Protein AF-0000000075118365 (afdb_homodimer)

Secondary structure (DSSP, 8-state):
---------------------------------------------------------BB-TTPPP--EEEEEESTTSSHHHHHHHHHHHSSEEEE---HHHHH-BTTB-HHHHHHH-HHHHHHHHHHHHHHHHHHHHTPPP-SSSEEEEES-HHHIIIIIIHHHHHTT-S-HHHHHHHHHHHHHHHHHB-----EEEEEE--HHHHHHHHHHH--GGGGG--HHHHHHHHHHHIIIIIS--SS--SS-EEEEE--S-HHHHHHHHHHTHHHHHGGGG-/---------------------------------------------------------BB-TTPPP--EEEEEESTTSSHHHHHHHHHHHSS-EEE---HHHHH-BTTB-HHHHHHH-HHHHHHHHHHHHHHHHHHHHTPPP-S-S-EEEES-HHHIIIIIIHHHHHTT-S-HHHHHHHHHHHHHHHHHB-----EEEEEE--HHHHHHHHHHH--GGGGG--HHHHHHHHHHHIIIIIS--SS--SS-EEEEE--S-HHHHHHHHHHTHHHHHGGGG-

Foldseek 3Di:
DDPDDDDDDDDDDDDDDDDDPDDDDDDDDDDDDDPDPPPPPPPPPPPPPPPPPLPAADDDPPADDAAEEEEDEFAQLCLVVLQVLCVVVHQEAEAEQPQVCCCQPPRHRLLLVCLVQVLVSVLVSLVVSLVRLLCVLRPGDDPGRYYYYYHHSCCSLLFRLVLCVVVPSYDPVSNVVSVVVVVCCVSRHDRDHLEYEYAQEQLVLSVVSLVVVCDPSCVSPDSVSRNSSNVSCCCVQPVVNRDHDRYHYHYDHRSDDPVVVSVSCVVCVCVRNCSRVD/DDDDDDDYDDDDDDDDDDDDDDDDDDDDDDDDDDDDPPPPDPPDPDPPPPPPPLPAADDDPPADDAAEEEEDEFAQLCLVVLQVLCVVVHQEAEAEQPQVCCCQPPRHRLLLVCLVQVLPSVLVSLVVSLVRLLCVLRPGDDPGRYYYYYHHSCCSLLFRLVLCVVVPSYDPVSNVVSVVVVVCCVSRHDRDHLEYEYAQEQLVLSVVSLVVVCDPSCVSPDSVSRNSSNVSCCVVQPVVNRDHDRYHYHYDHRSDDDVVVSVSCVVCVCVRNCSRVD

pLDDT: mean 78.99, std 30.36, range [14.38, 98.88]

Solvent-accessible surface area (backbone atoms only — not comparable to full-atom values): 33231 Å² total; per-residue (Å²): 138,86,83,78,90,83,86,89,90,87,77,91,80,88,79,87,87,76,86,76,78,81,78,80,92,78,86,72,87,71,81,80,85,74,80,77,76,76,76,72,80,75,75,78,74,78,74,76,74,74,76,72,77,72,73,70,45,33,40,58,81,86,62,78,88,59,30,27,34,28,37,38,60,53,76,59,28,49,59,68,58,52,52,52,53,45,54,73,75,42,76,46,39,76,43,71,65,66,56,68,52,43,52,40,44,93,85,29,39,43,51,49,45,19,71,74,37,38,58,73,28,38,58,52,36,51,55,42,49,48,51,53,35,48,51,58,73,66,50,76,83,62,93,44,65,31,37,41,28,48,41,52,54,59,48,51,46,65,35,55,50,41,47,34,41,76,71,67,33,36,55,67,56,49,53,40,42,55,47,51,51,50,52,49,46,67,64,38,33,78,76,81,45,47,28,31,39,34,29,50,41,52,40,68,57,17,46,54,44,43,66,69,69,60,51,77,73,55,69,77,64,52,60,66,56,40,43,53,52,39,51,39,46,42,34,34,71,70,68,54,74,71,45,88,74,81,42,56,71,48,79,40,86,36,75,62,57,70,69,58,47,54,50,50,49,61,75,41,40,63,67,65,68,41,39,58,74,105,139,80,93,77,89,84,89,91,85,89,89,91,88,84,94,85,89,87,94,83,92,85,88,88,83,86,78,86,72,82,74,85,79,79,85,80,81,76,80,77,80,79,76,80,76,78,77,77,76,74,76,72,78,72,73,70,44,33,39,59,82,86,62,77,88,59,30,28,35,28,38,37,60,50,75,60,28,50,58,68,58,52,53,52,51,45,54,74,75,43,77,45,38,76,43,71,64,66,58,67,52,42,52,41,41,92,86,28,40,43,52,49,46,20,72,74,38,37,59,74,28,38,59,52,35,51,55,41,48,48,50,54,35,47,49,59,73,65,49,76,83,63,92,45,67,32,38,39,28,49,42,50,54,59,50,51,47,64,36,56,51,41,47,34,41,76,70,67,33,35,55,67,57,50,54,41,42,55,46,52,51,51,51,50,46,69,65,41,34,75,74,82,46,46,30,31,39,33,29,50,43,52,40,68,57,16,46,55,44,44,66,70,70,62,50,78,71,57,70,77,65,52,59,66,55,40,44,53,51,40,50,38,46,43,33,33,71,70,68,54,73,72,47,88,72,79,42,57,71,48,79,41,86,35,73,61,58,70,69,59,46,54,50,52,51,62,75,43,39,62,68,64,69,43,38,58,75,106

Organism: Scophthalmus maximus (NCBI:txid52904)

InterPro domains:
  IPR027417 P-loop containing nucleoside triphosphate hydrolase [G3DSA:3.40.50.300] (67-275)
  IPR027417 P-loop containing nucleoside triphosphate hydrolase [SSF52540] (66-262)
  IPR031314 Deoxynucleoside kinase domain [PF01712] (69-272)
  IPR031314 Deoxynucleoside kinase domain [cd01673] (68-257)
  IPR050566 Deoxyribonucleoside Kinase [PTHR10513] (40-273)

Radius of gyration: 34.44 Å; Cα contacts (8 Å, |Δi|>4): 719; chains: 2; bounding box: 71×118×109 Å

Structure (mmCIF, N/CA/C/O backbone):
data_AF-0000000075118365-model_v1
#
loop_
_entity.id
_entity.type
_entity.pdbx_description
1 polymer 'Thymidine kinase 2, mitochondrial'
#
loop_
_atom_site.group_PDB
_atom_site.id
_atom_site.type_symbol
_atom_site.label_atom_id
_atom_site.label_alt_id
_atom_site.label_comp_id
_atom_site.label_asym_id
_atom_site.label_entity_id
_atom_site.label_seq_id
_atom_site.pdbx_PDB_ins_code
_atom_site.Cartn_x
_atom_site.Cartn_y
_atom_site.Cartn_z
_atom_site.occupancy
_atom_site.B_iso_or_equiv
_atom_site.auth_seq_id
_atom_site.auth_comp_id
_atom_site.auth_asym_id
_atom_site.auth_atom_id
_atom_site.pdbx_PDB_model_num
ATOM 1 N N . MET A 1 1 ? 43.25 52.969 17.422 1 22.25 1 MET A N 1
ATOM 2 C CA . MET A 1 1 ? 43.094 52.625 16.016 1 22.25 1 MET A CA 1
ATOM 3 C C . MET A 1 1 ? 41.719 53.094 15.484 1 22.25 1 MET A C 1
ATOM 5 O O . MET A 1 1 ? 40.719 52.938 16.172 1 22.25 1 MET A O 1
ATOM 9 N N . SER A 1 2 ? 41.781 53.844 14.258 1 18.06 2 SER A N 1
ATOM 10 C CA . SER A 1 2 ? 41.094 54.906 13.523 1 18.06 2 SER A CA 1
ATOM 11 C C . SER A 1 2 ? 39.844 54.375 12.805 1 18.06 2 SER A C 1
ATOM 13 O O . SER A 1 2 ? 39.969 53.719 11.781 1 18.06 2 SER A O 1
ATOM 15 N N . VAL A 1 3 ? 38.812 53.969 13.492 1 23.36 3 VAL A N 1
ATOM 16 C CA . VAL A 1 3 ? 37.5 53.5 13.055 1 23.36 3 VAL A CA 1
ATOM 17 C C . VAL A 1 3 ? 36.781 54.625 12.312 1 23.36 3 VAL A C 1
ATOM 19 O O . VAL A 1 3 ? 36.25 55.562 12.93 1 23.36 3 VAL A O 1
ATOM 22 N N . THR A 1 4 ? 37.5 55 11.047 1 17.48 4 THR A N 1
ATOM 23 C CA . THR A 1 4 ? 37.031 56.156 10.281 1 17.48 4 THR A CA 1
ATOM 24 C C . THR A 1 4 ? 35.531 56 9.969 1 17.48 4 THR A C 1
ATOM 26 O O . THR A 1 4 ? 34.969 54.906 10.039 1 17.48 4 THR A O 1
ATOM 29 N N . ALA A 1 5 ? 35.062 56.844 8.883 1 18.98 5 ALA A N 1
ATOM 30 C CA . ALA A 1 5 ? 34.094 57.938 8.602 1 18.98 5 ALA A CA 1
ATOM 31 C C . ALA A 1 5 ? 32.844 57.406 7.91 1 18.98 5 ALA A C 1
ATOM 33 O O . ALA A 1 5 ? 32.875 56.312 7.312 1 18.98 5 ALA A O 1
ATOM 34 N N . GLY A 1 6 ? 31.922 58.219 7.703 1 19.05 6 GLY A N 1
ATOM 35 C CA . GLY A 1 6 ? 30.5 58.531 7.711 1 19.05 6 GLY A CA 1
ATOM 36 C C . GLY A 1 6 ? 29.797 58.188 6.422 1 19.05 6 GLY A C 1
ATOM 37 O O . GLY A 1 6 ? 28.859 57.375 6.43 1 19.05 6 GLY A O 1
ATOM 38 N N . GLY A 1 7 ? 29.719 59.094 5.32 1 16.66 7 GLY A N 1
ATOM 39 C CA . GLY A 1 7 ? 28.516 59.812 4.961 1 16.66 7 GLY A CA 1
ATOM 40 C C . GLY A 1 7 ? 27.797 59.219 3.766 1 16.66 7 GLY A C 1
ATOM 41 O O . GLY A 1 7 ? 26.594 58.938 3.834 1 16.66 7 GLY A O 1
ATOM 42 N N . ALA A 1 8 ? 28.156 59.531 2.33 1 16.92 8 ALA A N 1
ATOM 43 C CA . ALA A 1 8 ? 27.375 60.469 1.529 1 16.92 8 ALA A CA 1
ATOM 44 C C . ALA A 1 8 ? 26.375 59.719 0.652 1 16.92 8 ALA A C 1
ATOM 46 O O . ALA A 1 8 ? 25.172 60.031 0.69 1 16.92 8 ALA A O 1
ATOM 47 N N . THR A 1 9 ? 26.547 59.75 -0.801 1 16.84 9 THR A N 1
ATOM 48 C CA . THR A 1 9 ? 25.844 60.531 -1.808 1 16.84 9 THR A CA 1
ATOM 49 C C . THR A 1 9 ? 24.734 59.688 -2.447 1 16.84 9 THR A C 1
ATOM 51 O O . THR A 1 9 ? 24.859 58.469 -2.578 1 16.84 9 THR A O 1
ATOM 54 N N . LEU A 1 10 ? 23.688 60.375 -3.199 1 16.83 10 LEU A N 1
ATOM 55 C CA . LEU A 1 10 ? 22.328 60.656 -3.611 1 16.83 10 LEU A CA 1
ATOM 56 C C . LEU A 1 10 ? 21.938 59.812 -4.82 1 16.83 10 LEU A C 1
ATOM 58 O O . LEU A 1 10 ? 22.797 59.219 -5.488 1 16.83 10 LEU A O 1
ATOM 62 N N . LEU A 1 11 ? 20.969 60.344 -5.758 1 16.64 11 LEU A N 1
ATOM 63 C CA . LEU A 1 11 ? 19.609 60.25 -6.277 1 16.64 11 LEU A CA 1
ATOM 64 C C . LEU A 1 11 ? 19.609 59.844 -7.742 1 16.64 11 LEU A C 1
ATOM 66 O O . LEU A 1 11 ? 18.594 59.375 -8.266 1 16.64 11 LEU A O 1
ATOM 70 N N . SER A 1 12 ? 20.656 59.969 -8.57 1 14.92 12 SER A N 1
ATOM 71 C CA . SER A 1 12 ? 20.234 60.562 -9.844 1 14.92 12 SER A CA 1
ATOM 72 C C . SER A 1 12 ? 19.344 59.594 -10.625 1 14.92 12 SER A C 1
ATOM 74 O O . SER A 1 12 ? 19.594 58.406 -10.648 1 14.92 12 SER A O 1
ATOM 76 N N . ARG A 1 13 ? 18.141 60.156 -11.219 1 15.95 13 ARG A N 1
ATOM 77 C CA . ARG A 1 13 ? 16.828 60.125 -11.836 1 15.95 13 ARG A CA 1
ATOM 78 C C . ARG A 1 13 ? 16.891 59.438 -13.195 1 15.95 13 ARG A C 1
ATOM 80 O O . ARG A 1 13 ? 16.062 58.562 -13.508 1 15.95 13 ARG A O 1
ATOM 87 N N . CYS A 1 14 ? 17.609 60.062 -14.289 1 15.47 14 CYS A N 1
ATOM 88 C CA . CYS A 1 14 ? 16.859 60.625 -15.406 1 15.47 14 CYS A CA 1
ATOM 89 C C . CYS A 1 14 ? 16.438 59.562 -16.391 1 15.47 14 CYS A C 1
ATOM 91 O O . CYS A 1 14 ? 17 58.469 -16.406 1 15.47 14 CYS A O 1
ATOM 93 N N . LEU A 1 15 ? 15.789 60 -17.672 1 15.94 15 LEU A N 1
ATOM 94 C CA . LEU A 1 15 ? 14.664 60.125 -18.594 1 15.94 15 LEU A CA 1
ATOM 95 C C . LEU A 1 15 ? 14.922 59.344 -19.875 1 15.94 15 LEU A C 1
ATOM 97 O O . LEU A 1 15 ? 13.984 59 -20.594 1 15.94 15 LEU A O 1
ATOM 101 N N . THR A 1 16 ? 16.203 59.062 -20.281 1 15.49 16 THR A N 1
ATOM 102 C CA . THR A 1 16 ? 16.25 59.438 -21.688 1 15.49 16 THR A CA 1
ATOM 103 C C . THR A 1 16 ? 15.305 58.531 -22.5 1 15.49 16 THR A C 1
ATOM 105 O O . THR A 1 16 ? 14.984 57.438 -22.094 1 15.49 16 THR A O 1
ATOM 108 N N . LEU A 1 17 ? 15.266 58.875 -23.859 1 15.48 17 LEU A N 1
ATOM 109 C CA . LEU A 1 17 ? 14.523 59.281 -25.047 1 15.48 17 LEU A CA 1
ATOM 110 C C . LEU A 1 17 ? 14.094 58.062 -25.859 1 15.48 17 LEU A C 1
ATOM 112 O O . LEU A 1 17 ? 14.633 56.969 -25.672 1 15.48 17 LEU A O 1
ATOM 116 N N . LEU A 1 18 ? 14.172 58.188 -27.188 1 15.68 18 LEU A N 1
ATOM 117 C CA . LEU A 1 18 ? 13.227 58.469 -28.266 1 15.68 18 LEU A CA 1
ATOM 118 C C . LEU A 1 18 ? 13.016 57.219 -29.125 1 15.68 18 LEU A C 1
ATOM 120 O O . LEU A 1 18 ? 11.883 56.906 -29.5 1 15.68 18 LEU A O 1
ATOM 124 N N . SER A 1 19 ? 14.117 56.625 -29.719 1 15.99 19 SER A N 1
ATOM 125 C CA . SER A 1 19 ? 13.961 56.688 -31.156 1 15.99 19 SER A CA 1
ATOM 126 C C . SER A 1 19 ? 12.977 55.625 -31.656 1 15.99 19 SER A C 1
ATOM 128 O O . SER A 1 19 ? 12.875 54.531 -31.078 1 15.99 19 SER A O 1
ATOM 130 N N . ALA A 1 20 ? 12.156 56.062 -32.688 1 15.36 20 ALA A N 1
ATOM 131 C CA . ALA A 1 20 ? 10.938 55.906 -33.469 1 15.36 20 ALA A CA 1
ATOM 132 C C . ALA A 1 20 ? 11.07 54.719 -34.438 1 15.36 20 ALA A C 1
ATOM 134 O O . ALA A 1 20 ? 11.789 54.812 -35.438 1 15.36 20 ALA A O 1
ATOM 135 N N . ARG A 1 21 ? 11.453 53.594 -33.906 1 16.86 21 ARG A N 1
ATOM 136 C CA . ARG A 1 21 ? 11.586 52.594 -34.969 1 16.86 21 ARG A CA 1
ATOM 137 C C . ARG A 1 21 ? 10.344 52.531 -35.844 1 16.86 21 ARG A C 1
ATOM 139 O O . ARG A 1 21 ? 9.219 52.625 -35.344 1 16.86 21 ARG A O 1
ATOM 146 N N . GLY A 1 22 ? 10.602 52.844 -37.094 1 15.31 22 GLY A N 1
ATOM 147 C CA . GLY A 1 22 ? 9.82 52.969 -38.312 1 15.31 22 GLY A CA 1
ATOM 148 C C . GLY A 1 22 ? 8.766 51.875 -38.469 1 15.31 22 GLY A C 1
ATOM 149 O O . GLY A 1 22 ? 8.922 50.781 -37.938 1 15.31 22 GLY A O 1
ATOM 150 N N . ALA A 1 23 ? 7.645 52.312 -39.062 1 15.83 23 ALA A N 1
ATOM 151 C CA . ALA A 1 23 ? 6.219 52.094 -39.281 1 15.83 23 ALA A CA 1
ATOM 152 C C . ALA A 1 23 ? 5.984 50.969 -40.281 1 15.83 23 ALA A C 1
ATOM 154 O O . ALA A 1 23 ? 5.008 50.219 -40.156 1 15.83 23 ALA A O 1
ATOM 155 N N . VAL A 1 24 ? 6.879 50.844 -41.25 1 14.38 24 VAL A N 1
ATOM 156 C CA . VAL A 1 24 ? 6.117 50.906 -42.469 1 14.38 24 VAL A CA 1
ATOM 157 C C . VAL A 1 24 ? 5.121 49.75 -42.562 1 14.38 24 VAL A C 1
ATOM 159 O O . VAL A 1 24 ? 5.289 48.75 -41.875 1 14.38 24 VAL A O 1
ATOM 162 N N . ALA A 1 25 ? 4.418 49.812 -43.875 1 15.68 25 ALA A N 1
ATOM 163 C CA . ALA A 1 25 ? 3.127 49.75 -44.562 1 15.68 25 ALA A CA 1
ATOM 164 C C . ALA A 1 25 ? 2.623 48.312 -44.656 1 15.68 25 ALA A C 1
ATOM 166 O O . ALA A 1 25 ? 3.408 47.375 -44.562 1 15.68 25 ALA A O 1
ATOM 167 N N . ALA A 1 26 ? 1.512 48.094 -45.469 1 15.72 26 ALA A N 1
ATOM 168 C CA . ALA A 1 26 ? 0.094 47.75 -45.625 1 15.72 26 ALA A CA 1
ATOM 169 C C . ALA A 1 26 ? -0.099 46.438 -46.344 1 15.72 26 ALA A C 1
ATOM 171 O O . ALA A 1 26 ? -1.013 45.656 -46 1 15.72 26 ALA A O 1
ATOM 172 N N . GLY A 1 27 ? 0.642 46.062 -47.469 1 15.67 27 GLY A N 1
ATOM 173 C CA . GLY A 1 27 ? -0.26 45.781 -48.562 1 15.67 27 GLY A CA 1
ATOM 174 C C . GLY A 1 27 ? -1.011 44.469 -48.406 1 15.67 27 GLY A C 1
ATOM 175 O O . GLY A 1 27 ? -0.548 43.562 -47.719 1 15.67 27 GLY A O 1
ATOM 176 N N . CYS A 1 28 ? -2.355 44.375 -48.938 1 16.25 28 CYS A N 1
ATOM 177 C CA . CYS A 1 28 ? -3.654 43.719 -48.969 1 16.25 28 CYS A CA 1
ATOM 178 C C . CYS A 1 28 ? -3.576 42.406 -49.719 1 16.25 28 CYS A C 1
ATOM 180 O O . CYS A 1 28 ? -4.566 41.656 -49.781 1 16.25 28 CYS A O 1
ATOM 182 N N . ASN A 1 29 ? -2.529 42.094 -50.5 1 15.93 29 ASN A N 1
ATOM 183 C CA . ASN A 1 29 ? -3.102 41.469 -51.719 1 15.93 29 ASN A CA 1
ATOM 184 C C . ASN A 1 29 ? -3.855 40.188 -51.375 1 15.93 29 ASN A C 1
ATOM 186 O O . ASN A 1 29 ? -3.465 39.469 -50.469 1 15.93 29 ASN A O 1
ATOM 190 N N . ARG A 1 30 ? -5.062 40 -52 1 16.64 30 ARG A N 1
ATOM 191 C CA . ARG A 1 30 ? -6.352 39.312 -52.062 1 16.64 30 ARG A CA 1
ATOM 192 C C . ARG A 1 30 ? -6.172 37.812 -52.312 1 16.64 30 ARG A C 1
ATOM 194 O O . ARG A 1 30 ? -6.965 37 -51.844 1 16.64 30 ARG A O 1
ATOM 201 N N . GLY A 1 31 ? -5.289 37.469 -53.25 1 16.22 31 GLY A N 1
ATOM 202 C CA . GLY A 1 31 ? -6.008 36.719 -54.281 1 16.22 31 GLY A CA 1
ATOM 203 C C . GLY A 1 31 ? -6.512 35.375 -53.75 1 16.22 31 GLY A C 1
ATOM 204 O O . GLY A 1 31 ? -6.84 35.25 -52.562 1 16.22 31 GLY A O 1
ATOM 205 N N . LEU A 1 32 ? -6.168 34.281 -54.531 1 16.98 32 LEU A N 1
ATOM 206 C CA . LEU A 1 32 ? -7 33.406 -55.344 1 16.98 32 LEU A CA 1
ATOM 207 C C . LEU A 1 32 ? -7.324 32.125 -54.594 1 16.98 32 LEU A C 1
ATOM 209 O O . LEU A 1 32 ? -8.484 31.688 -54.531 1 16.98 32 LEU A O 1
ATOM 213 N N . THR A 1 33 ? -6.34 31.266 -54.219 1 18.08 33 THR A N 1
ATOM 214 C CA . THR A 1 33 ? -6.5 29.984 -54.875 1 18.08 33 THR A CA 1
ATOM 215 C C . THR A 1 33 ? -7.504 29.094 -54.156 1 18.08 33 THR A C 1
ATOM 217 O O . THR A 1 33 ? -7.711 29.266 -52.938 1 18.08 33 THR A O 1
ATOM 220 N N . VAL A 1 34 ? -8.133 28.109 -54.844 1 19.78 34 VAL A N 1
ATOM 221 C CA . VAL A 1 34 ? -9.305 27.281 -55.062 1 19.78 34 VAL A CA 1
ATOM 222 C C . VAL A 1 34 ? -9.328 26.125 -54.062 1 19.78 34 VAL A C 1
ATOM 224 O O . VAL A 1 34 ? -10.297 25.359 -54 1 19.78 34 VAL A O 1
ATOM 227 N N . GLY A 1 35 ? -8.352 26.047 -53.125 1 17.89 35 GLY A N 1
ATOM 228 C CA . GLY A 1 35 ? -8.227 24.609 -52.969 1 17.89 35 GLY A CA 1
ATOM 229 C C . GLY A 1 35 ? -9.5 23.953 -52.469 1 17.89 35 GLY A C 1
ATOM 230 O O . GLY A 1 35 ? -10.266 24.547 -51.719 1 17.89 35 GLY A O 1
ATOM 231 N N . ALA A 1 36 ? -9.891 22.875 -53.219 1 18.84 36 ALA A N 1
ATOM 232 C CA . ALA A 1 36 ? -11.047 21.984 -53.219 1 18.84 36 ALA A CA 1
ATOM 233 C C . ALA A 1 36 ? -11.227 21.328 -51.844 1 18.84 36 ALA A C 1
ATOM 235 O O . ALA A 1 36 ? -10.266 20.797 -51.281 1 18.84 36 ALA A O 1
ATOM 236 N N . ARG A 1 37 ? -12.273 21.641 -51.188 1 18.86 37 ARG A N 1
ATOM 237 C CA . ARG A 1 37 ? -12.844 21.219 -49.906 1 18.86 37 ARG A CA 1
ATOM 238 C C . ARG A 1 37 ? -13.117 19.719 -49.906 1 18.86 37 ARG A C 1
ATOM 240 O O . ARG A 1 37 ? -14.023 19.25 -50.594 1 18.86 37 ARG A O 1
ATOM 247 N N . SER A 1 38 ? -12.109 18.844 -50.281 1 18.94 38 SER A N 1
ATOM 248 C CA . SER A 1 38 ? -12.633 17.484 -50.25 1 18.94 38 SER A CA 1
ATOM 249 C C . SER A 1 38 ? -13.375 17.203 -48.938 1 18.94 38 SER A C 1
ATOM 251 O O . SER A 1 38 ? -12.93 17.609 -47.875 1 18.94 38 SER A O 1
ATOM 253 N N . VAL A 1 39 ? -14.664 17.078 -49.062 1 20.06 39 VAL A N 1
ATOM 254 C CA . VAL A 1 39 ? -15.727 16.75 -48.125 1 20.06 39 VAL A CA 1
ATOM 255 C C . VAL A 1 39 ? -15.375 15.469 -47.375 1 20.06 39 VAL A C 1
ATOM 257 O O . VAL A 1 39 ? -15.305 14.391 -47.969 1 20.06 39 VAL A O 1
ATOM 260 N N . SER A 1 40 ? -14.18 15.367 -46.781 1 20.31 40 SER A N 1
ATOM 261 C CA . SER A 1 40 ? -14.039 14.062 -46.125 1 20.31 40 SER A CA 1
ATOM 262 C C . SER A 1 40 ? -15.203 13.773 -45.188 1 20.31 40 SER A C 1
ATOM 264 O O . SER A 1 40 ? -15.609 14.641 -44.406 1 20.31 40 SER A O 1
ATOM 266 N N . MET A 1 41 ? -16.125 12.859 -45.625 1 21.42 41 MET A N 1
ATOM 267 C CA . MET A 1 41 ? -17.266 12.258 -44.938 1 21.42 41 MET A CA 1
ATOM 268 C C . MET A 1 41 ? -16.828 11.711 -43.562 1 21.42 41 MET A C 1
ATOM 270 O O . MET A 1 41 ? -15.945 10.852 -43.5 1 21.42 41 MET A O 1
ATOM 274 N N . SER A 1 42 ? -16.766 12.547 -42.594 1 22.16 42 SER A N 1
ATOM 275 C CA . SER A 1 42 ? -16.453 12.109 -41.25 1 22.16 42 SER A CA 1
ATOM 276 C C . SER A 1 42 ? -17.453 11.078 -40.75 1 22.16 42 SER A C 1
ATOM 278 O O . SER A 1 42 ? -18.656 11.328 -40.75 1 22.16 42 SER A O 1
ATOM 280 N N . GLN A 1 43 ? -17.297 9.773 -41.062 1 20.64 43 GLN A N 1
ATOM 281 C CA . GLN A 1 43 ? -18.094 8.703 -40.469 1 20.64 43 GLN A CA 1
ATOM 282 C C . GLN A 1 43 ? -18.172 8.859 -38.969 1 20.64 43 GLN A C 1
ATOM 284 O O . GLN A 1 43 ? -17.172 9.117 -38.312 1 20.64 43 GLN A O 1
ATOM 289 N N . SER A 1 44 ? -19.312 9.219 -38.469 1 21.56 44 SER A N 1
ATOM 290 C CA . SER A 1 44 ? -19.719 9.289 -37.094 1 21.56 44 SER A CA 1
ATOM 291 C C . SER A 1 44 ? -19.469 7.965 -36.375 1 21.56 44 SER A C 1
ATOM 293 O O . SER A 1 44 ? -20.016 6.93 -36.75 1 21.56 44 SER A O 1
ATOM 295 N N . ARG A 1 45 ? -18.281 7.508 -35.969 1 25.59 45 ARG A N 1
ATOM 296 C CA . ARG A 1 45 ? -18.125 6.352 -35.094 1 25.59 45 ARG A CA 1
ATOM 297 C C . ARG A 1 45 ? -19.016 6.461 -33.875 1 25.59 45 ARG A C 1
ATOM 299 O O . ARG A 1 45 ? -19.078 7.508 -33.219 1 25.59 45 ARG A O 1
ATOM 306 N N . SER A 1 46 ? -20.094 5.801 -33.906 1 24.89 46 SER A N 1
ATOM 307 C CA . SER A 1 46 ? -20.969 5.574 -32.75 1 24.89 46 SER A CA 1
ATOM 308 C C . SER A 1 46 ? -20.141 5.285 -31.5 1 24.89 46 SER A C 1
ATOM 310 O O . SER A 1 46 ? -19.266 4.414 -31.516 1 24.89 46 SER A O 1
ATOM 312 N N . ARG A 1 47 ? -19.891 6.281 -30.688 1 27.61 47 ARG A N 1
ATOM 313 C CA . ARG A 1 47 ? -19.297 6.188 -29.359 1 27.61 47 ARG A CA 1
ATOM 314 C C . ARG A 1 47 ? -19.984 5.113 -28.516 1 27.61 47 ARG A C 1
ATOM 316 O O . ARG A 1 47 ? -21.156 5.262 -28.156 1 27.61 47 ARG A O 1
ATOM 323 N N . SER A 1 48 ? -19.844 3.855 -28.875 1 25.08 48 SER A N 1
ATOM 324 C CA . SER A 1 48 ? -20.281 2.834 -27.922 1 25.08 48 SER A CA 1
ATOM 325 C C . SER A 1 48 ? -19.891 3.199 -26.5 1 25.08 48 SER A C 1
ATOM 327 O O . SER A 1 48 ? -18.703 3.432 -26.219 1 25.08 48 SER A O 1
ATOM 329 N N . SER A 1 49 ? -20.656 3.998 -25.797 1 27.27 49 SER A N 1
ATOM 330 C CA . SER A 1 49 ? -20.547 4.316 -24.375 1 27.27 49 SER A CA 1
ATOM 331 C C . SER A 1 49 ? -20.422 3.053 -23.531 1 27.27 49 SER A C 1
ATOM 333 O O . SER A 1 49 ? -21.375 2.309 -23.344 1 27.27 49 SER A O 1
ATOM 335 N N . THR A 1 50 ? -19.469 2.24 -23.656 1 29.14 50 THR A N 1
ATOM 336 C CA . THR A 1 50 ? -19.266 1.223 -22.641 1 29.14 50 THR A CA 1
ATOM 337 C C . THR A 1 50 ? -19.391 1.823 -21.234 1 29.14 50 THR A C 1
ATOM 339 O O . THR A 1 50 ? -18.609 2.703 -20.859 1 29.14 50 THR A O 1
ATOM 342 N N . GLN A 1 51 ? -20.531 1.939 -20.688 1 28.72 51 GLN A N 1
ATOM 343 C CA . GLN A 1 51 ? -20.797 2.258 -19.281 1 28.72 51 GLN A CA 1
ATOM 344 C C . GLN A 1 51 ? -19.797 1.567 -18.359 1 28.72 51 GLN A C 1
ATOM 346 O O . GLN A 1 51 ? -19.719 0.337 -18.328 1 28.72 51 GLN A O 1
ATOM 351 N N . HIS A 1 52 ? -18.625 1.974 -18.188 1 34.25 52 HIS A N 1
ATOM 352 C CA . HIS A 1 52 ? -17.766 1.552 -17.078 1 34.25 52 HIS A CA 1
ATOM 353 C C . HIS A 1 52 ? -18.547 1.466 -15.781 1 34.25 52 HIS A C 1
ATOM 355 O O . HIS A 1 52 ? -18.984 2.486 -15.25 1 34.25 52 HIS A O 1
ATOM 361 N N . VAL A 1 53 ? -19.375 0.58 -15.539 1 37.88 53 VAL A N 1
ATOM 362 C CA . VAL A 1 53 ? -19.938 0.344 -14.211 1 37.88 53 VAL A CA 1
ATOM 363 C C . VAL A 1 53 ? -18.875 0.619 -13.148 1 37.88 53 VAL A C 1
ATOM 365 O O . VAL A 1 53 ? -17.828 -0.036 -13.125 1 37.88 53 VAL A O 1
ATOM 368 N N . THR A 1 54 ? -18.656 1.831 -12.727 1 43.66 54 THR A N 1
ATOM 369 C CA . THR A 1 54 ? -17.781 2.213 -11.625 1 43.66 54 THR A CA 1
ATOM 370 C C . THR A 1 54 ? -18.094 1.398 -10.375 1 43.66 54 THR A C 1
ATOM 372 O O . THR A 1 54 ? -19.219 1.466 -9.852 1 43.66 54 THR A O 1
ATOM 375 N N . ALA A 1 55 ? -17.594 0.232 -10.242 1 54.66 55 ALA A N 1
ATOM 376 C CA . ALA A 1 55 ? -17.75 -0.531 -9.008 1 54.66 55 ALA A CA 1
ATOM 377 C C . ALA A 1 55 ? -17.703 0.385 -7.789 1 54.66 55 ALA A C 1
ATOM 379 O O . ALA A 1 55 ? -16.891 1.31 -7.727 1 54.66 55 ALA A O 1
ATOM 380 N N . GLY A 1 56 ? -18.812 0.477 -7.078 1 65.62 56 GLY A N 1
ATOM 381 C CA . GLY A 1 56 ? -18.938 1.274 -5.867 1 65.62 56 GLY A CA 1
ATOM 382 C C . GLY A 1 56 ? -17.719 1.182 -4.965 1 65.62 56 GLY A C 1
ATOM 383 O O . GLY A 1 56 ? -16.938 0.231 -5.062 1 65.62 56 GLY A O 1
ATOM 384 N N . LYS A 1 57 ? -17.422 2.15 -4.254 1 79.19 57 LYS A N 1
ATOM 385 C CA . LYS A 1 57 ? -16.281 2.213 -3.332 1 79.19 57 LYS A CA 1
ATOM 386 C C . LYS A 1 57 ? -16.469 1.233 -2.176 1 79.19 57 LYS A C 1
ATOM 388 O O . LYS A 1 57 ? -17.594 0.914 -1.794 1 79.19 57 LYS A O 1
ATOM 393 N N . LEU A 1 58 ? -15.422 0.768 -1.803 1 79.56 58 LEU A N 1
ATOM 394 C CA . LEU A 1 58 ? -15.367 -0.043 -0.59 1 79.56 58 LEU A CA 1
ATOM 395 C C . LEU A 1 58 ? -15.734 0.79 0.635 1 79.56 58 LEU A C 1
ATOM 397 O O . LEU A 1 58 ? -15.188 1.881 0.831 1 79.56 58 LEU A O 1
ATOM 401 N N . ALA A 1 59 ? -16.812 0.442 1.192 1 72.75 59 ALA A N 1
ATOM 402 C CA . ALA A 1 59 ? -17.25 1.141 2.396 1 72.75 59 ALA A CA 1
ATOM 403 C C . ALA A 1 59 ? -17.594 0.154 3.51 1 72.75 59 ALA A C 1
ATOM 405 O O . ALA A 1 59 ? -17.859 -1.021 3.246 1 72.75 59 ALA A O 1
ATOM 406 N N . ARG A 1 60 ? -17.375 0.697 4.691 1 69.69 60 ARG A N 1
ATOM 407 C CA . ARG A 1 60 ? -17.859 -0.121 5.801 1 69.69 60 ARG A CA 1
ATOM 408 C C . ARG A 1 60 ? -19.375 -0.017 5.938 1 69.69 60 ARG A C 1
ATOM 410 O O . ARG A 1 60 ? -19.922 1.085 5.969 1 69.69 60 ARG A O 1
ATOM 417 N N . ASN A 1 61 ? -20 -1.021 5.844 1 62.03 61 ASN A N 1
ATOM 418 C CA . ASN A 1 61 ? -21.453 -1.045 5.918 1 62.03 61 ASN A CA 1
ATOM 419 C C . ASN A 1 61 ? -21.953 -0.481 7.246 1 62.03 61 ASN A C 1
ATOM 421 O O . ASN A 1 61 ? -21.438 -0.834 8.312 1 62.03 61 ASN A O 1
ATOM 425 N N . GLY A 1 62 ? -22.906 0.372 7.191 1 60.94 62 GLY A N 1
ATOM 426 C CA . GLY A 1 62 ? -23.703 0.77 8.352 1 60.94 62 GLY A CA 1
ATOM 427 C C . GLY A 1 62 ? -23.125 1.972 9.078 1 60.94 62 GLY A C 1
ATOM 428 O O . GLY A 1 62 ? -23.609 2.344 10.148 1 60.94 62 GLY A O 1
ATOM 429 N N . GLU A 1 63 ? -22.047 2.449 8.625 1 62.5 63 GLU A N 1
ATOM 430 C CA . GLU A 1 63 ? -21.5 3.504 9.477 1 62.5 63 GLU A CA 1
ATOM 431 C C . GLU A 1 63 ? -22.078 4.867 9.109 1 62.5 63 GLU A C 1
ATOM 433 O O . GLU A 1 63 ? -22.266 5.172 7.926 1 62.5 63 GLU A O 1
ATOM 438 N N . GLU A 1 64 ? -22.656 5.457 10.148 1 65.38 64 GLU A N 1
ATOM 439 C CA . GLU A 1 64 ? -23.109 6.836 10 1 65.38 64 GLU A CA 1
ATOM 440 C C . GLU A 1 64 ? -21.953 7.758 9.625 1 65.38 64 GLU A C 1
ATOM 442 O O . GLU A 1 64 ? -20.844 7.598 10.133 1 65.38 64 GLU A O 1
ATOM 447 N N . LYS A 1 65 ? -22.203 8.492 8.688 1 77.12 65 LYS A N 1
ATOM 448 C CA . LYS A 1 65 ? -21.172 9.43 8.234 1 77.12 65 LYS A CA 1
ATOM 449 C C . LYS A 1 65 ? -21.047 10.617 9.188 1 77.12 65 LYS A C 1
ATOM 451 O O . LYS A 1 65 ? -22.031 11.297 9.469 1 77.12 65 LYS A O 1
ATOM 456 N N . LYS A 1 66 ? -19.953 10.781 9.805 1 85.19 66 LYS A N 1
ATOM 457 C CA . LYS A 1 66 ? -19.656 11.945 10.625 1 85.19 66 LYS A CA 1
ATOM 458 C C . LYS A 1 66 ? -18.672 12.875 9.93 1 85.19 66 LYS A C 1
ATOM 460 O O . LYS A 1 66 ? -17.828 12.422 9.156 1 85.19 66 LYS A O 1
ATOM 465 N N . PRO A 1 67 ? -18.812 14.211 10.25 1 91.81 67 PRO A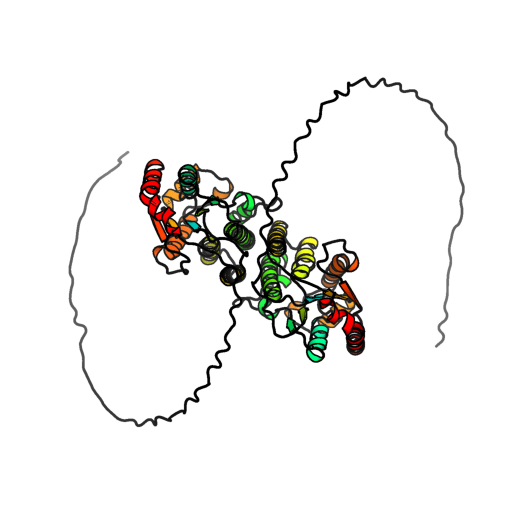 N 1
ATOM 466 C CA . PRO A 1 67 ? -17.875 15.148 9.633 1 91.81 67 PRO A CA 1
ATOM 467 C C . PRO A 1 67 ? -16.422 14.883 10.047 1 91.81 67 PRO A C 1
ATOM 469 O O . PRO A 1 67 ? -16.156 14.562 11.211 1 91.81 67 PRO A O 1
ATOM 472 N N . VAL A 1 68 ? -15.602 15 9.047 1 94.81 68 VAL A N 1
ATOM 473 C CA . VAL A 1 68 ? -14.18 14.789 9.281 1 94.81 68 VAL A CA 1
ATOM 474 C C . VAL A 1 68 ? -13.414 16.078 8.977 1 94.81 68 VAL A C 1
ATOM 476 O O . VAL A 1 68 ? -13.469 16.578 7.852 1 94.81 68 VAL A O 1
ATOM 479 N N . ILE A 1 69 ? -12.695 16.609 9.961 1 96.69 69 ILE A N 1
ATOM 480 C CA . ILE A 1 69 ? -11.875 17.797 9.828 1 96.69 69 ILE A CA 1
ATOM 481 C C . ILE A 1 69 ? -10.398 17.438 9.875 1 96.69 69 ILE A C 1
ATOM 483 O O . ILE A 1 69 ? -9.945 16.766 10.812 1 96.69 69 ILE A O 1
ATOM 487 N N . CYS A 1 70 ? -9.656 17.844 8.898 1 97.88 70 CYS A N 1
ATOM 488 C CA . CYS A 1 70 ? -8.219 17.594 8.883 1 97.88 70 CYS A CA 1
ATOM 489 C C . CYS A 1 70 ? -7.438 18.891 9.125 1 97.88 70 CYS A C 1
ATOM 491 O O . CYS A 1 70 ? -7.652 19.891 8.43 1 97.88 70 CYS A O 1
ATOM 493 N N . VAL A 1 71 ? -6.531 18.797 10.109 1 98.56 71 VAL A N 1
ATOM 494 C CA . VAL A 1 71 ? -5.68 19.953 10.398 1 98.56 71 VAL A CA 1
ATOM 495 C C . VAL A 1 71 ? -4.344 19.797 9.672 1 98.56 71 VAL A C 1
ATOM 497 O O . VAL A 1 71 ? -3.602 18.844 9.914 1 98.56 71 VAL A O 1
ATOM 500 N N . GLU A 1 72 ? -4.082 20.734 8.797 1 98.69 72 GLU A N 1
ATOM 501 C CA . GLU A 1 72 ? -2.887 20.703 7.961 1 98.69 72 GLU A CA 1
ATOM 502 C C . GLU A 1 72 ? -1.943 21.859 8.305 1 98.69 72 GLU A C 1
ATOM 504 O O . GLU A 1 72 ? -2.373 22.875 8.836 1 98.69 72 GLU A O 1
ATOM 509 N N . GLY A 1 73 ? -0.683 21.641 7.941 1 98.69 73 GLY A N 1
ATOM 510 C CA . GLY A 1 73 ? 0.352 22.641 8.18 1 98.69 73 GLY A CA 1
ATOM 511 C C . GLY A 1 73 ? 1.754 22.062 8.156 1 98.69 73 GLY A C 1
ATOM 512 O O . GLY A 1 73 ? 1.926 20.844 8.164 1 98.69 73 GLY A O 1
ATOM 513 N N . ASN A 1 74 ? 2.725 22.953 8.148 1 98.38 74 ASN A N 1
ATOM 514 C CA . ASN A 1 74 ? 4.133 22.562 8.172 1 98.38 74 ASN A CA 1
ATOM 515 C C . ASN A 1 74 ? 4.496 21.828 9.461 1 98.38 74 ASN A C 1
ATOM 517 O O . ASN A 1 74 ? 3.662 21.688 10.352 1 98.38 74 ASN A O 1
ATOM 521 N N . ILE A 1 75 ? 5.656 21.203 9.445 1 96 75 ILE A N 1
ATOM 522 C CA . ILE A 1 75 ? 6.219 20.641 10.664 1 96 75 ILE A CA 1
ATOM 523 C C . ILE A 1 75 ? 6.402 21.734 11.711 1 96 75 ILE A C 1
ATOM 525 O O . ILE A 1 75 ? 6.902 22.812 11.398 1 96 75 ILE A O 1
ATOM 529 N N . ALA A 1 76 ? 5.926 21.5 12.945 1 96 76 ALA A N 1
ATOM 530 C CA . ALA A 1 76 ? 6.023 22.422 14.07 1 96 76 ALA A CA 1
ATOM 531 C C . ALA A 1 76 ? 5.145 23.656 13.836 1 96 76 ALA A C 1
ATOM 533 O O . ALA A 1 76 ? 5.477 24.75 14.281 1 96 76 ALA A O 1
ATOM 534 N N . SER A 1 77 ? 4.059 23.453 13.117 1 97.38 77 SER A N 1
ATOM 535 C CA . SER A 1 77 ? 3.174 24.578 12.836 1 97.38 77 SER A CA 1
ATOM 536 C C . SER A 1 77 ? 2.137 24.75 13.938 1 97.38 77 SER A C 1
ATOM 538 O O . SER A 1 77 ? 1.381 25.734 13.938 1 97.38 77 SER A O 1
ATOM 540 N N . GLY A 1 78 ? 2.031 23.781 14.883 1 95.19 78 GLY A N 1
ATOM 541 C CA . GLY A 1 78 ? 1.107 23.906 15.992 1 95.19 78 GLY A CA 1
ATOM 542 C C . GLY A 1 78 ? -0.129 23.031 15.852 1 95.19 78 GLY A C 1
ATOM 543 O O . GLY A 1 78 ? -1.125 23.25 16.547 1 95.19 78 GLY A O 1
ATOM 544 N N . LYS A 1 79 ? -0.136 22.078 14.977 1 97.25 79 LYS A N 1
ATOM 545 C CA . LYS A 1 79 ? -1.28 21.203 14.727 1 97.25 79 LYS A CA 1
ATOM 546 C C . LYS A 1 79 ? -1.695 20.469 16 1 97.25 79 LYS A C 1
ATOM 548 O O . LYS A 1 79 ? -2.879 20.422 16.344 1 97.25 79 LYS A O 1
ATOM 553 N N . THR A 1 80 ? -0.705 19.906 16.719 1 94.06 80 THR A N 1
ATOM 554 C CA . THR A 1 80 ? -0.979 19.141 17.922 1 94.06 80 THR A CA 1
ATOM 555 C C . THR A 1 80 ? -1.629 20.031 18.984 1 94.06 80 THR A C 1
ATOM 557 O O . THR A 1 80 ? -2.545 19.594 19.688 1 94.06 80 THR A O 1
ATOM 560 N N . THR A 1 81 ? -1.162 21.234 19.109 1 94.62 81 THR A N 1
ATOM 561 C CA . THR A 1 81 ? -1.745 22.188 20.047 1 94.62 81 THR A CA 1
ATOM 562 C C . THR A 1 81 ? -3.193 22.484 19.672 1 94.62 81 THR A C 1
ATOM 564 O O . THR A 1 81 ? -4.059 22.578 20.547 1 94.62 81 THR A O 1
ATOM 567 N N . CYS A 1 82 ? -3.416 22.703 18.406 1 96.94 82 CYS A N 1
ATOM 568 C CA . CYS A 1 82 ? -4.773 22.938 17.922 1 96.94 82 CYS A CA 1
ATOM 569 C C . CYS A 1 82 ? -5.688 21.781 18.297 1 96.94 82 CYS A C 1
ATOM 571 O O . CYS A 1 82 ? -6.773 21.984 18.844 1 96.94 82 CYS A O 1
ATOM 573 N N . LEU A 1 83 ? -5.301 20.562 18.031 1 97.25 83 LEU A N 1
ATOM 574 C CA . LEU A 1 83 ? -6.082 19.375 18.344 1 97.25 83 LEU A CA 1
ATOM 575 C C . LEU A 1 83 ? -6.344 19.281 19.844 1 97.25 83 LEU A C 1
ATOM 577 O O . LEU A 1 83 ? -7.457 18.969 20.266 1 97.25 83 LEU A O 1
ATOM 581 N N . GLU A 1 84 ? -5.332 19.562 20.625 1 95.88 84 GLU A N 1
ATOM 582 C CA . GLU A 1 84 ? -5.465 19.516 22.078 1 95.88 84 GLU A CA 1
ATOM 583 C C . GLU A 1 84 ? -6.5 20.531 22.562 1 95.88 84 GLU A C 1
ATOM 585 O O . GLU A 1 84 ? -7.293 20.219 23.469 1 95.88 84 GLU A O 1
ATOM 590 N N . TYR A 1 85 ? -6.488 21.672 22 1 96.5 85 TYR A N 1
ATOM 591 C CA . TYR A 1 85 ? -7.453 22.703 22.375 1 96.5 85 TYR A CA 1
ATOM 592 C C . TYR A 1 85 ? -8.883 22.203 22.156 1 96.5 85 TYR A C 1
ATOM 594 O O . TYR A 1 85 ? -9.703 22.281 23.078 1 96.5 85 TYR A O 1
ATOM 602 N N . PHE A 1 86 ? -9.188 21.656 21.047 1 95.75 86 PHE A N 1
ATOM 603 C CA . PHE A 1 86 ? -10.555 21.25 20.719 1 95.75 86 PHE A CA 1
ATOM 604 C C . PHE A 1 86 ? -10.922 19.969 21.469 1 95.75 86 PHE A C 1
ATOM 606 O O . PHE A 1 86 ? -12.094 19.75 21.781 1 95.75 86 PHE A O 1
ATOM 613 N N . SER A 1 87 ? -9.906 19.141 21.703 1 95.12 87 SER A N 1
ATOM 614 C CA . SER A 1 87 ? -10.164 17.953 22.516 1 95.12 87 SER A CA 1
ATOM 615 C C . SER A 1 87 ? -10.664 18.328 23.906 1 95.12 87 SER A C 1
ATOM 617 O O . SER A 1 87 ? -11.516 17.625 24.469 1 95.12 87 SER A O 1
ATOM 619 N N . LYS A 1 88 ? -10.25 19.422 24.438 1 94.25 88 LYS A N 1
ATOM 620 C CA . LYS A 1 88 ? -10.578 19.859 25.797 1 94.25 88 LYS A CA 1
ATOM 621 C C . LYS A 1 88 ? -11.859 20.688 25.812 1 94.25 88 LYS A C 1
ATOM 623 O O . LYS A 1 88 ? -12.539 20.766 26.844 1 94.25 88 LYS A O 1
ATOM 628 N N . THR A 1 89 ? -12.18 21.219 24.719 1 91.12 89 THR A N 1
ATOM 629 C CA . THR A 1 89 ? -13.227 22.234 24.766 1 91.12 89 THR A CA 1
ATOM 630 C C . THR A 1 89 ? -14.461 21.781 24 1 91.12 89 THR A C 1
ATOM 632 O O . THR A 1 89 ? -15.5 22.453 24.031 1 91.12 89 THR A O 1
ATOM 635 N N . SER A 1 90 ? -14.328 20.672 23.281 1 89.75 90 SER A N 1
ATOM 636 C CA . SER A 1 90 ? -15.438 20.203 22.438 1 89.75 90 SER A CA 1
ATOM 637 C C . SER A 1 90 ? -15.602 18.703 22.516 1 89.75 90 SER A C 1
ATOM 639 O O . SER A 1 90 ? -14.672 17.984 22.906 1 89.75 90 SER A O 1
ATOM 641 N N . ASN A 1 91 ? -16.781 18.25 22.219 1 90.75 91 ASN A N 1
ATOM 642 C CA . ASN A 1 91 ? -17.062 16.812 22.141 1 90.75 91 ASN A CA 1
ATOM 643 C C . ASN A 1 91 ? -16.719 16.25 20.781 1 90.75 91 ASN A C 1
ATOM 645 O O . ASN A 1 91 ? -17.609 15.914 20 1 90.75 91 ASN A O 1
ATOM 649 N N . ILE A 1 92 ? -15.438 16.078 20.578 1 92.31 92 ILE A N 1
ATOM 650 C CA . ILE A 1 92 ? -14.984 15.594 19.266 1 92.31 92 ILE A CA 1
ATOM 651 C C . ILE A 1 92 ? -13.969 14.477 19.453 1 92.31 92 ILE A C 1
ATOM 653 O O . ILE A 1 92 ? -13.352 14.352 20.516 1 92.31 92 ILE A O 1
ATOM 657 N N . GLU A 1 93 ? -13.836 13.672 18.484 1 93.88 93 GLU A N 1
ATOM 658 C CA . GLU A 1 93 ? -12.797 12.648 18.422 1 93.88 93 GLU A CA 1
ATOM 659 C C . GLU A 1 93 ? -11.523 13.195 17.781 1 93.88 93 GLU A C 1
ATOM 661 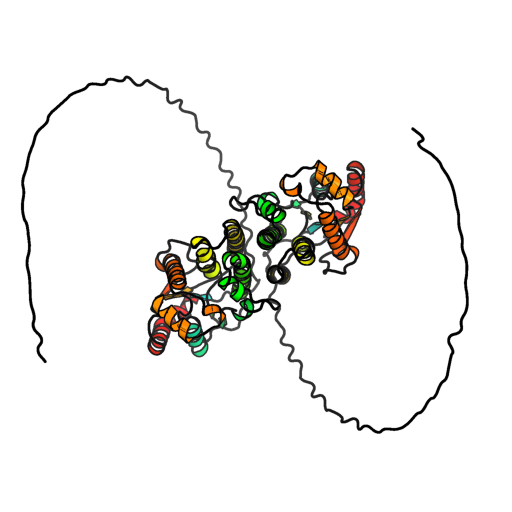O O . GLU A 1 93 ? -11.57 13.797 16.703 1 93.88 93 GLU A O 1
ATOM 666 N N . ILE A 1 94 ? -10.445 12.945 18.5 1 95.31 94 ILE A N 1
ATOM 667 C CA . ILE A 1 94 ? -9.172 13.43 17.984 1 95.31 94 ILE A CA 1
ATOM 668 C C . ILE A 1 94 ? -8.32 12.242 17.531 1 95.31 94 ILE A C 1
ATOM 670 O O . ILE A 1 94 ? -8.203 11.242 18.234 1 95.31 94 ILE A O 1
ATOM 674 N N . LEU A 1 95 ? -7.742 12.391 16.344 1 95.56 95 LEU A N 1
ATOM 675 C CA . LEU A 1 95 ? -6.773 11.422 15.852 1 95.56 95 LEU A CA 1
ATOM 676 C C . LEU A 1 95 ? -5.457 12.102 15.492 1 95.56 95 LEU A C 1
ATOM 678 O O . LEU A 1 95 ? -5.363 12.789 14.477 1 95.56 95 LEU A O 1
ATOM 682 N N . THR A 1 96 ? -4.492 11.883 16.312 1 95.62 96 THR A N 1
ATOM 683 C CA . THR A 1 96 ? -3.178 12.453 16.047 1 95.62 96 THR A CA 1
ATOM 684 C C . THR A 1 96 ? -2.41 11.594 15.039 1 95.62 96 THR A C 1
ATOM 686 O O . THR A 1 96 ? -2.73 10.422 14.844 1 95.62 96 THR A O 1
ATOM 689 N N . GLU A 1 97 ? -1.436 12.203 14.438 1 94 97 GLU A N 1
ATOM 690 C CA . GLU A 1 97 ? -0.529 11.422 13.609 1 94 97 GLU A CA 1
ATOM 691 C C . GLU A 1 97 ? 0.127 10.297 14.406 1 94 97 GLU A C 1
ATOM 693 O O . GLU A 1 97 ? 0.589 10.516 15.531 1 94 97 GLU A O 1
ATOM 698 N N . PRO A 1 98 ? 0.214 9.188 13.844 1 94.69 98 PRO A N 1
ATOM 699 C CA . PRO A 1 98 ? 0.803 8.07 14.578 1 94.69 98 PRO A CA 1
ATOM 700 C C . PRO A 1 98 ? 2.322 8 14.438 1 94.69 98 PRO A C 1
ATOM 702 O O . PRO A 1 98 ? 2.855 6.992 13.969 1 94.69 98 PRO A O 1
ATOM 705 N N . ILE A 1 99 ? 3.035 8.961 14.898 1 92.88 99 ILE A N 1
ATOM 706 C CA . ILE A 1 99 ? 4.48 9.102 14.75 1 92.88 99 ILE A CA 1
ATOM 707 C C . ILE A 1 99 ? 5.184 7.926 15.43 1 92.88 99 ILE A C 1
ATOM 709 O O . ILE A 1 99 ? 6.207 7.441 14.945 1 92.88 99 ILE A O 1
ATOM 713 N N . SER A 1 100 ? 4.621 7.523 16.516 1 94.88 100 SER A N 1
ATOM 714 C CA . SER A 1 100 ? 5.219 6.402 17.234 1 94.88 100 SER A CA 1
ATOM 715 C C . SER A 1 100 ? 5.305 5.16 16.359 1 94.88 100 SER A C 1
ATOM 717 O O . SER A 1 100 ? 6.262 4.391 16.453 1 94.88 100 SER A O 1
ATOM 719 N N . LYS A 1 101 ? 4.332 4.957 15.523 1 97.19 101 LYS A N 1
ATOM 720 C CA . LYS A 1 101 ? 4.367 3.826 14.594 1 97.19 101 LYS A CA 1
ATOM 721 C C . LYS A 1 101 ? 5.512 3.971 13.594 1 97.19 101 LYS A C 1
ATOM 723 O O . LYS A 1 101 ? 6.156 2.982 13.234 1 97.19 101 LYS A O 1
ATOM 728 N N . TRP A 1 102 ? 5.758 5.191 13.18 1 97.56 102 TRP A N 1
ATOM 729 C CA . TRP A 1 102 ? 6.793 5.449 12.188 1 97.56 102 TRP A CA 1
ATOM 730 C C . TRP A 1 102 ? 8.188 5.305 12.797 1 97.56 102 TRP A C 1
ATOM 732 O O . TRP A 1 102 ? 9.156 5.055 12.086 1 97.56 102 TRP A O 1
ATOM 742 N N . ARG A 1 103 ? 8.242 5.445 14.094 1 96.62 103 ARG A N 1
ATOM 743 C CA . ARG A 1 103 ? 9.508 5.332 14.812 1 96.62 103 ARG A CA 1
ATOM 744 C C . ARG A 1 103 ? 9.82 3.879 15.156 1 96.62 103 ARG A C 1
ATOM 746 O O . ARG A 1 103 ? 10.945 3.547 15.523 1 96.62 103 ARG A O 1
ATOM 753 N N . ASN A 1 104 ? 8.773 3.127 15.07 1 97.81 104 ASN A N 1
ATOM 754 C CA . ASN A 1 104 ? 8.969 1.721 15.406 1 97.81 104 ASN A CA 1
ATOM 755 C C . ASN A 1 104 ? 8.008 0.822 14.633 1 97.81 104 ASN A C 1
ATOM 757 O O . ASN A 1 104 ? 6.906 0.54 15.109 1 97.81 104 ASN A O 1
ATOM 761 N N . VAL A 1 105 ? 8.453 0.296 13.578 1 98 105 VAL A N 1
ATOM 762 C CA . VAL A 1 105 ? 7.73 -0.723 12.828 1 98 105 VAL A CA 1
ATOM 763 C C . VAL A 1 105 ? 8.414 -2.078 13.008 1 98 105 VAL A C 1
ATOM 765 O O . VAL A 1 105 ? 9.398 -2.377 12.32 1 98 105 VAL A O 1
ATOM 768 N N . ARG A 1 106 ? 7.863 -2.838 13.875 1 97.25 106 ARG A N 1
ATOM 769 C CA . ARG A 1 106 ? 8.414 -4.148 14.203 1 97.25 106 ARG A CA 1
ATOM 770 C C . ARG A 1 106 ? 9.891 -4.047 14.578 1 97.25 106 ARG A C 1
ATOM 772 O O . ARG A 1 106 ? 10.719 -4.812 14.086 1 97.25 106 ARG A O 1
ATOM 779 N N . GLY A 1 107 ? 10.211 -3.01 15.305 1 97.25 107 GLY A N 1
ATOM 780 C CA . GLY A 1 107 ? 11.547 -2.869 15.852 1 97.25 107 GLY A CA 1
ATOM 781 C C . GLY A 1 107 ? 12.438 -1.959 15.023 1 97.25 107 GLY A C 1
ATOM 782 O O . GLY A 1 107 ? 13.594 -1.72 15.375 1 97.25 107 GLY A O 1
ATOM 783 N N . HIS A 1 108 ? 11.914 -1.406 13.938 1 97.94 108 HIS A N 1
ATOM 784 C CA . HIS A 1 108 ? 12.703 -0.555 13.055 1 97.94 108 HIS A CA 1
ATOM 785 C C . HIS A 1 108 ? 12.156 0.865 13.016 1 97.94 108 HIS A C 1
ATOM 787 O O . HIS A 1 108 ? 10.945 1.071 13.18 1 97.94 108 HIS A O 1
ATOM 793 N N . ASN A 1 109 ? 13.016 1.829 12.797 1 97.62 109 ASN A N 1
ATOM 794 C CA . ASN A 1 109 ? 12.641 3.24 12.781 1 97.62 109 ASN A CA 1
ATOM 795 C C . ASN A 1 109 ? 12.789 3.844 11.391 1 97.62 109 ASN A C 1
ATOM 797 O O . ASN A 1 109 ? 13.75 4.566 11.117 1 97.62 109 ASN A O 1
ATOM 801 N N . PRO A 1 110 ? 11.812 3.613 10.555 1 98.12 110 PRO A N 1
ATOM 802 C CA . PRO A 1 110 ? 11.93 4.117 9.188 1 98.12 110 PRO A CA 1
ATOM 803 C C . PRO A 1 110 ? 11.945 5.641 9.117 1 98.12 110 PRO A C 1
ATOM 805 O O . PRO A 1 110 ? 12.43 6.215 8.141 1 98.12 110 PRO A O 1
ATOM 808 N N . LEU A 1 111 ? 11.375 6.309 10.102 1 97.06 111 LEU A N 1
ATOM 809 C CA . LEU A 1 111 ? 11.414 7.766 10.133 1 97.06 111 LEU A CA 1
ATOM 810 C C . LEU A 1 111 ? 12.852 8.266 10.219 1 97.06 111 LEU A C 1
ATOM 812 O O . LEU A 1 111 ? 13.258 9.125 9.43 1 97.06 111 LEU A O 1
ATOM 816 N N . ALA A 1 112 ? 13.578 7.707 11.102 1 95.5 112 ALA A N 1
ATOM 817 C CA . ALA A 1 112 ? 14.977 8.078 11.242 1 95.5 112 ALA A CA 1
ATOM 818 C C . ALA A 1 112 ? 15.766 7.742 9.977 1 95.5 112 ALA A C 1
ATOM 820 O O . ALA A 1 112 ? 16.594 8.547 9.523 1 95.5 112 ALA A O 1
ATOM 821 N N . LEU A 1 113 ? 15.516 6.57 9.43 1 96.88 113 LEU A N 1
ATOM 822 C CA . LEU A 1 113 ? 16.203 6.145 8.211 1 96.88 113 LEU A CA 1
ATOM 823 C C . LEU A 1 113 ? 15.953 7.129 7.074 1 96.88 113 LEU A C 1
ATOM 825 O O . LEU A 1 113 ? 16.875 7.48 6.336 1 96.88 113 LEU A O 1
ATOM 829 N N . MET A 1 114 ? 14.797 7.59 6.988 1 96.75 114 MET A N 1
ATOM 830 C CA . MET A 1 114 ? 14.43 8.516 5.918 1 96.75 114 MET A CA 1
ATOM 831 C C . MET A 1 114 ? 15.188 9.828 6.051 1 96.75 114 MET A C 1
ATOM 833 O O . MET A 1 114 ? 15.727 10.344 5.07 1 96.75 114 MET A O 1
ATOM 837 N N . TYR A 1 115 ? 15.18 10.352 7.223 1 91.44 115 TYR A N 1
ATOM 838 C CA . TYR A 1 115 ? 15.867 11.633 7.395 1 91.44 115 TYR A CA 1
ATOM 839 C C . TYR A 1 115 ? 17.375 11.477 7.168 1 91.44 115 TYR A C 1
ATOM 841 O O . TYR A 1 115 ? 18.031 12.406 6.715 1 91.44 115 TYR A O 1
ATOM 849 N N . GLN A 1 116 ? 17.875 10.305 7.395 1 93.12 116 GLN A N 1
ATOM 850 C CA . GLN A 1 116 ? 19.297 10.039 7.195 1 93.12 116 GLN A CA 1
ATOM 851 C C . GLN A 1 116 ? 19.609 9.82 5.719 1 93.12 116 GLN A C 1
ATOM 853 O O . GLN A 1 116 ? 20.641 10.273 5.227 1 93.12 116 GLN A O 1
ATOM 858 N N . ASP A 1 117 ? 18.781 9.102 5.047 1 95.81 117 ASP A N 1
ATOM 859 C CA . ASP A 1 117 ? 18.953 8.789 3.635 1 95.81 117 ASP A CA 1
ATOM 860 C C . ASP A 1 117 ? 17.625 8.742 2.902 1 95.81 117 ASP A C 1
ATOM 862 O O . ASP A 1 117 ? 17.109 7.66 2.59 1 95.81 117 ASP A O 1
ATOM 866 N N . PRO A 1 118 ? 17.141 9.945 2.541 1 96.56 118 PRO A N 1
ATOM 867 C CA . PRO A 1 118 ? 15.812 10 1.923 1 96.56 118 PRO A CA 1
ATOM 868 C C . PRO A 1 118 ? 15.766 9.305 0.562 1 96.56 118 PRO A C 1
ATOM 870 O O . PRO A 1 118 ? 14.719 8.781 0.167 1 96.56 118 PRO A O 1
ATOM 873 N N . GLU A 1 119 ? 16.812 9.258 -0.127 1 97.12 119 GLU A N 1
ATOM 874 C CA . GLU A 1 119 ? 16.828 8.648 -1.456 1 97.12 119 GLU A CA 1
ATOM 875 C C . GLU A 1 119 ? 16.562 7.152 -1.38 1 97.12 119 GLU A C 1
ATOM 877 O O . GLU A 1 119 ? 15.859 6.598 -2.23 1 97.12 119 GLU A O 1
ATOM 882 N N . ARG A 1 120 ? 17.078 6.609 -0.361 1 97.56 120 ARG A N 1
ATOM 883 C CA . ARG A 1 120 ? 16.906 5.168 -0.227 1 97.56 120 ARG A CA 1
ATOM 884 C C . ARG A 1 120 ? 15.609 4.848 0.521 1 97.56 120 ARG A C 1
ATOM 886 O O . ARG A 1 120 ? 14.875 3.932 0.142 1 97.56 120 ARG A O 1
ATOM 893 N N . TRP A 1 121 ? 15.32 5.574 1.579 1 98.25 121 TRP A N 1
ATOM 894 C CA . TRP A 1 121 ? 14.32 5.105 2.537 1 98.25 121 TRP A CA 1
ATOM 895 C C . TRP A 1 121 ? 13.008 5.859 2.371 1 98.25 121 TRP A C 1
ATOM 897 O O . TRP A 1 121 ? 12.023 5.562 3.049 1 98.25 121 TRP A O 1
ATOM 907 N N . GLY A 1 122 ? 12.977 6.793 1.422 1 98.44 122 GLY A N 1
ATOM 908 C CA . GLY A 1 122 ? 11.75 7.527 1.177 1 98.44 122 GLY A CA 1
ATOM 909 C C . GLY A 1 122 ? 10.57 6.629 0.832 1 98.44 122 GLY A C 1
ATOM 910 O O . GLY A 1 122 ? 9.492 6.762 1.405 1 98.44 122 GLY A O 1
ATOM 911 N N . ILE A 1 123 ? 10.82 5.688 -0.056 1 98.75 123 ILE A N 1
ATOM 912 C CA . ILE A 1 123 ? 9.75 4.801 -0.498 1 98.75 123 ILE A CA 1
ATOM 913 C C . ILE A 1 123 ? 9.281 3.934 0.67 1 98.75 123 ILE A C 1
ATOM 915 O O . ILE A 1 123 ? 8.086 3.674 0.817 1 98.75 123 ILE A O 1
ATOM 919 N N . THR A 1 124 ? 10.172 3.518 1.517 1 98.81 124 THR A N 1
ATOM 920 C CA . THR A 1 124 ? 9.828 2.658 2.646 1 98.81 124 THR A CA 1
ATOM 921 C C . THR A 1 124 ? 8.93 3.395 3.637 1 98.81 124 THR A C 1
ATOM 923 O O . THR A 1 124 ? 7.844 2.918 3.967 1 98.81 124 THR A O 1
ATOM 926 N N . LEU A 1 125 ? 9.367 4.559 4.023 1 98.81 125 LEU A N 1
ATOM 927 C CA . LEU A 1 125 ? 8.586 5.309 5.004 1 98.81 125 LEU A CA 1
ATOM 928 C C . LEU A 1 125 ? 7.254 5.754 4.41 1 98.81 125 LEU A C 1
ATOM 930 O O . LEU A 1 125 ? 6.207 5.609 5.051 1 98.81 125 LEU A O 1
ATOM 934 N N . GLN A 1 126 ? 7.312 6.312 3.201 1 98.81 126 GLN A N 1
ATOM 935 C CA . GLN A 1 126 ? 6.098 6.871 2.619 1 98.81 126 GLN A CA 1
ATOM 936 C C . GLN A 1 126 ? 5.066 5.781 2.34 1 98.81 126 GLN A C 1
ATOM 938 O O . GLN A 1 126 ? 3.861 6.016 2.443 1 98.81 126 GLN A O 1
ATOM 943 N N . THR A 1 127 ? 5.531 4.566 2.012 1 98.88 127 THR A N 1
ATOM 944 C CA . THR A 1 127 ? 4.633 3.424 1.903 1 98.88 127 THR A CA 1
ATOM 945 C C . THR A 1 127 ? 3.926 3.164 3.23 1 98.88 127 THR A C 1
ATOM 947 O O . THR A 1 127 ? 2.713 2.939 3.26 1 98.88 127 THR A O 1
ATOM 950 N N . TYR A 1 128 ? 4.621 3.268 4.277 1 98.81 128 TYR A N 1
ATOM 951 C CA . TYR A 1 128 ? 4.055 3 5.594 1 98.81 128 TYR A CA 1
ATOM 952 C C . TYR A 1 128 ? 3.166 4.152 6.051 1 98.81 128 TYR A C 1
ATOM 954 O O . TYR A 1 128 ? 2.127 3.932 6.68 1 98.81 128 TYR A O 1
ATOM 962 N N . ILE A 1 129 ? 3.561 5.355 5.773 1 98.69 129 ILE A N 1
ATOM 963 C CA . ILE A 1 129 ? 2.752 6.52 6.117 1 98.69 129 ILE A CA 1
ATOM 964 C C . ILE A 1 129 ? 1.405 6.441 5.402 1 98.69 129 ILE A C 1
ATOM 966 O O . ILE A 1 129 ? 0.361 6.715 5.996 1 98.69 129 ILE A O 1
ATOM 970 N N . GLN A 1 130 ? 1.465 6.043 4.156 1 98.44 130 GLN A N 1
ATOM 971 C CA . GLN A 1 130 ? 0.219 5.906 3.408 1 98.44 130 GLN A CA 1
ATOM 972 C C . GLN A 1 130 ? -0.714 4.898 4.07 1 98.44 130 GLN A C 1
ATOM 974 O O . GLN A 1 130 ? -1.914 5.148 4.199 1 98.44 130 GLN A O 1
ATOM 979 N N . LEU A 1 131 ? -0.179 3.842 4.531 1 98.5 131 LEU A N 1
ATOM 980 C CA . LEU A 1 131 ? -0.962 2.82 5.219 1 98.5 131 LEU A CA 1
ATOM 981 C C . LEU A 1 131 ? -1.548 3.369 6.516 1 98.5 131 LEU A C 1
ATOM 983 O O . LEU A 1 131 ? -2.746 3.223 6.77 1 98.5 131 LEU A O 1
ATOM 987 N N . THR A 1 132 ? -0.733 3.975 7.316 1 98.31 132 THR A N 1
ATOM 988 C CA . THR A 1 132 ? -1.153 4.379 8.656 1 98.31 132 THR A CA 1
ATOM 989 C C . THR A 1 132 ? -2.16 5.52 8.586 1 98.31 132 THR A C 1
ATOM 991 O O . THR A 1 132 ? -3.078 5.598 9.406 1 98.31 132 THR A O 1
ATOM 994 N N . MET A 1 133 ? -1.992 6.395 7.598 1 97.88 133 MET A N 1
ATOM 995 C CA . MET A 1 133 ? -2.973 7.461 7.43 1 97.88 133 MET A CA 1
ATOM 996 C C . MET A 1 133 ? -4.297 6.91 6.918 1 97.88 133 MET A C 1
ATOM 998 O O . MET A 1 133 ? -5.367 7.379 7.312 1 97.88 133 MET A O 1
ATOM 1002 N N . LEU A 1 134 ? -4.199 5.941 5.996 1 97.12 134 LEU A N 1
ATOM 1003 C CA . LEU A 1 134 ? -5.418 5.266 5.559 1 97.12 134 LEU A CA 1
ATOM 1004 C C . LEU A 1 134 ? -6.148 4.641 6.738 1 97.12 134 LEU A C 1
ATOM 1006 O O . LEU A 1 134 ? -7.363 4.805 6.879 1 97.12 134 LEU A O 1
ATOM 1010 N N . ASP A 1 135 ? -5.438 4.016 7.555 1 95.69 135 ASP A N 1
ATOM 1011 C CA . ASP A 1 135 ? -5.996 3.371 8.734 1 95.69 135 ASP A CA 1
ATOM 1012 C C . ASP A 1 135 ? -6.672 4.395 9.648 1 95.69 135 ASP A C 1
ATOM 1014 O O . ASP A 1 135 ? -7.723 4.117 10.234 1 95.69 135 ASP A O 1
ATOM 1018 N N . ARG A 1 136 ? -6.117 5.535 9.797 1 94.81 136 ARG A N 1
ATOM 1019 C CA . ARG A 1 136 ? -6.695 6.602 10.609 1 94.81 136 ARG A CA 1
ATOM 1020 C C . ARG A 1 136 ? -8.008 7.094 10.008 1 94.81 136 ARG A C 1
ATOM 1022 O O . ARG A 1 136 ? -8.984 7.301 10.727 1 94.81 136 ARG A O 1
ATOM 1029 N N . HIS A 1 137 ? -7.992 7.242 8.75 1 94.62 137 HIS A N 1
ATOM 1030 C CA . HIS A 1 137 ? -9.195 7.699 8.07 1 94.62 137 HIS A CA 1
ATOM 1031 C C . HIS A 1 137 ? -10.344 6.715 8.266 1 94.62 137 HIS A C 1
ATOM 1033 O O . HIS A 1 137 ? -11.508 7.121 8.328 1 94.62 137 HIS A O 1
ATOM 1039 N N . LEU A 1 138 ? -10.008 5.434 8.344 1 91.75 138 LEU A N 1
ATOM 1040 C CA . LEU A 1 138 ? -11.031 4.395 8.367 1 91.75 138 LEU A CA 1
ATOM 1041 C C . LEU A 1 138 ? -11.352 3.977 9.797 1 91.75 138 LEU A C 1
ATOM 1043 O O . LEU A 1 138 ? -12.125 3.047 10.016 1 91.75 138 LEU A O 1
ATOM 1047 N N . SER A 1 139 ? -10.742 4.645 10.75 1 88.38 139 SER A N 1
ATOM 1048 C CA . SER A 1 139 ? -11.008 4.289 12.141 1 88.38 139 SER A CA 1
ATOM 1049 C C . SER A 1 139 ? -12.5 4.348 12.445 1 88.38 139 SER A C 1
ATOM 1051 O O . SER A 1 139 ? -13.203 5.238 11.969 1 88.38 139 SER A O 1
ATOM 1053 N N . PRO A 1 140 ? -12.938 3.387 13.188 1 78.94 140 PRO A N 1
ATOM 1054 C CA . PRO A 1 140 ? -14.375 3.303 13.461 1 78.94 140 PRO A CA 1
ATOM 1055 C C . PRO A 1 140 ? -14.922 4.566 14.109 1 78.94 140 PRO A C 1
ATOM 1057 O O . PRO A 1 140 ? -14.195 5.273 14.812 1 78.94 140 PRO A O 1
ATOM 1060 N N . VAL A 1 141 ? -16.156 4.688 13.844 1 68.06 141 VAL A N 1
ATOM 1061 C CA . VAL A 1 141 ? -16.875 5.852 14.352 1 68.06 141 VAL A CA 1
ATOM 1062 C C . VAL A 1 141 ? -17.141 5.684 15.844 1 68.06 141 VAL A C 1
ATOM 1064 O O . VAL A 1 141 ? -17.547 4.609 16.297 1 68.06 141 VAL A O 1
ATOM 1067 N N . THR A 1 142 ? -16.734 6.648 16.422 1 79.56 142 THR A N 1
ATOM 1068 C CA . THR A 1 142 ? -17 6.719 17.859 1 79.56 142 THR A CA 1
ATOM 1069 C C . THR A 1 142 ? -18.297 7.461 18.141 1 79.56 142 THR A C 1
ATOM 1071 O O . THR A 1 142 ? -19.031 7.816 17.203 1 79.56 142 THR A O 1
ATOM 1074 N N . SER A 1 143 ? -18.562 7.566 19.406 1 81 143 SER A N 1
ATOM 1075 C CA . SER A 1 143 ? -19.781 8.25 19.828 1 81 143 SER A CA 1
ATOM 1076 C C . SER A 1 143 ? -19.688 9.75 19.594 1 81 143 SER A C 1
ATOM 1078 O O . SER A 1 143 ? -20.703 10.453 19.625 1 81 143 SER A O 1
ATOM 1080 N N . HIS A 1 144 ? -18.547 10.219 19.297 1 88.38 144 HIS A N 1
ATOM 1081 C CA . HIS A 1 144 ? -18.375 11.648 19.078 1 88.38 144 HIS A CA 1
ATOM 1082 C C . HIS A 1 144 ? -18.969 12.086 17.75 1 88.38 144 HIS A C 1
ATOM 1084 O O . HIS A 1 144 ? -18.875 11.359 16.75 1 88.38 144 HIS A O 1
ATOM 1090 N N . PRO A 1 145 ? -19.516 13.25 17.719 1 86.81 145 PRO A N 1
ATOM 1091 C CA . PRO A 1 145 ? -20.234 13.703 16.531 1 86.81 145 PRO A CA 1
ATOM 1092 C C . PRO A 1 145 ? -19.281 14.172 15.422 1 86.81 145 PRO A C 1
ATOM 1094 O O . PRO A 1 145 ? -19.688 14.289 14.266 1 86.81 145 PRO A O 1
ATOM 1097 N N . VAL A 1 146 ? -18.047 14.57 15.781 1 91.12 146 VAL A N 1
ATOM 1098 C CA . VAL A 1 146 ? -17.078 15.102 14.828 1 91.12 146 VAL A CA 1
ATOM 1099 C C . VAL A 1 146 ? -15.727 14.43 15.055 1 91.12 146 VAL A C 1
ATOM 1101 O O . VAL A 1 146 ? -15.359 14.117 16.188 1 91.12 146 VAL A O 1
ATOM 1104 N N . LYS A 1 147 ? -15.109 14.227 13.93 1 93.81 147 LYS A N 1
ATOM 1105 C CA . LYS A 1 147 ? -13.742 13.711 13.969 1 93.81 147 LYS A CA 1
ATOM 1106 C C . LYS A 1 147 ? -12.75 14.75 13.461 1 93.81 147 LYS A C 1
ATOM 1108 O O . LYS A 1 147 ? -12.961 15.352 12.406 1 93.81 147 LYS A O 1
ATOM 1113 N N . MET A 1 148 ? -11.719 15.039 14.266 1 95.94 148 MET A N 1
ATOM 1114 C CA . MET A 1 148 ? -10.625 15.922 13.875 1 95.94 148 MET A CA 1
ATOM 1115 C C . MET A 1 148 ? -9.305 15.172 13.828 1 95.94 148 MET A C 1
ATOM 1117 O O . MET A 1 148 ? -8.914 14.531 14.805 1 95.94 148 MET A O 1
ATOM 1121 N N . MET A 1 149 ? -8.625 15.297 12.688 1 97.06 149 MET A N 1
ATOM 1122 C CA . MET A 1 149 ? -7.41 14.516 12.477 1 97.06 149 MET A CA 1
ATOM 1123 C C . MET A 1 149 ? -6.223 15.422 12.18 1 97.06 149 MET A C 1
ATOM 1125 O O . MET A 1 149 ? -6.371 16.453 11.508 1 97.06 149 MET A O 1
ATOM 1129 N N . GLU A 1 150 ? -5.098 14.945 12.711 1 97.94 150 GLU A N 1
ATOM 1130 C CA . GLU A 1 150 ? -3.842 15.578 12.312 1 97.94 150 GLU A CA 1
ATOM 1131 C C . GLU A 1 150 ? -3.391 15.102 10.938 1 97.94 150 GLU A C 1
ATOM 1133 O O . GLU A 1 150 ? -3.061 13.922 10.758 1 97.94 150 GLU A O 1
ATOM 1138 N N . ARG A 1 151 ? -3.342 15.945 9.984 1 98.06 151 ARG A N 1
ATOM 1139 C CA . ARG A 1 151 ? -3.008 15.672 8.594 1 98.06 151 ARG A CA 1
ATOM 1140 C C . ARG A 1 151 ? -3.957 14.641 8 1 98.06 151 ARG A C 1
ATOM 1142 O O . ARG A 1 151 ? -5.062 14.438 8.508 1 98.06 151 ARG A O 1
ATOM 1149 N N . SER A 1 152 ? -3.67 14.242 6.781 1 98 152 SER A N 1
ATOM 1150 C CA . SER A 1 152 ? -4.477 13.297 6.02 1 98 152 SER A CA 1
ATOM 1151 C C . SER A 1 152 ? -3.623 12.508 5.031 1 98 152 SER A C 1
ATOM 1153 O O . SER A 1 152 ? -2.432 12.781 4.879 1 98 152 SER A O 1
ATOM 1155 N N . ILE A 1 153 ? -4.223 11.523 4.426 1 98.25 153 ILE A N 1
ATOM 1156 C CA . ILE A 1 153 ? -3.539 10.758 3.393 1 98.25 153 ILE A CA 1
ATOM 1157 C C . ILE A 1 153 ? -3.193 11.664 2.215 1 98.25 153 ILE A C 1
ATOM 1159 O O . ILE A 1 153 ? -2.262 11.383 1.457 1 98.25 153 ILE A O 1
ATOM 1163 N N . PHE A 1 154 ? -3.854 12.797 2.047 1 98.44 154 PHE A N 1
ATOM 1164 C CA . PHE A 1 154 ? -3.625 13.727 0.948 1 98.44 154 PHE A CA 1
ATOM 1165 C C . PHE A 1 154 ? -2.318 14.484 1.145 1 98.44 154 PHE A C 1
ATOM 1167 O O . PHE A 1 154 ? -1.515 14.602 0.217 1 98.44 154 PHE A O 1
ATOM 1174 N N . SER A 1 155 ? -2.111 14.953 2.318 1 98.31 155 SER A N 1
ATOM 1175 C CA . SER A 1 155 ? -0.849 15.648 2.545 1 98.31 155 SER A CA 1
ATOM 1176 C C . SER A 1 155 ? 0.331 14.688 2.492 1 98.31 155 SER A C 1
ATOM 1178 O O . SER A 1 155 ? 1.426 15.055 2.064 1 98.31 155 SER A O 1
ATOM 1180 N N . ALA A 1 156 ? 0.083 13.422 2.908 1 98.25 156 ALA A N 1
ATOM 1181 C CA . ALA A 1 156 ? 1.14 12.43 2.758 1 98.25 156 ALA A CA 1
ATOM 1182 C C . ALA A 1 156 ? 1.621 12.352 1.312 1 98.25 156 ALA A C 1
ATOM 1184 O O . ALA A 1 156 ? 2.826 12.289 1.055 1 98.25 156 ALA A O 1
ATOM 1185 N N . LYS A 1 157 ? 0.708 12.438 0.431 1 98.62 157 LYS A N 1
ATOM 1186 C CA . LYS A 1 157 ? 1.044 12.359 -0.987 1 98.62 157 LYS A CA 1
ATOM 1187 C C . LYS A 1 157 ? 1.432 13.727 -1.542 1 98.62 157 LYS A C 1
ATOM 1189 O O . LYS A 1 157 ? 2.52 13.891 -2.096 1 98.62 157 LYS A O 1
ATOM 1194 N N . TYR A 1 158 ? 0.607 14.742 -1.361 1 98.62 158 TYR A N 1
ATOM 1195 C CA . TYR A 1 158 ? 0.726 16.016 -2.062 1 98.62 158 TYR A CA 1
ATOM 1196 C C . TYR A 1 158 ? 1.843 16.859 -1.468 1 98.62 158 TYR A C 1
ATOM 1198 O O . TYR A 1 158 ? 2.324 17.797 -2.105 1 98.62 158 TYR A O 1
ATOM 1206 N N . ILE A 1 159 ? 2.219 16.516 -0.281 1 98.62 159 ILE A N 1
ATOM 1207 C CA . ILE A 1 159 ? 3.262 17.297 0.364 1 98.62 159 ILE A CA 1
ATOM 1208 C C . ILE A 1 159 ? 4.543 16.469 0.475 1 98.62 159 ILE A C 1
ATOM 1210 O O . ILE A 1 159 ? 5.531 16.75 -0.204 1 98.62 159 ILE A O 1
ATOM 1214 N N . PHE A 1 160 ? 4.504 15.383 1.157 1 98.5 160 PHE A N 1
ATOM 1215 C CA . PHE A 1 160 ? 5.73 14.727 1.589 1 98.5 160 PHE A CA 1
ATOM 1216 C C . PHE A 1 160 ? 6.301 13.859 0.474 1 98.5 160 PHE A C 1
ATOM 1218 O O . PHE A 1 160 ? 7.504 13.883 0.213 1 98.5 160 PHE A O 1
ATOM 1225 N N . VAL A 1 161 ? 5.465 13.094 -0.186 1 98.75 161 VAL A N 1
ATOM 1226 C CA . VAL A 1 161 ? 5.941 12.336 -1.338 1 98.75 161 VAL A CA 1
ATOM 1227 C C . VAL A 1 161 ? 6.406 13.289 -2.434 1 98.75 161 VAL A C 1
ATOM 1229 O O . VAL A 1 161 ? 7.484 13.117 -3 1 98.75 161 VAL A O 1
ATOM 1232 N N . GLU A 1 162 ? 5.605 14.328 -2.645 1 98.56 162 GLU A N 1
ATOM 1233 C CA . GLU A 1 162 ? 5.938 15.289 -3.691 1 98.56 162 GLU A CA 1
ATOM 1234 C C . GLU A 1 162 ? 7.227 16.031 -3.365 1 98.56 162 GLU A C 1
ATOM 1236 O O . GLU A 1 162 ? 8.023 16.328 -4.258 1 98.56 162 GLU A O 1
ATOM 1241 N N . ASN A 1 163 ? 7.414 16.312 -2.145 1 98.44 163 ASN A N 1
ATOM 1242 C CA . ASN A 1 163 ? 8.648 17 -1.764 1 98.44 163 ASN A CA 1
ATOM 1243 C C . ASN A 1 163 ? 9.875 16.141 -2.068 1 98.44 163 ASN A C 1
ATOM 1245 O O . ASN A 1 163 ? 10.875 16.641 -2.576 1 98.44 163 ASN A O 1
ATOM 1249 N N . LEU A 1 164 ? 9.797 14.883 -1.727 1 98.5 164 LEU A N 1
ATOM 1250 C CA . LEU A 1 164 ? 10.891 13.969 -2.031 1 98.5 164 LEU A CA 1
ATOM 1251 C C . LEU A 1 164 ? 11.156 13.922 -3.533 1 98.5 164 LEU A C 1
ATOM 1253 O O . LEU A 1 164 ? 12.312 13.945 -3.967 1 98.5 164 LEU A O 1
ATOM 1257 N N . PHE A 1 165 ? 10.117 13.93 -4.27 1 98.56 165 PHE A N 1
ATOM 1258 C CA . PHE A 1 165 ? 10.234 13.805 -5.719 1 98.56 165 PHE A CA 1
ATOM 1259 C C . PHE A 1 165 ? 10.812 15.078 -6.328 1 98.56 165 PHE A C 1
ATOM 1261 O O . PHE A 1 165 ? 11.797 15.031 -7.066 1 98.56 165 PHE A O 1
ATOM 1268 N N . ARG A 1 166 ? 10.297 16.172 -5.973 1 97.44 166 ARG A N 1
ATOM 1269 C CA . ARG A 1 166 ? 10.695 17.453 -6.547 1 97.44 166 ARG A CA 1
ATOM 1270 C C . ARG A 1 166 ? 12.117 17.828 -6.129 1 97.44 166 ARG A C 1
ATOM 1272 O O . ARG A 1 166 ? 12.82 18.516 -6.859 1 97.44 166 ARG A O 1
ATOM 1279 N N . SER A 1 167 ? 12.523 17.359 -5.02 1 96.81 167 SER A N 1
ATOM 1280 C CA . SER A 1 167 ? 13.867 17.656 -4.527 1 96.81 167 SER A CA 1
ATOM 1281 C C . SER A 1 167 ? 14.891 16.703 -5.117 1 96.81 167 SER A C 1
ATOM 1283 O O . SER A 1 167 ? 16.078 16.766 -4.785 1 96.81 167 SER A O 1
ATOM 1285 N N . GLY A 1 168 ? 14.453 15.719 -5.871 1 97.25 168 GLY A N 1
ATOM 1286 C CA . GLY A 1 168 ? 15.359 14.781 -6.512 1 97.25 168 GLY A CA 1
ATOM 1287 C C . GLY A 1 168 ? 15.766 13.633 -5.605 1 97.25 168 GLY A C 1
ATOM 1288 O O . GLY A 1 168 ? 16.688 12.883 -5.922 1 97.25 168 GLY A O 1
ATOM 1289 N N . LYS A 1 169 ? 15.086 13.516 -4.547 1 97.69 169 LYS A N 1
ATOM 1290 C CA . LYS A 1 169 ? 15.477 12.516 -3.553 1 97.69 169 LYS A CA 1
ATOM 1291 C C . LYS A 1 169 ? 14.617 11.258 -3.666 1 97.69 169 LYS A C 1
ATOM 1293 O O . LYS A 1 169 ? 14.734 10.344 -2.85 1 97.69 169 LYS A O 1
ATOM 1298 N N . MET A 1 170 ? 13.789 11.203 -4.609 1 98.5 170 MET A N 1
ATOM 1299 C CA . MET A 1 170 ? 12.984 10.008 -4.863 1 98.5 170 MET A CA 1
ATOM 1300 C C . MET A 1 170 ? 13.023 9.633 -6.34 1 98.5 170 MET A C 1
ATOM 1302 O O . MET A 1 170 ? 12.609 10.406 -7.199 1 98.5 170 MET A O 1
ATOM 1306 N N . PRO A 1 171 ? 13.469 8.469 -6.566 1 98.19 171 PRO A N 1
ATOM 1307 C CA . PRO A 1 171 ? 13.438 7.984 -7.949 1 98.19 171 PRO A CA 1
ATOM 1308 C C . PRO A 1 171 ? 12.039 8.016 -8.555 1 98.19 171 PRO A C 1
ATOM 1310 O O . PRO A 1 171 ? 11.055 7.773 -7.852 1 98.19 171 PRO A O 1
ATOM 1313 N N . GLU A 1 172 ? 11.969 8.219 -9.82 1 98.25 172 GLU A N 1
ATOM 1314 C CA . GLU A 1 172 ? 10.703 8.359 -10.531 1 98.25 172 GLU A CA 1
ATOM 1315 C C . GLU A 1 172 ? 9.836 7.113 -10.359 1 98.25 172 GLU A C 1
ATOM 1317 O O . GLU A 1 172 ? 8.617 7.219 -10.203 1 98.25 172 GLU A O 1
ATOM 1322 N N . VAL A 1 173 ? 10.453 5.977 -10.391 1 98.62 173 VAL A N 1
ATOM 1323 C CA . VAL A 1 173 ? 9.695 4.73 -10.312 1 98.62 173 VAL A CA 1
ATOM 1324 C C . VAL A 1 173 ? 9.055 4.598 -8.93 1 98.62 173 VAL A C 1
ATOM 1326 O O . VAL A 1 173 ? 7.934 4.105 -8.805 1 98.62 173 VAL A O 1
ATOM 1329 N N . ASP A 1 174 ? 9.742 5.043 -7.875 1 98.81 174 ASP A N 1
ATOM 1330 C CA . ASP A 1 174 ? 9.18 5.047 -6.531 1 98.81 174 ASP A CA 1
ATOM 1331 C C . ASP A 1 174 ? 7.969 5.973 -6.445 1 98.81 174 ASP A C 1
ATOM 1333 O O . ASP A 1 174 ? 6.934 5.598 -5.887 1 98.81 174 ASP A O 1
ATOM 1337 N N . HIS A 1 175 ? 8.156 7.109 -7.012 1 98.81 175 HIS A N 1
ATOM 1338 C CA . HIS A 1 175 ? 7.066 8.078 -7.051 1 98.81 175 HIS A CA 1
ATOM 1339 C C . HIS A 1 175 ? 5.863 7.516 -7.801 1 98.81 175 HIS A C 1
ATOM 1341 O O . HIS A 1 175 ? 4.723 7.691 -7.371 1 98.81 175 HIS A O 1
ATOM 1347 N N . ALA A 1 176 ? 6.113 6.848 -8.875 1 98.75 176 ALA A N 1
ATOM 1348 C CA . ALA A 1 176 ? 5.059 6.254 -9.688 1 98.75 176 ALA A CA 1
ATOM 1349 C C . ALA A 1 176 ? 4.273 5.215 -8.891 1 98.75 176 ALA A C 1
ATOM 1351 O O . ALA A 1 176 ? 3.039 5.23 -8.883 1 98.75 176 ALA A O 1
ATOM 1352 N N . VAL A 1 177 ? 4.949 4.395 -8.219 1 98.81 177 VAL A N 1
ATOM 1353 C CA . VAL A 1 177 ? 4.324 3.301 -7.48 1 98.81 177 VAL A CA 1
ATOM 1354 C C . VAL A 1 177 ? 3.488 3.865 -6.332 1 98.81 177 VAL A C 1
ATOM 1356 O O . VAL A 1 177 ? 2.344 3.453 -6.129 1 98.81 177 VAL A O 1
ATOM 1359 N N . LEU A 1 178 ? 4.066 4.82 -5.629 1 98.81 178 LEU A N 1
ATOM 1360 C CA . LEU A 1 178 ? 3.324 5.457 -4.543 1 98.81 178 LEU A CA 1
ATOM 1361 C C . LEU A 1 178 ? 2.086 6.168 -5.074 1 98.81 178 LEU A C 1
ATOM 1363 O O . LEU A 1 178 ? 1.034 6.156 -4.43 1 98.81 178 LEU A O 1
ATOM 1367 N N . SER A 1 179 ? 2.207 6.711 -6.203 1 98.69 179 SER A N 1
ATOM 1368 C CA . SER A 1 179 ? 1.084 7.414 -6.82 1 98.69 179 SER A CA 1
ATOM 1369 C C . SER A 1 179 ? -0.001 6.438 -7.262 1 98.69 179 SER A C 1
ATOM 1371 O O . SER A 1 179 ? -1.193 6.727 -7.133 1 98.69 179 SER A O 1
ATOM 1373 N N . GLU A 1 180 ? 0.417 5.289 -7.77 1 98.62 180 GLU A N 1
ATOM 1374 C CA . GLU A 1 180 ? -0.554 4.262 -8.133 1 98.62 180 GLU A CA 1
ATOM 1375 C C . GLU A 1 180 ? -1.368 3.818 -6.918 1 98.62 180 GLU A C 1
ATOM 1377 O O . GLU A 1 180 ? -2.588 3.666 -7.008 1 98.62 180 GLU A O 1
ATOM 1382 N N . TRP A 1 181 ? -0.71 3.639 -5.855 1 98.56 181 TRP A N 1
ATOM 1383 C CA . TRP A 1 181 ? -1.398 3.266 -4.621 1 98.56 181 TRP A CA 1
ATOM 1384 C C . TRP A 1 181 ? -2.354 4.367 -4.176 1 98.56 181 TRP A C 1
ATOM 1386 O O . TRP A 1 181 ? -3.508 4.098 -3.838 1 98.56 181 TRP A O 1
ATOM 1396 N N . PHE A 1 182 ? -1.881 5.535 -4.176 1 98.69 182 PHE A N 1
ATOM 1397 C CA . PHE A 1 182 ? -2.709 6.66 -3.758 1 98.69 182 PHE A CA 1
ATOM 1398 C C . PHE A 1 182 ? -3.959 6.762 -4.621 1 98.69 182 PHE A C 1
ATOM 1400 O O . PHE A 1 182 ? -5.066 6.914 -4.102 1 98.69 182 PHE A O 1
ATOM 1407 N N . ASP A 1 183 ? -3.746 6.656 -5.922 1 97.94 183 ASP A N 1
ATOM 1408 C CA . ASP A 1 183 ? -4.863 6.719 -6.859 1 97.94 183 ASP A CA 1
ATOM 1409 C C . ASP A 1 183 ? -5.863 5.594 -6.598 1 97.94 183 ASP A C 1
ATOM 1411 O O . ASP A 1 183 ? -7.074 5.824 -6.598 1 97.94 183 ASP A O 1
ATOM 1415 N N . TRP A 1 184 ? -5.383 4.477 -6.41 1 97.25 184 TRP A N 1
ATOM 1416 C CA . TRP A 1 184 ? -6.262 3.34 -6.145 1 97.25 184 TRP A CA 1
ATOM 1417 C C . TRP A 1 184 ? -7.062 3.561 -4.867 1 97.25 184 TRP A C 1
ATOM 1419 O O . TRP A 1 184 ? -8.273 3.33 -4.844 1 97.25 184 TRP A O 1
ATOM 1429 N N . ILE A 1 185 ? -6.402 4.023 -3.814 1 97.25 185 ILE A N 1
ATOM 1430 C CA . ILE A 1 185 ? -7.047 4.227 -2.521 1 97.25 185 ILE A CA 1
ATOM 1431 C C . ILE A 1 185 ? -8.164 5.254 -2.658 1 97.25 185 ILE A C 1
ATOM 1433 O O . ILE A 1 185 ? -9.305 5.004 -2.246 1 97.25 185 ILE A O 1
ATOM 1437 N N . THR A 1 186 ? -7.898 6.324 -3.25 1 95.81 186 THR A N 1
ATOM 1438 C CA . THR A 1 186 ? -8.859 7.422 -3.297 1 95.81 186 THR A CA 1
ATOM 1439 C C . THR A 1 186 ? -9.984 7.113 -4.277 1 95.81 186 THR A C 1
ATOM 1441 O O . THR A 1 186 ? -11.062 7.703 -4.195 1 95.81 186 THR A O 1
ATOM 1444 N N . THR A 1 187 ? -9.766 6.133 -5.145 1 94.5 187 THR A N 1
ATOM 1445 C CA . THR A 1 187 ? -10.789 5.73 -6.102 1 94.5 187 THR A CA 1
ATOM 1446 C C . THR A 1 187 ? -11.672 4.637 -5.512 1 94.5 187 THR A C 1
ATOM 1448 O O . THR A 1 187 ? -12.891 4.621 -5.738 1 94.5 187 THR A O 1
ATOM 1451 N N . ASN A 1 188 ? -11.094 3.791 -4.738 1 92.75 188 ASN A N 1
ATOM 1452 C CA . ASN A 1 188 ? -11.805 2.578 -4.363 1 92.75 188 ASN A CA 1
ATOM 1453 C C . ASN A 1 188 ? -12.32 2.65 -2.926 1 92.75 188 ASN A C 1
ATOM 1455 O O . ASN A 1 188 ? -13.188 1.87 -2.531 1 92.75 188 ASN A O 1
ATOM 1459 N N . ILE A 1 189 ? -11.797 3.508 -2.18 1 91.81 189 ILE A N 1
ATOM 1460 C CA . ILE A 1 189 ? -12.18 3.627 -0.776 1 91.81 189 ILE A CA 1
ATOM 1461 C C . ILE A 1 189 ? -12.711 5.031 -0.503 1 91.81 189 ILE A C 1
ATOM 1463 O O . ILE A 1 189 ? -12.133 6.02 -0.959 1 91.81 189 ILE A O 1
ATOM 1467 N N . SER A 1 190 ? -13.828 5.09 0.212 1 90.38 190 SER A N 1
ATOM 1468 C CA . SER A 1 190 ? -14.367 6.387 0.612 1 90.38 190 SER A CA 1
ATOM 1469 C C . SER A 1 190 ? -13.539 7.008 1.729 1 90.38 190 SER A C 1
ATOM 1471 O O . SER A 1 190 ? -13.414 6.43 2.812 1 90.38 190 SER A O 1
ATOM 1473 N N . ILE A 1 191 ? -12.969 8.141 1.428 1 92.81 191 ILE A N 1
ATOM 1474 C CA . ILE A 1 191 ? -12.156 8.883 2.387 1 92.81 191 ILE A CA 1
ATOM 1475 C C . ILE A 1 191 ? -12.758 10.273 2.6 1 92.81 191 ILE A C 1
ATOM 1477 O O . ILE A 1 191 ? -12.273 11.258 2.041 1 92.81 191 ILE A O 1
ATOM 1481 N N . PRO A 1 192 ? -13.703 10.344 3.406 1 90.56 192 PRO A N 1
ATOM 1482 C CA . PRO A 1 192 ? -14.367 11.633 3.576 1 90.56 192 PRO A CA 1
ATOM 1483 C C . PRO A 1 192 ? -13.492 12.664 4.285 1 90.56 192 PRO A C 1
ATOM 1485 O O . PRO A 1 192 ? -12.781 12.32 5.238 1 90.56 192 PRO A O 1
ATOM 1488 N N . VAL A 1 193 ? -13.484 13.82 3.84 1 95.19 193 VAL A N 1
ATOM 1489 C CA . VAL A 1 193 ? -12.938 15.039 4.43 1 95.19 193 VAL A CA 1
ATOM 1490 C C . VAL A 1 193 ? -13.898 16.203 4.203 1 95.19 193 VAL A C 1
ATOM 1492 O O . VAL A 1 193 ? -14.203 16.547 3.059 1 95.19 193 VAL A O 1
ATOM 1495 N N . ASP A 1 194 ? -14.312 16.766 5.301 1 95.75 194 ASP A N 1
ATOM 1496 C CA . ASP A 1 194 ? -15.352 17.781 5.16 1 95.75 194 ASP A CA 1
ATOM 1497 C C . ASP A 1 194 ? -14.758 19.188 5.254 1 95.75 194 ASP A C 1
ATOM 1499 O O . ASP A 1 194 ? -15.336 20.141 4.727 1 95.75 194 ASP A O 1
ATOM 1503 N N . LEU A 1 195 ? -13.664 19.266 5.926 1 97.38 195 LEU A N 1
ATOM 1504 C CA . LEU A 1 195 ? -13 20.562 6.086 1 97.38 195 LEU A CA 1
ATOM 1505 C C . LEU A 1 195 ? -11.508 20.375 6.312 1 97.38 195 LEU A C 1
ATOM 1507 O O . LEU A 1 195 ? -11.094 19.469 7.039 1 97.38 195 LEU A O 1
ATOM 1511 N N . ILE A 1 196 ? -10.734 21.234 5.711 1 98.12 196 ILE A N 1
ATOM 1512 C CA . ILE A 1 196 ? -9.312 21.328 6.008 1 98.12 196 ILE A CA 1
ATOM 1513 C C . ILE A 1 196 ? -9.023 22.641 6.742 1 98.12 196 ILE A C 1
ATOM 1515 O O . ILE A 1 196 ? -9.367 23.719 6.258 1 98.12 196 ILE A O 1
ATOM 1519 N N . VAL A 1 197 ? -8.531 22.5 7.902 1 98.25 197 VAL A N 1
ATOM 1520 C CA . VAL A 1 197 ? -8.008 23.656 8.609 1 98.25 197 VAL A CA 1
ATOM 1521 C C . VAL A 1 197 ? -6.504 23.781 8.367 1 98.25 197 VAL A C 1
ATOM 1523 O O . VAL A 1 197 ? -5.73 22.906 8.789 1 98.25 197 VAL A O 1
ATOM 1526 N N . TYR A 1 198 ? -6.102 24.828 7.734 1 98.81 198 TYR A N 1
ATOM 1527 C CA . TYR A 1 198 ? -4.699 25.047 7.406 1 98.81 198 TYR A CA 1
ATOM 1528 C C . TYR A 1 198 ? -4.062 26.047 8.359 1 98.81 198 TYR A C 1
ATOM 1530 O O . TYR A 1 198 ? -4.402 27.234 8.336 1 98.81 198 TYR A O 1
ATOM 1538 N N . LEU A 1 199 ? -3.182 25.547 9.195 1 98.75 199 LEU A N 1
ATOM 1539 C CA . LEU A 1 199 ? -2.387 26.438 10.031 1 98.75 199 LEU A CA 1
ATOM 1540 C C . LEU A 1 199 ? -1.204 27 9.25 1 98.75 199 LEU A C 1
ATOM 1542 O O . LEU A 1 199 ? -0.138 26.391 9.195 1 98.75 199 LEU A O 1
ATOM 1546 N N . GLN A 1 200 ? -1.4 28.141 8.727 1 98.69 200 GLN A N 1
ATOM 1547 C CA . GLN A 1 200 ? -0.407 28.766 7.855 1 98.69 200 GLN A CA 1
ATOM 1548 C C . GLN A 1 200 ? 0.699 29.422 8.672 1 98.69 200 GLN A C 1
ATOM 1550 O O . GLN A 1 200 ? 0.476 30.453 9.297 1 98.69 200 GLN A O 1
ATOM 1555 N N . THR A 1 201 ? 1.852 28.828 8.641 1 98.69 201 THR A N 1
ATOM 1556 C CA . THR A 1 201 ? 2.975 29.266 9.469 1 98.69 201 THR A CA 1
ATOM 1557 C C . THR A 1 201 ? 4.227 29.438 8.617 1 98.69 201 THR A C 1
ATOM 1559 O O . THR A 1 201 ? 4.523 28.625 7.75 1 98.69 201 THR A O 1
ATOM 1562 N N . SER A 1 202 ? 4.934 30.469 8.891 1 98.62 202 SER A N 1
ATOM 1563 C CA . SER A 1 202 ? 6.164 30.703 8.141 1 98.62 202 SER A CA 1
ATOM 1564 C C . SER A 1 202 ? 7.223 29.656 8.469 1 98.62 202 SER A C 1
ATOM 1566 O O . SER A 1 202 ? 7.316 29.188 9.602 1 98.62 202 SER A O 1
ATOM 1568 N N . PRO A 1 203 ? 8.055 29.328 7.473 1 98.56 203 PRO A N 1
ATOM 1569 C CA . PRO A 1 203 ? 9.117 28.359 7.719 1 98.56 203 PRO A CA 1
ATOM 1570 C C . PRO A 1 203 ? 10.062 28.781 8.836 1 98.56 203 PRO A C 1
ATOM 1572 O O . PRO A 1 203 ? 10.562 27.938 9.586 1 98.56 203 PRO A O 1
ATOM 1575 N N . GLN A 1 204 ? 10.312 30.094 8.961 1 98.06 204 GLN A N 1
ATOM 1576 C CA . GLN A 1 204 ? 11.18 30.609 10.016 1 98.06 204 GLN A CA 1
ATOM 1577 C C . GLN A 1 204 ? 10.602 30.312 11.391 1 98.06 204 GLN A C 1
ATOM 1579 O O . GLN A 1 204 ? 11.32 29.844 12.281 1 98.06 204 GLN A O 1
ATOM 1584 N N . THR A 1 205 ? 9.375 30.562 11.555 1 98 205 THR A N 1
ATOM 1585 C CA . THR A 1 205 ? 8.703 30.281 12.812 1 98 205 THR A CA 1
ATOM 1586 C C . THR A 1 205 ? 8.719 28.781 13.102 1 98 205 THR A C 1
ATOM 1588 O O . THR A 1 205 ? 9.023 28.359 14.227 1 98 205 THR A O 1
ATOM 1591 N N . CYS A 1 206 ? 8.453 27.984 12.094 1 97.81 206 CYS A N 1
ATOM 1592 C CA . CYS A 1 206 ? 8.484 26.531 12.242 1 97.81 206 CYS A CA 1
ATOM 1593 C C . CYS A 1 206 ? 9.867 26.062 12.672 1 97.81 206 CYS A C 1
ATOM 1595 O O . CYS A 1 206 ? 9.992 25.188 13.539 1 97.81 206 CYS A O 1
ATOM 1597 N N . HIS A 1 207 ? 10.852 26.672 12.055 1 97.12 207 HIS A N 1
ATOM 1598 C CA . HIS A 1 207 ? 12.227 26.281 12.344 1 97.12 207 HIS A CA 1
ATOM 1599 C C . HIS A 1 207 ? 12.602 26.594 13.789 1 97.12 207 HIS A C 1
ATOM 1601 O O . HIS A 1 207 ? 13.242 25.781 14.461 1 97.12 207 HIS A O 1
ATOM 1607 N N . GLU A 1 208 ? 12.164 27.719 14.258 1 95.69 208 GLU A N 1
ATOM 1608 C CA . GLU A 1 208 ? 12.406 28.094 15.648 1 95.69 208 GLU A CA 1
ATOM 1609 C C . GLU A 1 208 ? 11.695 27.156 16.609 1 95.69 208 GLU A C 1
ATOM 1611 O O . GLU A 1 208 ? 12.289 26.703 17.594 1 95.69 208 GLU A O 1
ATOM 1616 N N . ARG A 1 209 ? 10.508 26.828 16.312 1 95.25 209 ARG A N 1
ATOM 1617 C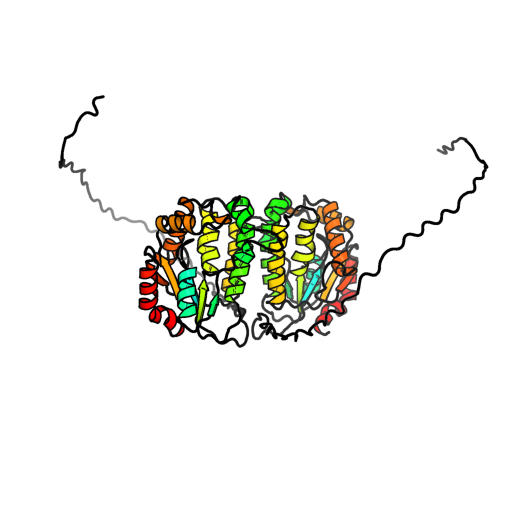 CA . ARG A 1 209 ? 9.719 25.938 17.156 1 95.25 209 ARG A CA 1
ATOM 1618 C C . ARG A 1 209 ? 10.297 24.516 17.141 1 95.25 209 ARG A C 1
ATOM 1620 O O . ARG A 1 209 ? 10.281 23.828 18.156 1 95.25 209 ARG A O 1
ATOM 1627 N N . LEU A 1 210 ? 10.727 24.141 15.977 1 93.56 210 LEU A N 1
ATOM 1628 C CA . LEU A 1 210 ? 11.344 22.828 15.82 1 93.56 210 LEU A CA 1
ATOM 1629 C C . LEU A 1 210 ? 12.562 22.688 16.734 1 93.56 210 LEU A C 1
ATOM 1631 O O . LEU A 1 210 ? 12.758 21.641 17.359 1 93.56 210 LEU A O 1
ATOM 1635 N N . LYS A 1 211 ? 13.383 23.672 16.875 1 91.62 211 LYS A N 1
ATOM 1636 C CA . LYS A 1 211 ? 14.57 23.688 17.719 1 91.62 211 LYS A CA 1
ATOM 1637 C C . LYS A 1 211 ? 14.195 23.609 19.203 1 91.62 211 LYS A C 1
ATOM 1639 O O . LYS A 1 211 ? 14.891 22.984 20 1 91.62 211 LYS A O 1
ATOM 1644 N N . GLN A 1 212 ? 13.062 24.125 19.531 1 90.88 212 GLN A N 1
ATOM 1645 C CA . GLN A 1 212 ? 12.609 24.156 20.906 1 90.88 212 GLN A CA 1
ATOM 1646 C C . GLN A 1 212 ? 12.023 22.812 21.328 1 90.88 212 GLN A C 1
ATOM 1648 O O . GLN A 1 212 ? 12.219 22.375 22.469 1 90.88 212 GLN A O 1
ATOM 1653 N N . ARG A 1 213 ? 11.281 22.141 20.469 1 86.56 213 ARG A N 1
ATOM 1654 C CA . ARG A 1 213 ? 10.586 20.906 20.797 1 86.56 213 ARG A CA 1
ATOM 1655 C C . ARG A 1 213 ? 11.562 19.734 20.859 1 86.56 213 ARG A C 1
ATOM 1657 O O . ARG A 1 213 ? 11.297 18.734 21.547 1 86.56 213 ARG A O 1
ATOM 1664 N N . CYS A 1 214 ? 12.664 19.688 20.188 1 80.38 214 CYS A N 1
ATOM 1665 C CA . CYS A 1 214 ? 13.859 18.859 20.281 1 80.38 214 CYS A CA 1
ATOM 1666 C C . CYS A 1 214 ? 13.516 17.391 20.109 1 80.38 214 CYS A C 1
ATOM 1668 O O . CYS A 1 214 ? 13.953 16.547 20.891 1 80.38 214 CYS A O 1
ATOM 1670 N N . ARG A 1 215 ? 12.766 17.031 19.125 1 81.81 215 ARG A N 1
ATOM 1671 C CA . ARG A 1 215 ? 12.641 15.617 18.75 1 81.81 215 ARG A CA 1
ATOM 1672 C C . ARG A 1 215 ? 13.914 15.117 18.078 1 81.81 215 ARG A C 1
ATOM 1674 O O . ARG A 1 215 ? 14.445 15.766 17.172 1 81.81 215 ARG A O 1
ATOM 1681 N N . GLU A 1 216 ? 14.328 14.008 18.438 1 85.75 216 GLU A N 1
ATOM 1682 C CA . GLU A 1 216 ? 15.633 13.492 18.016 1 85.75 216 GLU A CA 1
ATOM 1683 C C . GLU A 1 216 ? 15.711 13.352 16.5 1 85.75 216 GLU A C 1
ATOM 1685 O O . GLU A 1 216 ? 16.672 13.812 15.891 1 85.75 216 GLU A O 1
ATOM 1690 N N . GLU A 1 217 ? 14.711 12.82 15.836 1 86.5 217 GLU A N 1
ATOM 1691 C CA . GLU A 1 217 ? 14.734 12.562 14.406 1 86.5 217 GLU A CA 1
ATOM 1692 C C . GLU A 1 217 ? 14.734 13.867 13.609 1 86.5 217 GLU A C 1
ATOM 1694 O O . GLU A 1 217 ? 15.211 13.914 12.477 1 86.5 217 GLU A O 1
ATOM 1699 N N . GLU A 1 218 ? 14.242 14.969 14.273 1 87.19 218 GLU A N 1
ATOM 1700 C CA . GLU A 1 218 ? 13.984 16.203 13.539 1 87.19 218 GLU A CA 1
ATOM 1701 C C . GLU A 1 218 ? 15.172 17.156 13.633 1 87.19 218 GLU A C 1
ATOM 1703 O O . GLU A 1 218 ? 15.203 18.188 12.953 1 87.19 218 GLU A O 1
ATOM 1708 N N . LYS A 1 219 ? 16.125 16.781 14.383 1 87.25 219 LYS A N 1
ATOM 1709 C CA . LYS A 1 219 ? 17.266 17.656 14.641 1 87.25 219 LYS A CA 1
ATOM 1710 C C . LYS A 1 219 ? 18.031 17.953 13.359 1 87.25 219 LYS A C 1
ATOM 1712 O O . LYS A 1 219 ? 18.672 19 13.242 1 87.25 219 LYS A O 1
ATOM 1717 N N . VAL A 1 220 ? 17.875 17.172 12.438 1 86.81 220 VAL A N 1
ATOM 1718 C CA . VAL A 1 220 ? 18.672 17.281 11.219 1 86.81 220 VAL A CA 1
ATOM 1719 C C . VAL A 1 220 ? 17.906 18.078 10.164 1 86.81 220 VAL A C 1
ATOM 1721 O O . VAL A 1 220 ? 18.422 18.344 9.078 1 86.81 220 VAL A O 1
ATOM 1724 N N . ILE A 1 221 ? 16.703 18.562 10.445 1 91 221 ILE A N 1
ATOM 1725 C CA . ILE A 1 221 ? 15.867 19.203 9.438 1 91 221 ILE A CA 1
ATOM 1726 C C . ILE A 1 221 ? 16.328 20.641 9.234 1 91 221 ILE A C 1
ATOM 1728 O O . ILE A 1 221 ? 16.234 21.469 10.148 1 91 221 ILE A O 1
ATOM 1732 N N . PRO A 1 222 ? 16.781 20.984 8.109 1 93.81 222 PRO A N 1
ATOM 1733 C CA . PRO A 1 222 ? 17.188 22.359 7.84 1 93.81 222 PRO A CA 1
ATOM 1734 C C . PRO A 1 222 ? 16.016 23.281 7.484 1 93.81 222 PRO A C 1
ATOM 1736 O O . PRO A 1 222 ? 14.945 22.797 7.133 1 93.81 222 PRO A O 1
ATOM 1739 N N . LEU A 1 223 ? 16.234 24.531 7.5 1 97 223 LEU A N 1
ATOM 1740 C CA . LEU A 1 223 ? 15.219 25.516 7.168 1 97 223 LEU A CA 1
ATOM 1741 C C . LEU A 1 223 ? 14.75 25.359 5.73 1 97 223 LEU A C 1
ATOM 1743 O O . LEU A 1 223 ? 13.555 25.516 5.441 1 97 223 LEU A O 1
ATOM 1747 N N . GLU A 1 224 ? 15.672 25 4.859 1 97.06 224 GLU A N 1
ATOM 1748 C CA . GLU A 1 224 ? 15.359 24.844 3.445 1 97.06 224 GLU A CA 1
ATOM 1749 C C . GLU A 1 224 ? 14.289 23.766 3.236 1 97.06 224 GLU A C 1
ATOM 1751 O O . GLU A 1 224 ? 13.453 23.875 2.344 1 97.06 224 GLU A O 1
ATOM 1756 N N . TYR A 1 225 ? 14.375 22.812 3.994 1 95.88 225 TYR A N 1
ATOM 1757 C CA . TYR A 1 225 ? 13.367 21.75 3.918 1 95.88 225 TYR A CA 1
ATOM 1758 C C . TYR A 1 225 ? 11.992 22.281 4.289 1 95.88 225 TYR A C 1
ATOM 1760 O O . TYR A 1 225 ? 11.008 22.031 3.582 1 95.88 225 TYR A O 1
ATOM 1768 N N . LEU A 1 226 ? 11.953 23.062 5.34 1 97.94 226 LEU A N 1
ATOM 1769 C CA . LEU A 1 226 ? 10.695 23.625 5.801 1 97.94 226 LEU A CA 1
ATOM 1770 C C . LEU A 1 226 ? 10.141 24.609 4.773 1 97.94 226 LEU A C 1
ATOM 1772 O O . LEU A 1 226 ? 8.922 24.734 4.609 1 97.94 226 LEU A O 1
ATOM 1776 N N . GLU A 1 227 ? 10.992 25.297 4.152 1 98.69 227 GLU A N 1
ATOM 1777 C CA . GLU A 1 227 ? 10.578 26.203 3.096 1 98.69 227 GLU A CA 1
ATOM 1778 C C . GLU A 1 227 ? 9.938 25.453 1.933 1 98.69 227 GLU A C 1
ATOM 1780 O O . GLU A 1 227 ? 8.914 25.891 1.398 1 98.69 227 GLU A O 1
ATOM 1785 N N . SER A 1 228 ? 10.562 24.359 1.587 1 98.25 228 SER A N 1
ATOM 1786 C CA . SER A 1 228 ? 10.008 23.547 0.511 1 98.25 228 SER A CA 1
ATOM 1787 C C . SER A 1 228 ? 8.633 23 0.888 1 98.25 228 SER A C 1
ATOM 1789 O O . SER A 1 228 ? 7.703 23.031 0.081 1 98.25 228 SER A O 1
ATOM 1791 N N . ILE A 1 229 ? 8.508 22.516 2.09 1 98.31 229 ILE A N 1
ATOM 1792 C CA . ILE A 1 229 ? 7.25 21.969 2.598 1 98.31 229 ILE A CA 1
ATOM 1793 C C . ILE A 1 229 ? 6.188 23.062 2.604 1 98.31 229 ILE A C 1
ATOM 1795 O O . ILE A 1 229 ? 5.039 22.828 2.217 1 98.31 229 ILE A O 1
ATOM 1799 N N . HIS A 1 230 ? 6.586 24.203 3.016 1 98.69 230 HIS A N 1
ATOM 1800 C CA . HIS A 1 230 ? 5.68 25.359 3.047 1 98.69 230 HIS A CA 1
ATOM 1801 C C . HIS A 1 230 ? 5.16 25.688 1.652 1 98.69 230 HIS A C 1
ATOM 1803 O O . HIS A 1 230 ? 3.959 25.891 1.464 1 98.69 230 HIS A O 1
ATOM 1809 N N . GLN A 1 231 ? 6.035 25.75 0.737 1 98.56 231 GLN A N 1
ATOM 1810 C CA . GLN A 1 231 ? 5.652 26.094 -0.631 1 98.56 231 GLN A CA 1
ATOM 1811 C C . GLN A 1 231 ? 4.652 25.078 -1.186 1 98.56 231 GLN A C 1
ATOM 1813 O O . GLN A 1 231 ? 3.697 25.453 -1.871 1 98.56 231 GLN A O 1
ATOM 1818 N N . LEU A 1 232 ? 4.863 23.844 -0.937 1 98.62 232 LEU A N 1
ATOM 1819 C CA . LEU A 1 232 ? 3.945 22.812 -1.398 1 98.62 232 LEU A CA 1
ATOM 1820 C C . LEU A 1 232 ? 2.57 22.984 -0.76 1 98.62 232 LEU A C 1
ATOM 1822 O O . LEU A 1 232 ? 1.548 22.812 -1.429 1 98.62 232 LEU A O 1
ATOM 1826 N N . HIS A 1 233 ? 2.576 23.344 0.504 1 98.75 233 HIS A N 1
ATOM 1827 C CA . HIS A 1 233 ? 1.296 23.609 1.149 1 98.75 233 HIS A CA 1
ATOM 1828 C C . HIS A 1 233 ? 0.589 24.797 0.501 1 98.75 233 HIS A C 1
ATOM 1830 O O . HIS A 1 233 ? -0.62 24.75 0.26 1 98.75 233 HIS A O 1
ATOM 1836 N N . GLU A 1 234 ? 1.305 25.797 0.258 1 98.69 234 GLU A N 1
ATOM 1837 C CA . GLU A 1 234 ? 0.735 27 -0.364 1 98.69 234 GLU A CA 1
ATOM 1838 C C . GLU A 1 234 ? 0.198 26.688 -1.759 1 98.69 234 GLU A C 1
ATOM 1840 O O . GLU A 1 234 ? -0.908 27.109 -2.109 1 98.69 234 GLU A O 1
ATOM 1845 N N . ASP A 1 235 ? 0.958 25.969 -2.539 1 98.31 235 ASP A N 1
ATOM 1846 C CA . ASP A 1 235 ? 0.55 25.594 -3.893 1 98.31 235 ASP A CA 1
ATOM 1847 C C . ASP A 1 235 ? -0.708 24.734 -3.871 1 98.31 235 ASP A C 1
ATOM 1849 O O . ASP A 1 235 ? -1.572 24.859 -4.738 1 98.31 235 ASP A O 1
ATOM 1853 N N . TRP A 1 236 ? -0.845 23.906 -2.871 1 98.5 236 TRP A N 1
ATOM 1854 C CA . TRP A 1 236 ? -1.964 22.984 -2.764 1 98.5 236 TRP A CA 1
ATOM 1855 C C . TRP A 1 236 ? -3.178 23.656 -2.133 1 98.5 236 TRP A C 1
ATOM 1857 O O . TRP A 1 236 ? -4.238 23.75 -2.758 1 98.5 236 TRP A O 1
ATOM 1867 N N . LEU A 1 237 ? -3.004 24.328 -1.032 1 98.44 237 LEU A N 1
ATOM 1868 C CA . LEU A 1 237 ? -4.137 24.719 -0.2 1 98.44 237 LEU A CA 1
ATOM 1869 C C . LEU A 1 237 ? -4.574 26.141 -0.502 1 98.44 237 LEU A C 1
ATOM 1871 O O . LEU A 1 237 ? -5.727 26.516 -0.257 1 98.44 237 LEU A O 1
ATOM 1875 N N . ILE A 1 238 ? -3.746 26.906 -0.937 1 97.88 238 ILE A N 1
ATOM 1876 C CA . ILE A 1 238 ? -4.062 28.312 -1.151 1 97.88 238 ILE A CA 1
ATOM 1877 C C . ILE A 1 238 ? -4.23 28.578 -2.645 1 97.88 238 ILE A C 1
ATOM 1879 O O . ILE A 1 238 ? -5.309 28.984 -3.092 1 97.88 238 ILE A O 1
ATOM 1883 N N . LYS A 1 239 ? -3.246 28.203 -3.477 1 96.88 239 LYS A N 1
ATOM 1884 C CA . LYS A 1 239 ? -3.262 28.547 -4.898 1 96.88 239 LYS A CA 1
ATOM 1885 C C . LYS A 1 239 ? -4.078 27.531 -5.691 1 96.88 239 LYS A C 1
ATOM 1887 O O . LYS A 1 239 ? -4.57 27.828 -6.781 1 96.88 239 LYS A O 1
ATOM 1892 N N . GLY A 1 240 ? -4.148 26.297 -5.242 1 93.94 240 GLY A N 1
ATOM 1893 C CA . GLY A 1 240 ? -4.867 25.25 -5.941 1 93.94 240 GLY A CA 1
ATOM 1894 C C . GLY A 1 240 ? -4.219 24.844 -7.254 1 93.94 240 GLY A C 1
ATOM 1895 O O . GLY A 1 240 ? -4.91 24.469 -8.203 1 93.94 240 GLY A O 1
ATOM 1896 N N . THR A 1 241 ? -2.959 24.922 -7.32 1 88.25 241 THR A N 1
ATOM 1897 C CA . THR A 1 241 ? -2.273 24.734 -8.594 1 88.25 241 THR A CA 1
ATOM 1898 C C . THR A 1 241 ? -1.628 23.359 -8.664 1 88.25 241 THR A C 1
ATOM 1900 O O . THR A 1 241 ? -1.237 22.906 -9.742 1 88.25 241 THR A O 1
ATOM 1903 N N . SER A 1 242 ? -1.529 22.703 -7.625 1 90.06 242 SER A N 1
ATOM 1904 C CA . SER A 1 242 ? -0.705 21.5 -7.617 1 90.06 242 SER A CA 1
ATOM 1905 C C . SER A 1 242 ? -1.563 20.234 -7.598 1 90.06 242 SER A C 1
ATOM 1907 O O . SER A 1 242 ? -1.287 19.281 -8.32 1 90.06 242 SER A O 1
ATOM 1909 N N . SER A 1 243 ? -2.592 20.203 -6.785 1 90.88 243 SER A N 1
ATOM 1910 C CA . SER A 1 243 ? -3.414 19.016 -6.609 1 90.88 243 SER A CA 1
ATOM 1911 C C . SER A 1 243 ? -4.848 19.375 -6.242 1 90.88 243 SER A C 1
ATOM 1913 O O . SER A 1 243 ? -5.102 20.453 -5.703 1 90.88 243 SER A O 1
ATOM 1915 N N . PRO A 1 244 ? -5.77 18.531 -6.598 1 94.62 244 PRO A N 1
ATOM 1916 C CA . PRO A 1 244 ? -7.164 18.828 -6.258 1 94.62 244 PRO A CA 1
ATOM 1917 C C . PRO A 1 244 ? -7.391 18.922 -4.75 1 94.62 244 PRO A C 1
ATOM 1919 O O . PRO A 1 244 ? -6.738 18.219 -3.979 1 94.62 244 PRO A O 1
ATOM 1922 N N . LEU A 1 245 ? -8.32 19.766 -4.379 1 96.44 245 LEU A N 1
ATOM 1923 C CA . LEU A 1 245 ? -8.727 19.891 -2.984 1 96.44 245 LEU A CA 1
ATOM 1924 C C . LEU A 1 245 ? -9.859 18.906 -2.664 1 96.44 245 LEU A C 1
ATOM 1926 O O . LEU A 1 245 ? -10.914 18.938 -3.312 1 96.44 245 LEU A O 1
ATOM 1930 N N . PRO A 1 246 ? -9.695 18.156 -1.616 1 95.06 246 PRO A N 1
ATOM 1931 C CA . PRO A 1 246 ? -10.766 17.219 -1.262 1 95.06 246 PRO A CA 1
ATOM 1932 C C . PRO A 1 246 ? -11.875 17.859 -0.442 1 95.06 246 PRO A C 1
ATOM 1934 O O . PRO A 1 246 ? -12.922 17.25 -0.215 1 95.06 246 PRO A O 1
ATOM 1937 N N . ALA A 1 247 ? -11.656 19.078 0.042 1 96.31 247 ALA A N 1
ATOM 1938 C CA . ALA A 1 247 ? -12.586 19.797 0.913 1 96.31 247 ALA A CA 1
ATOM 1939 C C . ALA A 1 247 ? -12.281 21.281 0.942 1 96.31 247 ALA A C 1
ATOM 1941 O O . ALA A 1 247 ? -11.195 21.703 0.533 1 96.31 247 ALA A O 1
ATOM 1942 N N . PRO A 1 248 ? -13.281 22.062 1.422 1 96.38 248 PRO A N 1
ATOM 1943 C CA . PRO A 1 248 ? -12.961 23.484 1.618 1 96.38 248 PRO A CA 1
ATOM 1944 C C . PRO A 1 248 ? -11.828 23.688 2.621 1 96.38 248 PRO A C 1
ATOM 1946 O O . PRO A 1 248 ? -11.594 22.844 3.486 1 96.38 248 PRO A O 1
ATOM 1949 N N . VAL A 1 249 ? -11.195 24.859 2.451 1 97.75 249 VAL A N 1
ATOM 1950 C CA . VAL A 1 249 ? -10.039 25.141 3.289 1 97.75 249 VAL A CA 1
ATOM 1951 C C . VAL A 1 249 ? -10.297 26.375 4.137 1 97.75 249 VAL A C 1
ATOM 1953 O O . VAL A 1 249 ? -10.672 27.438 3.611 1 97.75 249 VAL A O 1
ATOM 1956 N N . LEU A 1 250 ? -10.234 26.219 5.438 1 97.94 250 LEU A N 1
ATOM 1957 C CA . LEU A 1 250 ? -10.188 27.344 6.363 1 97.94 250 LEU A CA 1
ATOM 1958 C C . LEU A 1 250 ? -8.75 27.656 6.758 1 97.94 250 LEU A C 1
ATOM 1960 O O . LEU A 1 250 ? -8.07 26.844 7.375 1 97.94 250 LEU A O 1
ATOM 1964 N N . VAL A 1 251 ? -8.281 28.844 6.445 1 98.25 251 VAL A N 1
ATOM 1965 C CA . VAL A 1 251 ? -6.898 29.234 6.707 1 98.25 251 VAL A CA 1
ATOM 1966 C C . VAL A 1 251 ? -6.82 30.016 8.016 1 98.25 251 VAL A C 1
ATOM 1968 O O . VAL A 1 251 ? -7.551 30.984 8.211 1 98.25 251 VAL A O 1
ATOM 1971 N N . ILE A 1 252 ? -5.961 29.594 8.898 1 97.94 252 ILE A N 1
ATOM 1972 C CA . ILE A 1 252 ? -5.699 30.297 10.148 1 97.94 252 ILE A CA 1
ATOM 1973 C C . ILE A 1 252 ? -4.227 30.688 10.227 1 97.94 252 ILE A C 1
ATOM 1975 O O . ILE A 1 252 ? -3.346 29.828 10.266 1 97.94 252 ILE A O 1
ATOM 1979 N N . PRO A 1 253 ? -3.93 32 10.242 1 97.75 253 PRO A N 1
ATOM 1980 C CA . PRO A 1 253 ? -2.539 32.406 10.469 1 97.75 253 PRO A CA 1
ATOM 1981 C C . PRO A 1 253 ? -1.984 31.875 11.789 1 97.75 253 PRO A C 1
ATOM 1983 O O . PRO A 1 253 ? -2.619 32.031 12.836 1 97.75 253 PRO A O 1
ATOM 1986 N N . ALA A 1 254 ? -0.74 31.297 11.727 1 98 254 ALA A N 1
ATOM 1987 C CA . ALA A 1 254 ? -0.308 30.562 12.914 1 98 254 ALA A CA 1
ATOM 1988 C C . ALA A 1 254 ? 1.122 30.922 13.297 1 98 254 ALA A C 1
ATOM 1990 O O . ALA A 1 254 ? 1.857 30.094 13.836 1 98 254 ALA A O 1
ATOM 1991 N N . ASP A 1 255 ? 1.552 32.156 13.039 1 97.88 255 ASP A N 1
ATOM 1992 C CA . ASP A 1 255 ? 2.877 32.625 13.43 1 97.88 255 ASP A CA 1
ATOM 1993 C C . ASP A 1 255 ? 2.861 33.188 14.852 1 97.88 255 ASP A C 1
ATOM 1995 O O . ASP A 1 255 ? 3.918 33.438 15.438 1 97.88 255 ASP A O 1
ATOM 1999 N N . HIS A 1 256 ? 1.705 33.281 15.453 1 94.88 256 HIS A N 1
ATOM 2000 C CA . HIS A 1 256 ? 1.539 33.938 16.734 1 94.88 256 HIS A CA 1
ATOM 2001 C C . HIS A 1 256 ? 1.961 33.031 17.891 1 94.88 256 HIS A C 1
ATOM 2003 O O . HIS A 1 256 ? 2.182 31.828 17.672 1 94.88 256 HIS A O 1
ATOM 2009 N N . ASP A 1 257 ? 2.055 33.625 19.094 1 93.5 257 ASP A N 1
ATOM 2010 C CA . ASP A 1 257 ? 2.363 32.844 20.266 1 93.5 257 ASP A CA 1
ATOM 2011 C C . ASP A 1 257 ? 1.144 32.031 20.734 1 93.5 257 ASP A C 1
ATOM 2013 O O . ASP A 1 257 ? 0.064 32.156 20.156 1 93.5 257 ASP A O 1
ATOM 2017 N N . LEU A 1 258 ? 1.299 31.25 21.75 1 93.56 258 LEU A N 1
ATOM 2018 C CA . LEU A 1 258 ? 0.292 30.297 22.203 1 93.56 258 LEU A CA 1
ATOM 2019 C C . LEU A 1 258 ? -0.993 31.016 22.609 1 93.56 258 LEU A C 1
ATOM 2021 O O . LEU A 1 258 ? -2.088 30.594 22.234 1 93.56 258 LEU A O 1
ATOM 2025 N N . GLN A 1 259 ? -0.894 32.031 23.312 1 94.94 259 GLN A N 1
ATOM 2026 C CA . GLN A 1 259 ? -2.064 32.75 23.812 1 94.94 259 GLN A CA 1
ATOM 2027 C C . GLN A 1 259 ? -2.914 33.281 22.656 1 94.94 259 GLN A C 1
ATOM 2029 O O . GLN A 1 259 ? -4.137 33.156 22.656 1 94.94 259 GLN A O 1
ATOM 2034 N N . LYS A 1 260 ? -2.256 33.906 21.75 1 96 260 LYS A N 1
ATOM 2035 C CA . LYS A 1 260 ? -2.967 34.438 20.594 1 96 260 LYS A CA 1
ATOM 2036 C C . LYS A 1 260 ? -3.553 33.312 19.734 1 96 260 LYS A C 1
ATOM 2038 O O . LYS A 1 260 ? -4.633 33.469 19.172 1 96 260 LYS A O 1
ATOM 2043 N N . MET A 1 261 ? -2.838 32.219 19.656 1 96.06 261 MET A N 1
ATOM 2044 C CA . MET A 1 261 ? -3.357 31.078 18.891 1 96.06 261 MET A CA 1
ATOM 2045 C C . MET A 1 261 ? -4.633 30.531 19.516 1 96.06 261 MET A C 1
ATOM 2047 O O . MET A 1 261 ? -5.586 30.188 18.812 1 96.06 261 MET A O 1
ATOM 2051 N N . LEU A 1 262 ? -4.715 30.453 20.828 1 95.62 262 LEU A N 1
ATOM 2052 C CA . LEU A 1 262 ? -5.906 29.984 21.531 1 95.62 262 LEU A CA 1
ATOM 2053 C C . LEU A 1 262 ? -7.098 30.891 21.25 1 95.62 262 LEU A C 1
ATOM 2055 O O . LEU A 1 262 ? -8.219 30.406 21.094 1 95.62 262 LEU A O 1
ATOM 2059 N N . GLN A 1 263 ? -6.781 32.188 21.125 1 96.19 263 GLN A N 1
ATOM 2060 C CA . GLN A 1 263 ? -7.828 33.125 20.781 1 96.19 263 GLN A CA 1
ATOM 2061 C C . GLN A 1 263 ? -8.336 32.906 19.359 1 96.19 263 GLN A C 1
ATOM 2063 O O . GLN A 1 263 ? -9.547 32.969 19.109 1 96.19 263 GLN A O 1
ATOM 2068 N N . GLN A 1 264 ? -7.414 32.625 18.484 1 95.44 264 GLN A N 1
ATOM 2069 C CA . GLN A 1 264 ? -7.781 32.344 17.109 1 95.44 264 GLN A CA 1
ATOM 2070 C C . GLN A 1 264 ? -8.656 31.094 17.016 1 95.44 264 GLN A C 1
ATOM 2072 O O . GLN A 1 264 ? -9.617 31.062 16.25 1 95.44 264 GLN A O 1
ATOM 2077 N N . TYR A 1 265 ? -8.367 30.047 17.781 1 96.25 265 TYR A N 1
ATOM 2078 C CA . TYR A 1 265 ? -9.156 28.812 17.781 1 96.25 265 TYR A CA 1
ATOM 2079 C C . TYR A 1 265 ? -10.57 29.078 18.281 1 96.25 265 TYR A C 1
ATOM 2081 O O . TYR A 1 265 ? -11.539 28.609 17.688 1 96.25 265 TYR A O 1
ATOM 2089 N N . GLU A 1 266 ? -10.641 29.875 19.297 1 95.75 266 GLU A N 1
ATOM 2090 C CA . GLU A 1 266 ? -11.945 30.219 19.844 1 95.75 266 GLU A CA 1
ATOM 2091 C C . GLU A 1 266 ? -12.781 31.016 18.844 1 95.75 266 GLU A C 1
ATOM 2093 O O . GLU A 1 266 ? -13.961 30.734 18.656 1 95.75 266 GLU A O 1
ATOM 2098 N N . GLU A 1 267 ? -12.148 31.922 18.203 1 95.62 267 GLU A N 1
ATOM 2099 C CA . GLU A 1 267 ? -12.836 32.781 17.234 1 95.62 267 GLU A CA 1
ATOM 2100 C C . GLU A 1 267 ? -13.336 31.984 16.031 1 95.62 267 GLU A C 1
ATOM 2102 O O . GLU A 1 267 ? -14.336 32.344 15.422 1 95.62 267 GLU A O 1
ATOM 2107 N N . ASN A 1 268 ? -12.68 30.891 15.719 1 95.25 268 ASN A N 1
ATOM 2108 C CA . ASN A 1 268 ? -13.031 30.125 14.539 1 95.25 268 ASN A CA 1
ATOM 2109 C C . ASN A 1 268 ? -13.766 28.828 14.906 1 95.25 268 ASN A C 1
ATOM 2111 O O . ASN A 1 268 ? -14.008 27.984 14.047 1 95.25 268 ASN A O 1
ATOM 2115 N N . ARG A 1 269 ? -14.117 28.672 16.094 1 94.56 269 ARG A N 1
ATOM 2116 C CA . ARG A 1 269 ? -14.68 27.438 16.625 1 94.56 269 ARG A CA 1
ATOM 2117 C C . ARG A 1 269 ? -15.922 27.016 15.852 1 94.56 269 ARG A C 1
ATOM 2119 O O . ARG A 1 269 ? -16.031 25.875 15.414 1 94.56 269 ARG A O 1
ATOM 2126 N N . ASP A 1 270 ? -16.828 27.906 15.594 1 92.38 270 ASP A N 1
ATOM 2127 C CA . ASP A 1 270 ? -18.094 27.594 14.938 1 92.38 270 ASP A CA 1
ATOM 2128 C C . ASP A 1 270 ? -17.859 27.188 13.484 1 92.38 270 ASP A C 1
ATOM 2130 O O . ASP A 1 270 ? -18.516 26.266 12.977 1 92.38 270 ASP A O 1
ATOM 2134 N N . LYS A 1 271 ? -16.969 27.906 12.867 1 93.25 271 LYS A N 1
ATOM 2135 C CA . LYS A 1 271 ? -16.656 27.562 11.484 1 93.25 271 LYS A CA 1
ATOM 2136 C C . LYS A 1 271 ? -16.047 26.172 11.383 1 93.25 271 LYS A C 1
ATOM 2138 O O . LYS A 1 271 ? -16.328 25.438 10.43 1 93.25 271 LYS A O 1
ATOM 2143 N N . ILE A 1 272 ? -15.273 25.844 12.328 1 94.25 272 ILE A N 1
ATOM 2144 C CA . ILE A 1 272 ? -14.555 24.562 12.312 1 94.25 272 ILE A CA 1
ATOM 2145 C C . ILE A 1 272 ? -15.523 23.422 12.641 1 94.25 272 ILE A C 1
ATOM 2147 O O . ILE A 1 272 ? -15.562 22.422 11.93 1 94.25 272 ILE A O 1
ATOM 2151 N N . LEU A 1 273 ? -16.344 23.609 13.633 1 91.25 273 LEU A N 1
ATOM 2152 C CA . LEU A 1 273 ? -17.172 22.516 14.125 1 91.25 273 LEU A CA 1
ATOM 2153 C C . LEU A 1 273 ? -18.469 22.422 13.336 1 91.25 273 LEU A C 1
ATOM 2155 O O . LEU A 1 273 ? -19.156 21.406 13.367 1 91.25 273 LEU A O 1
ATOM 2159 N N . ALA A 1 274 ? -18.828 23.453 12.578 1 82.5 274 ALA A N 1
ATOM 2160 C CA . ALA A 1 274 ? -20.062 23.453 11.789 1 82.5 274 ALA A CA 1
ATOM 2161 C C . ALA A 1 274 ? -19.859 22.75 10.445 1 82.5 274 ALA A C 1
ATOM 2163 O O . ALA A 1 274 ? -20.828 22.516 9.719 1 82.5 274 ALA A O 1
ATOM 2164 N N . ALA A 1 275 ? -18.688 22.594 10.008 1 65.75 275 ALA A N 1
ATOM 2165 C CA . ALA A 1 275 ? -18.375 21.969 8.719 1 65.75 275 ALA A CA 1
ATOM 2166 C C . ALA A 1 275 ? -19.109 20.641 8.555 1 65.75 275 ALA A C 1
ATOM 2168 O O . ALA A 1 275 ? -19.422 20.234 7.438 1 65.75 275 ALA A O 1
ATOM 2169 N N . GLY A 1 276 ? -19.453 19.969 9.539 1 55.41 276 GLY A N 1
ATOM 2170 C CA . GLY A 1 276 ? -20.297 18.781 9.43 1 55.41 276 GLY A CA 1
ATOM 2171 C C . GLY A 1 276 ? -21.703 19.109 8.961 1 55.41 276 GLY A C 1
ATOM 2172 O O . GLY A 1 276 ? -22.422 18.219 8.5 1 55.41 276 GLY A O 1
ATOM 2173 N N . CYS A 1 277 ? -22.078 20.328 9.156 1 48.34 277 CYS A N 1
ATOM 2174 C CA . CYS A 1 277 ? -23.453 20.719 8.867 1 48.34 277 CYS A CA 1
ATOM 2175 C C . CYS A 1 277 ? -23.547 21.391 7.508 1 48.34 277 CYS A C 1
ATOM 2177 O O . CYS A 1 277 ? -24.609 21.875 7.117 1 48.34 277 CYS A O 1
ATOM 2179 N N . LEU A 1 278 ? -22.453 21.422 6.84 1 43.59 278 LEU A N 1
ATOM 2180 C CA . LEU A 1 278 ? -22.625 22.031 5.527 1 43.59 278 LEU A CA 1
ATOM 2181 C C . LEU A 1 278 ? -22.953 20.984 4.473 1 43.59 278 LEU A C 1
ATOM 2183 O O . LEU A 1 278 ? -22.438 19.875 4.527 1 43.59 278 LEU A O 1
ATOM 2187 N N . MET B 1 1 ? 36.656 -54.281 -30.484 1 17.3 1 MET B N 1
ATOM 2188 C CA . MET B 1 1 ? 37.719 -55.031 -29.797 1 17.3 1 MET B CA 1
ATOM 2189 C C . MET B 1 1 ? 37.5 -55 -28.297 1 17.3 1 MET B C 1
ATOM 2191 O O . MET B 1 1 ? 36.969 -54.062 -27.75 1 17.3 1 MET B O 1
ATOM 2195 N N . SER B 1 2 ? 37.875 -56.156 -27.438 1 15.56 2 SER B N 1
ATOM 2196 C CA . SER B 1 2 ? 37.688 -56.906 -26.203 1 15.56 2 SER B CA 1
ATOM 2197 C C . SER B 1 2 ? 38.312 -56.219 -25.016 1 15.56 2 SER B C 1
ATOM 2199 O O . SER B 1 2 ? 38.438 -56.812 -23.938 1 15.56 2 SER B O 1
ATOM 2201 N N . VAL B 1 3 ? 38.781 -55.031 -24.906 1 15.55 3 VAL B N 1
ATOM 2202 C CA . VAL B 1 3 ? 39.938 -54.875 -24.016 1 15.55 3 VAL B CA 1
ATOM 2203 C C . VAL B 1 3 ? 39.469 -55.031 -22.562 1 15.55 3 VAL B C 1
ATOM 2205 O O . VAL B 1 3 ? 38.531 -54.375 -22.125 1 15.55 3 VAL B O 1
ATOM 2208 N N . THR B 1 4 ? 39.938 -55.969 -21.469 1 16.3 4 THR B N 1
ATOM 2209 C CA . THR B 1 4 ? 39.969 -56.875 -20.328 1 16.3 4 THR B CA 1
ATOM 2210 C C . THR B 1 4 ? 40.312 -56.125 -19.047 1 16.3 4 THR B C 1
ATOM 2212 O O . THR B 1 4 ? 39.812 -56.469 -17.969 1 16.3 4 THR B O 1
ATOM 2215 N N . ALA B 1 5 ? 41.281 -55.219 -18.812 1 16.42 5 ALA B N 1
ATOM 2216 C CA . ALA B 1 5 ? 42.344 -55.656 -17.891 1 16.42 5 ALA B CA 1
ATOM 2217 C C . ALA B 1 5 ? 41.906 -55.531 -16.438 1 16.42 5 ALA B C 1
ATOM 2219 O O . ALA B 1 5 ? 40.938 -54.812 -16.125 1 16.42 5 ALA B O 1
ATOM 2220 N N . GLY B 1 6 ? 42.812 -55.188 -15.461 1 15.9 6 GLY B N 1
ATOM 2221 C CA . GLY B 1 6 ? 43.656 -55.844 -14.477 1 15.9 6 GLY B CA 1
ATOM 2222 C C . GLY B 1 6 ? 43.219 -55.562 -13.047 1 15.9 6 GLY B C 1
ATOM 2223 O O . GLY B 1 6 ? 42.375 -56.281 -12.492 1 15.9 6 GLY B O 1
ATOM 2224 N N . GLY B 1 7 ? 44.031 -54.812 -12.078 1 15.55 7 GLY B N 1
ATOM 2225 C CA . GLY B 1 7 ? 44.875 -55.375 -11.023 1 15.55 7 GLY B CA 1
ATOM 2226 C C . GLY B 1 7 ? 44.281 -55.219 -9.641 1 15.55 7 GLY B C 1
ATOM 2227 O O . GLY B 1 7 ? 43.25 -54.531 -9.477 1 15.55 7 GLY B O 1
ATOM 2228 N N . ALA B 1 8 ? 45 -54.5 -8.516 1 16.33 8 ALA B N 1
ATOM 2229 C CA . ALA B 1 8 ? 45.719 -55.031 -7.371 1 16.33 8 ALA B CA 1
ATOM 2230 C C . ALA B 1 8 ? 44.938 -54.875 -6.09 1 16.33 8 ALA B C 1
ATOM 2232 O O . ALA B 1 8 ? 44 -54.062 -6.031 1 16.33 8 ALA B O 1
ATOM 2233 N N . THR B 1 9 ? 45.625 -54.5 -4.797 1 15.59 9 THR B N 1
ATOM 2234 C CA . THR B 1 9 ? 46.094 -55.219 -3.631 1 15.59 9 THR B CA 1
ATOM 2235 C C . THR B 1 9 ? 45.281 -54.875 -2.398 1 15.59 9 THR B C 1
ATOM 2237 O O . THR B 1 9 ? 44.781 -55.781 -1.703 1 15.59 9 THR B O 1
ATOM 2240 N N . LEU B 1 10 ? 45.719 -53.812 -1.388 1 15.11 10 LEU B N 1
ATOM 2241 C CA . LEU B 1 10 ? 46.375 -54.188 -0.142 1 15.11 10 LEU B CA 1
ATOM 2242 C C . LEU B 1 10 ? 45.375 -54.281 1 1 15.11 10 LEU B C 1
ATOM 2244 O O . LEU B 1 10 ? 44.25 -53.719 0.901 1 15.11 10 LEU B O 1
ATOM 2248 N N . LEU B 1 11 ? 45.781 -53.625 2.348 1 15.04 11 LEU B N 1
ATOM 2249 C CA . LEU B 1 11 ? 46.188 -54.219 3.613 1 15.04 11 LEU B CA 1
ATOM 2250 C C . LEU B 1 11 ? 45.031 -54.219 4.605 1 15.04 11 LEU B C 1
ATOM 2252 O O . LEU B 1 11 ? 44.031 -53.469 4.422 1 15.04 11 LEU B O 1
ATOM 2256 N N . SER B 1 12 ? 45.438 -53.906 6.02 1 14.66 12 SER B N 1
ATOM 2257 C CA . SER B 1 12 ? 45.531 -54.656 7.27 1 14.66 12 SER B CA 1
ATOM 2258 C C . SER B 1 12 ? 44.344 -54.375 8.188 1 14.66 12 SER B C 1
ATOM 2260 O O . SER B 1 12 ? 43.688 -53.312 8.062 1 14.66 12 SER B O 1
ATOM 2262 N N . ARG B 1 13 ? 44.125 -55.281 9.156 1 16.17 13 ARG B N 1
ATOM 2263 C CA . ARG B 1 13 ? 43.25 -56.062 10 1 16.17 13 ARG B CA 1
ATOM 2264 C C . ARG B 1 13 ? 42.781 -55.25 11.219 1 16.17 13 ARG B C 1
ATOM 2266 O O . ARG B 1 13 ? 41.594 -55.125 11.477 1 16.17 13 ARG B O 1
ATOM 2273 N N . CYS B 1 14 ? 43.406 -55.469 12.516 1 15.3 14 CYS B N 1
ATOM 2274 C CA . CYS B 1 14 ? 43 -56.312 13.641 1 15.3 14 CYS B CA 1
ATOM 2275 C C . CYS B 1 14 ? 42.562 -55.469 14.828 1 15.3 14 CYS B C 1
ATOM 2277 O O . CYS B 1 14 ? 41.5 -55.688 15.422 1 15.3 14 CYS B O 1
ATOM 2279 N N . LEU B 1 15 ? 43.531 -54.812 15.711 1 15.57 15 LEU B N 1
ATOM 2280 C CA . LEU B 1 15 ? 43.844 -55.344 17.031 1 15.57 15 LEU B CA 1
ATOM 2281 C C . LEU B 1 15 ? 42.875 -54.812 18.094 1 15.57 15 LEU B C 1
ATOM 2283 O O . LEU B 1 15 ? 42.281 -53.75 17.906 1 15.57 15 LEU B O 1
ATOM 2287 N N . THR B 1 16 ? 43.25 -55 19.531 1 15.55 16 THR B N 1
ATOM 2288 C CA . THR B 1 16 ? 42.969 -55.656 20.797 1 15.55 16 THR B CA 1
ATOM 2289 C C . THR B 1 16 ? 42.438 -54.688 21.828 1 15.55 16 THR B C 1
ATOM 2291 O O . THR B 1 16 ? 41.406 -54.938 22.453 1 15.55 16 THR B O 1
ATOM 2294 N N . LEU B 1 17 ? 43.312 -53.781 22.641 1 15.19 17 LEU B N 1
ATOM 2295 C CA . LEU B 1 17 ? 43.625 -54.125 24.031 1 15.19 17 LEU B CA 1
ATOM 2296 C C . LEU B 1 17 ? 42.656 -53.469 24.984 1 15.19 17 LEU B C 1
ATOM 2298 O O . LEU B 1 17 ? 41.938 -52.531 24.625 1 15.19 17 LEU B O 1
ATOM 2302 N N . LEU B 1 18 ? 43.156 -52.812 26.266 1 15.58 18 LEU B N 1
ATOM 2303 C CA . LEU B 1 18 ? 43.281 -53.219 27.656 1 15.58 18 LEU B CA 1
ATOM 2304 C C . LEU B 1 18 ? 42.312 -52.406 28.531 1 15.58 18 LEU B C 1
ATOM 2306 O O . LEU B 1 18 ? 41.625 -51.531 28.031 1 15.58 18 LEU B O 1
ATOM 2310 N N . SER B 1 19 ? 42.844 -51.562 29.641 1 15.44 19 SER B N 1
ATOM 2311 C CA . SER B 1 19 ? 42.906 -51.812 31.078 1 15.44 19 SER B CA 1
ATOM 2312 C C . SER B 1 19 ? 41.781 -51.062 31.828 1 15.44 19 SER B C 1
ATOM 2314 O O . SER B 1 19 ? 41.156 -50.188 31.25 1 15.44 19 SER B O 1
ATOM 2316 N N . ALA B 1 20 ? 42.094 -50.406 33.219 1 14.59 20 ALA B N 1
ATOM 2317 C CA . ALA B 1 20 ? 41.938 -50.656 34.656 1 14.59 20 ALA B CA 1
ATOM 2318 C C . ALA B 1 20 ? 40.969 -49.656 35.281 1 14.59 20 ALA B C 1
ATOM 2320 O O . ALA B 1 20 ? 40.094 -50.031 36.031 1 14.59 20 ALA B O 1
ATOM 2321 N N . ARG B 1 21 ? 41.438 -48.344 35.625 1 16.02 21 ARG B N 1
ATOM 2322 C CA . ARG B 1 21 ? 41.531 -47.969 37.031 1 16.02 21 ARG B CA 1
ATOM 2323 C C . ARG B 1 21 ? 40.156 -47.562 37.562 1 16.02 21 ARG B C 1
ATOM 2325 O O . ARG B 1 21 ? 39.281 -47.188 36.812 1 16.02 21 ARG B O 1
ATOM 2332 N N . GLY B 1 22 ? 39.969 -47.344 38.969 1 15.51 22 GLY B N 1
ATOM 2333 C CA . GLY B 1 22 ? 39.219 -47.562 40.219 1 15.51 22 GLY B CA 1
ATOM 2334 C C . GLY B 1 22 ? 38.25 -46.438 40.531 1 15.51 22 GLY B C 1
ATOM 2335 O O . GLY B 1 22 ? 37.062 -46.688 40.781 1 15.51 22 GLY B O 1
ATOM 2336 N N . ALA B 1 23 ? 38.75 -45.219 41.125 1 15.7 23 ALA B N 1
ATOM 2337 C CA . ALA B 1 23 ? 38.562 -44.969 42.562 1 15.7 23 ALA B CA 1
ATOM 2338 C C . ALA B 1 23 ? 37.25 -44.25 42.844 1 15.7 23 ALA B C 1
ATOM 2340 O O . ALA B 1 23 ? 36.594 -43.781 41.906 1 15.7 23 ALA B O 1
ATOM 2341 N N . VAL B 1 24 ? 37.312 -43.094 43.688 1 15.1 24 VAL B N 1
ATOM 2342 C CA . VAL B 1 24 ? 37 -42.75 45.062 1 15.1 24 VAL B CA 1
ATOM 2343 C C . VAL B 1 24 ? 35.656 -42 45.125 1 15.1 24 VAL B C 1
ATOM 2345 O O . VAL B 1 24 ? 35.25 -41.438 44.094 1 15.1 24 VAL B O 1
ATOM 2348 N N . ALA B 1 25 ? 35.188 -41.719 46.469 1 16.22 25 ALA B N 1
ATOM 2349 C CA . ALA B 1 25 ? 34.094 -41.719 47.438 1 16.22 25 ALA B CA 1
ATOM 2350 C C . ALA B 1 25 ? 33.344 -40.375 47.469 1 16.22 25 ALA B C 1
ATOM 2352 O O . ALA B 1 25 ? 32.156 -40.344 47.688 1 16.22 25 ALA B O 1
ATOM 2353 N N . ALA B 1 26 ? 34.031 -39.125 47.188 1 16.08 26 ALA B N 1
ATOM 2354 C CA . ALA B 1 26 ? 33.906 -38.188 48.312 1 16.08 26 ALA B CA 1
ATOM 2355 C C . ALA B 1 26 ? 32.5 -37.594 48.375 1 16.08 26 ALA B C 1
ATOM 2357 O O . ALA B 1 26 ? 31.844 -37.438 47.375 1 16.08 26 ALA B O 1
ATOM 2358 N N . GLY B 1 27 ? 32.031 -37.125 49.688 1 16.36 27 GLY B N 1
ATOM 2359 C CA . GLY B 1 27 ? 30.984 -36.969 50.688 1 16.36 27 GLY B CA 1
ATOM 2360 C C . GLY B 1 27 ? 30.203 -35.656 50.5 1 16.36 27 GLY B C 1
ATOM 2361 O O . GLY B 1 27 ? 29.281 -35.406 51.25 1 16.36 27 GLY B O 1
ATOM 2362 N N . CYS B 1 28 ? 30.5 -34.719 49.531 1 15.91 28 CYS B N 1
ATOM 2363 C CA . CYS B 1 28 ? 30.344 -33.375 50.125 1 15.91 28 CYS B CA 1
ATOM 2364 C C . CYS B 1 28 ? 28.875 -33.062 50.375 1 15.91 28 CYS B C 1
ATOM 2366 O O . CYS B 1 28 ? 28.016 -33.375 49.562 1 15.91 28 CYS B O 1
ATOM 2368 N N . ASN B 1 29 ? 28.578 -32.562 51.625 1 16.08 29 ASN B N 1
ATOM 2369 C CA . ASN B 1 29 ? 27.531 -32.344 52.594 1 16.08 29 ASN B CA 1
ATOM 2370 C C . ASN B 1 29 ? 26.609 -31.203 52.219 1 16.08 29 ASN B C 1
ATOM 2372 O O . ASN B 1 29 ? 25.578 -30.984 52.844 1 16.08 29 ASN B O 1
ATOM 2376 N N . ARG B 1 30 ? 26.969 -30.297 51.156 1 17.19 30 ARG B N 1
ATOM 2377 C CA . ARG B 1 30 ? 26.672 -28.969 51.688 1 17.19 30 ARG B CA 1
ATOM 2378 C C . ARG B 1 30 ? 25.172 -28.75 51.844 1 17.19 30 ARG B C 1
ATOM 2380 O O . ARG B 1 30 ? 24.375 -29.328 51.094 1 17.19 30 ARG B O 1
ATOM 2387 N N . GLY B 1 31 ? 24.719 -28.047 52.906 1 17.62 31 GLY B N 1
ATOM 2388 C CA . GLY B 1 31 ? 23.641 -27.688 53.812 1 17.62 31 GLY B CA 1
ATOM 2389 C C . GLY B 1 31 ? 22.625 -26.766 53.188 1 17.62 31 GLY B C 1
ATOM 2390 O O . GLY B 1 31 ? 21.734 -26.25 53.875 1 17.62 31 GLY B O 1
ATOM 2391 N N . LEU B 1 32 ? 22.484 -26.688 51.781 1 17.42 32 LEU B N 1
ATOM 2392 C CA . LEU B 1 32 ? 21.906 -25.391 51.469 1 17.42 32 LEU B CA 1
ATOM 2393 C C . LEU B 1 32 ? 20.516 -25.25 52.062 1 17.42 32 LEU B C 1
ATOM 2395 O O . LEU B 1 32 ? 19.781 -26.219 52.156 1 17.42 32 LEU B O 1
ATOM 2399 N N . THR B 1 33 ? 20.312 -24 52.625 1 18.58 33 THR B N 1
ATOM 2400 C CA . THR B 1 33 ? 19.406 -23.25 53.469 1 18.58 33 THR B CA 1
ATOM 2401 C C . THR B 1 33 ? 18.016 -23.156 52.875 1 18.58 33 THR B C 1
ATOM 2403 O O . THR B 1 33 ? 17.859 -23.297 51.656 1 18.58 33 THR B O 1
ATOM 2406 N N . VAL B 1 34 ? 16.984 -22.656 53.688 1 20.16 34 VAL B N 1
ATOM 2407 C CA . VAL B 1 34 ? 15.594 -22.766 54.094 1 20.16 34 VAL B CA 1
ATOM 2408 C C . VAL B 1 34 ? 14.727 -21.844 53.25 1 20.16 34 VAL B C 1
ATOM 2410 O O . VAL B 1 34 ? 13.5 -21.828 53.406 1 20.16 34 VAL B O 1
ATOM 2413 N N . GLY B 1 35 ? 15.148 -21.156 52.094 1 18.47 35 GLY B N 1
ATOM 2414 C CA . GLY B 1 35 ? 14.438 -19.891 52 1 18.47 35 GLY B CA 1
ATOM 2415 C C . GLY B 1 35 ? 12.945 -20.062 51.781 1 18.47 35 GLY B C 1
ATOM 2416 O O . GLY B 1 35 ? 12.5 -21.031 51.156 1 18.47 35 GLY B O 1
ATOM 2417 N N . ALA B 1 36 ? 12.102 -19.281 52.625 1 19.52 36 ALA B N 1
ATOM 2418 C CA . ALA B 1 36 ? 10.68 -19.188 52.969 1 19.52 36 ALA B CA 1
ATOM 2419 C C . ALA B 1 36 ? 9.852 -18.75 51.75 1 19.52 36 ALA B C 1
ATOM 2421 O O . ALA B 1 36 ? 10.156 -17.734 51.125 1 19.52 36 ALA B O 1
ATOM 2422 N N . ARG B 1 37 ? 9.023 -19.578 51.156 1 19.3 37 ARG B N 1
ATOM 2423 C CA . ARG B 1 37 ? 8.109 -19.5 50 1 19.3 37 ARG B CA 1
ATOM 2424 C C . ARG B 1 37 ? 6.934 -18.578 50.312 1 19.3 37 ARG B C 1
ATOM 2426 O O . ARG B 1 37 ? 6.098 -18.875 51.156 1 19.3 37 ARG B O 1
ATOM 2433 N N . SER B 1 38 ? 7.215 -17.219 50.562 1 19.42 38 SER B N 1
ATOM 2434 C CA . SER B 1 38 ? 6.055 -16.375 50.812 1 19.42 38 SER B CA 1
ATOM 2435 C C . SER B 1 38 ? 5 -16.547 49.719 1 19.42 38 SER B C 1
ATOM 2437 O O . SER B 1 38 ? 5.332 -16.641 48.531 1 19.42 38 SER B O 1
ATOM 2439 N N . VAL B 1 39 ? 3.801 -17 50.062 1 21.47 39 VAL B N 1
ATOM 2440 C CA . VAL B 1 39 ? 2.547 -17.344 49.375 1 21.47 39 VAL B CA 1
ATOM 2441 C C . VAL B 1 39 ? 1.925 -16.078 48.781 1 21.47 39 VAL B C 1
ATOM 2443 O O . VAL B 1 39 ? 1.445 -15.211 49.5 1 21.47 39 VAL B O 1
ATOM 2446 N N . SER B 1 40 ? 2.67 -15.234 48 1 21.48 40 SER B N 1
ATOM 2447 C CA . SER B 1 40 ? 1.98 -14.031 47.531 1 21.48 40 SER B CA 1
ATOM 2448 C C . SER B 1 40 ? 0.669 -14.367 46.844 1 21.48 40 SER B C 1
ATOM 2450 O O . SER B 1 40 ? 0.599 -15.328 46.062 1 21.48 40 SER B O 1
ATOM 2452 N N . MET B 1 41 ? -0.519 -13.891 47.406 1 22.41 41 MET B N 1
ATOM 2453 C CA . MET B 1 41 ? -1.935 -13.914 47.062 1 22.41 41 MET B CA 1
ATOM 2454 C C . MET B 1 41 ? -2.16 -13.273 45.688 1 22.41 41 MET B C 1
ATOM 2456 O O . MET B 1 41 ? -1.806 -12.109 45.469 1 22.41 41 MET B O 1
ATOM 2460 N N . SER B 1 42 ? -2.049 -14.016 44.625 1 22.55 42 SER B N 1
ATOM 2461 C CA . SER B 1 42 ? -2.252 -13.562 43.25 1 22.55 42 SER B CA 1
ATOM 2462 C C . SER B 1 42 ? -3.672 -13.047 43.062 1 22.55 42 SER B C 1
ATOM 2464 O O . SER B 1 42 ? -4.641 -13.758 43.344 1 22.55 42 SER B O 1
ATOM 2466 N N . GLN B 1 43 ? -3.99 -11.719 43.344 1 20.91 43 GLN B N 1
ATOM 2467 C CA . GLN B 1 43 ? -5.242 -11.047 43 1 20.91 43 GLN B CA 1
ATOM 2468 C C . GLN B 1 43 ? -5.641 -11.297 41.562 1 20.91 43 GLN B C 1
ATOM 2470 O O . GLN B 1 43 ? -4.805 -11.219 40.656 1 20.91 43 GLN B O 1
ATOM 2475 N N . SER B 1 44 ? -6.746 -11.969 41.312 1 22.33 44 SER B N 1
ATOM 2476 C CA . SER B 1 44 ? -7.449 -12.273 40.094 1 22.33 44 SER B CA 1
ATOM 2477 C C . SER B 1 44 ? -7.852 -11 39.344 1 22.33 44 SER B C 1
ATOM 2479 O O . SER B 1 44 ? -8.609 -10.188 39.875 1 22.33 44 SER B O 1
ATOM 2481 N N . ARG B 1 45 ? -7.055 -10.211 38.625 1 26 45 ARG B N 1
ATOM 2482 C CA . ARG B 1 45 ? -7.469 -9.094 37.781 1 26 45 ARG B CA 1
ATOM 2483 C C . ARG B 1 45 ? -8.562 -9.523 36.812 1 26 45 ARG B C 1
ATOM 2485 O O . ARG B 1 45 ? -8.445 -10.562 36.156 1 26 45 ARG B O 1
ATOM 2492 N N . SER B 1 46 ? -9.758 -9.141 37.062 1 25.53 46 SER B N 1
ATOM 2493 C CA . SER B 1 46 ? -10.906 -9.242 36.188 1 25.53 46 SER B CA 1
ATOM 2494 C C . SER B 1 46 ? -10.562 -8.789 34.781 1 25.53 46 SER B C 1
ATOM 2496 O O . SER B 1 46 ? -9.984 -7.715 34.594 1 25.53 46 SER B O 1
ATOM 2498 N N . ARG B 1 47 ? -10.32 -9.703 33.844 1 27.7 47 ARG B N 1
ATOM 2499 C CA . ARG B 1 47 ? -10.133 -9.539 32.406 1 27.7 47 ARG B CA 1
ATOM 2500 C C . ARG B 1 47 ? -11.258 -8.711 31.797 1 27.7 47 ARG B C 1
ATOM 2502 O O . ARG B 1 47 ? -12.398 -9.164 31.719 1 27.7 47 ARG B O 1
ATOM 2509 N N . SER B 1 48 ? -11.383 -7.422 32.125 1 24.69 48 SER B N 1
ATOM 2510 C CA . SER B 1 48 ? -12.281 -6.586 31.328 1 24.69 48 SER B CA 1
ATOM 2511 C C . SER B 1 48 ? -12.141 -6.875 29.844 1 24.69 48 SER B C 1
ATOM 2513 O O . SER B 1 48 ? -11.039 -6.793 29.281 1 24.69 48 SER B O 1
ATOM 2515 N N . SER B 1 49 ? -12.844 -7.84 29.281 1 27.41 49 SER B N 1
ATOM 2516 C CA . SER B 1 49 ? -13.008 -8.172 27.875 1 27.41 49 SER B CA 1
ATOM 2517 C C . SER B 1 49 ? -13.398 -6.945 27.047 1 27.41 49 SER B C 1
ATOM 2519 O O . SER B 1 49 ? -14.531 -6.469 27.141 1 27.41 49 SER B O 1
ATOM 2521 N N . THR B 1 50 ? -12.695 -5.914 26.969 1 29.03 50 THR B N 1
ATOM 2522 C CA . THR B 1 50 ? -12.992 -4.898 25.969 1 29.03 50 THR B CA 1
ATOM 2523 C C . THR B 1 50 ? -13.289 -5.539 24.609 1 29.03 50 THR B C 1
ATOM 2525 O O . THR B 1 50 ? -12.43 -6.207 24.031 1 29.03 50 THR B O 1
ATOM 2528 N N . GLN B 1 51 ? -14.492 -5.914 24.312 1 28.98 51 GLN B N 1
ATOM 2529 C CA . GLN B 1 51 ? -15 -6.316 23 1 28.98 51 GLN B CA 1
ATOM 2530 C C . GLN B 1 51 ? -14.438 -5.43 21.906 1 28.98 51 GLN B C 1
ATOM 2532 O O . GLN B 1 51 ? -14.664 -4.219 21.891 1 28.98 51 GLN B O 1
ATOM 2537 N N . HIS B 1 52 ? -13.281 -5.551 21.422 1 34.22 52 HIS B N 1
ATOM 2538 C CA . HIS B 1 52 ? -12.828 -4.973 20.156 1 34.22 52 HIS B CA 1
ATOM 2539 C C . HIS B 1 52 ? -13.891 -5.117 19.078 1 34.22 52 HIS B C 1
ATOM 2541 O O . HIS B 1 52 ? -14.195 -6.234 18.641 1 34.22 52 HIS B O 1
ATOM 2547 N N . VAL B 1 53 ? -14.945 -4.473 19.047 1 37.56 53 VAL B N 1
ATOM 2548 C CA . VAL B 1 53 ? -15.844 -4.426 17.891 1 37.56 53 VAL B CA 1
ATOM 2549 C C . VAL B 1 53 ? -15.023 -4.473 16.594 1 37.56 53 VAL B C 1
ATOM 2551 O O . VAL B 1 53 ? -14.211 -3.582 16.344 1 37.56 53 VAL B O 1
ATOM 2554 N N . THR B 1 54 ? -14.664 -5.613 16.109 1 43.44 54 THR B N 1
ATOM 2555 C CA . THR B 1 54 ? -13.992 -5.82 14.828 1 43.44 54 THR B CA 1
ATOM 2556 C C . THR B 1 54 ? -14.75 -5.121 13.703 1 43.44 54 THR B C 1
ATOM 2558 O O . THR B 1 54 ? -15.906 -5.438 13.438 1 43.44 54 THR B O 1
ATOM 2561 N N . ALA B 1 55 ? -14.555 -3.879 13.469 1 54.09 55 ALA B N 1
ATOM 2562 C CA . ALA B 1 55 ? -15.133 -3.195 12.32 1 54.09 55 ALA B CA 1
ATOM 2563 C C . ALA B 1 55 ? -15.164 -4.105 11.094 1 54.09 55 ALA B C 1
ATOM 2565 O O . ALA B 1 55 ? -14.203 -4.844 10.844 1 54.09 55 ALA B O 1
ATOM 2566 N N . GLY B 1 56 ? -16.359 -4.445 10.641 1 65.38 56 GLY B N 1
ATOM 2567 C CA . GLY B 1 56 ? -16.578 -5.277 9.469 1 65.38 56 GLY B CA 1
ATOM 2568 C C . GLY B 1 56 ? -15.617 -4.953 8.336 1 65.38 56 GLY B C 1
ATOM 2569 O O . GLY B 1 56 ? -15.055 -3.859 8.281 1 65.38 56 GLY B O 1
ATOM 2570 N N . LYS B 1 57 ? -15.281 -5.852 7.555 1 79.12 57 LYS B N 1
ATOM 2571 C CA . LYS B 1 57 ? -14.383 -5.699 6.414 1 79.12 57 LYS B CA 1
ATOM 2572 C C . LYS B 1 57 ? -15 -4.809 5.34 1 79.12 57 LYS B C 1
ATOM 2574 O O . LYS B 1 57 ? -16.219 -4.738 5.211 1 79.12 57 LYS B O 1
ATOM 2579 N N . LEU B 1 58 ? -14.172 -4.145 4.758 1 79.38 58 LEU B N 1
ATOM 2580 C CA . LEU B 1 58 ? -14.547 -3.371 3.582 1 79.38 58 LEU B CA 1
ATOM 2581 C C . LEU B 1 58 ? -14.977 -4.293 2.443 1 79.38 58 LEU B C 1
ATOM 2583 O O . LEU B 1 58 ? -14.273 -5.25 2.115 1 79.38 58 LEU B O 1
ATOM 2587 N N . ALA B 1 59 ? -16.203 -4.191 2.137 1 72.88 59 ALA B N 1
ATOM 2588 C CA . ALA B 1 59 ? -16.734 -4.992 1.039 1 72.88 59 ALA B CA 1
ATOM 2589 C C . ALA B 1 59 ? -17.5 -4.125 0.045 1 72.88 59 ALA B C 1
ATOM 2591 O O . ALA B 1 59 ? -17.938 -3.025 0.383 1 72.88 59 ALA B O 1
ATOM 2592 N N . ARG B 1 60 ? -17.422 -4.629 -1.176 1 69.31 60 ARG B N 1
ATOM 2593 C CA . ARG B 1 60 ? -18.297 -3.953 -2.135 1 69.31 60 ARG B CA 1
ATOM 2594 C C . ARG B 1 60 ? -19.75 -4.367 -1.945 1 69.31 60 ARG B C 1
ATOM 2596 O O . ARG B 1 60 ? -20.062 -5.559 -1.889 1 69.31 60 ARG B O 1
ATOM 2603 N N . ASN B 1 61 ? -20.531 -3.51 -1.692 1 61.97 61 ASN B N 1
ATOM 2604 C CA . ASN B 1 61 ? -21.953 -3.785 -1.453 1 61.97 61 ASN B CA 1
ATOM 2605 C C . ASN B 1 61 ? -22.594 -4.461 -2.656 1 61.97 61 ASN B C 1
ATOM 2607 O O . ASN B 1 61 ? -22.406 -4.027 -3.795 1 61.97 61 ASN B O 1
ATOM 2611 N N . GLY B 1 62 ? -23.344 -5.496 -2.414 1 60.81 62 GLY B N 1
ATOM 2612 C CA . GLY B 1 62 ? -24.266 -6.066 -3.385 1 60.81 62 GLY B CA 1
ATOM 2613 C C . GLY B 1 62 ? -23.625 -7.145 -4.242 1 60.81 62 GLY B C 1
ATOM 2614 O O . GLY B 1 62 ? -24.25 -7.641 -5.188 1 60.81 62 GLY B O 1
ATOM 2615 N N . GLU B 1 63 ? -22.391 -7.375 -4.051 1 62.34 63 GLU B N 1
ATOM 2616 C CA . GLU B 1 63 ? -21.844 -8.32 -5.02 1 62.34 63 GLU B CA 1
ATOM 2617 C C . GLU B 1 63 ? -22.031 -9.758 -4.555 1 62.34 63 GLU B C 1
ATOM 2619 O O . GLU B 1 63 ? -21.875 -10.062 -3.369 1 62.34 63 GLU B O 1
ATOM 2624 N N . GLU B 1 64 ? -22.703 -10.477 -5.453 1 65.25 64 GLU B N 1
ATOM 2625 C CA . GLU B 1 64 ? -22.797 -11.914 -5.23 1 65.25 64 GLU B CA 1
ATOM 2626 C C . GLU B 1 64 ? -21.422 -12.562 -5.141 1 65.25 64 GLU B C 1
ATOM 2628 O O . GLU B 1 64 ? -20.5 -12.18 -5.871 1 65.25 64 GLU B O 1
ATOM 2633 N N . LYS B 1 65 ? -21.297 -13.328 -4.172 1 76.5 65 LYS B N 1
ATOM 2634 C CA . LYS B 1 65 ? -20.016 -14.016 -3.977 1 76.5 65 LYS B CA 1
ATOM 2635 C C . LYS B 1 65 ? -19.859 -15.172 -4.961 1 76.5 65 LYS B C 1
ATOM 2637 O O . LYS B 1 65 ? -20.719 -16.047 -5.035 1 76.5 65 LYS B O 1
ATOM 2642 N N . LYS B 1 66 ? -18.922 -15.102 -5.809 1 85.19 66 LYS B N 1
ATOM 2643 C CA . LYS B 1 66 ? -18.578 -16.203 -6.703 1 85.19 66 LYS B CA 1
ATOM 2644 C C . LYS B 1 66 ? -17.297 -16.891 -6.254 1 85.19 66 LYS B C 1
ATOM 2646 O O . LYS B 1 66 ? -16.406 -16.25 -5.668 1 85.19 66 LYS B O 1
ATOM 2651 N N . PRO B 1 67 ? -17.219 -18.25 -6.559 1 91.75 67 PRO B N 1
ATOM 2652 C CA . PRO B 1 67 ? -15.992 -18.953 -6.184 1 91.75 67 PRO B CA 1
ATOM 2653 C C . PRO B 1 67 ? -14.75 -18.406 -6.891 1 91.75 67 PRO B C 1
ATOM 2655 O O . PRO B 1 67 ? -14.812 -18.062 -8.07 1 91.75 67 PRO B O 1
ATOM 2658 N N . VAL B 1 68 ? -13.734 -18.344 -6.105 1 94.81 68 VAL B N 1
ATOM 2659 C CA . VAL B 1 68 ? -12.469 -17.844 -6.637 1 94.81 68 VAL B CA 1
ATOM 2660 C C . VAL B 1 68 ? -11.406 -18.938 -6.523 1 94.81 68 VAL B C 1
ATOM 2662 O O . VAL B 1 68 ? -11.117 -19.422 -5.426 1 94.81 68 VAL B O 1
ATOM 2665 N N . ILE B 1 69 ? -10.82 -19.328 -7.648 1 96.69 69 ILE B N 1
ATOM 2666 C CA . ILE B 1 69 ? -9.758 -20.344 -7.719 1 96.69 69 ILE B CA 1
ATOM 2667 C C . ILE B 1 69 ? -8.438 -19.672 -8.07 1 96.69 69 ILE B C 1
ATOM 2669 O O . ILE B 1 69 ? -8.344 -18.938 -9.07 1 96.69 69 ILE B O 1
ATOM 2673 N N . CYS B 1 70 ? -7.434 -19.906 -7.297 1 97.88 70 CYS B N 1
ATOM 2674 C CA . CYS B 1 70 ? -6.109 -19.359 -7.586 1 97.88 70 CYS B CA 1
ATOM 2675 C C . CYS B 1 70 ? -5.148 -20.469 -8.016 1 97.88 70 CYS B C 1
ATOM 2677 O O . CYS B 1 70 ? -5.004 -21.469 -7.316 1 97.88 70 CYS B O 1
ATOM 2679 N N . VAL B 1 71 ? -4.52 -20.219 -9.164 1 98.5 71 VAL B N 1
ATOM 2680 C CA . VAL B 1 71 ? -3.527 -21.172 -9.648 1 98.5 71 VAL B CA 1
ATOM 2681 C C . VAL B 1 71 ? -2.129 -20.719 -9.219 1 98.5 71 VAL B C 1
ATOM 2683 O O . VAL B 1 71 ? -1.67 -19.641 -9.602 1 98.5 71 VAL B O 1
ATOM 2686 N N . GLU B 1 72 ? -1.501 -21.562 -8.445 1 98.69 72 GLU B N 1
ATOM 2687 C CA . GLU B 1 72 ? -0.186 -21.266 -7.887 1 98.69 72 GLU B CA 1
ATOM 2688 C C . GLU B 1 72 ? 0.878 -22.203 -8.453 1 98.69 72 GLU B C 1
ATOM 2690 O O . GLU B 1 72 ? 0.565 -23.312 -8.898 1 98.69 72 GLU B O 1
ATOM 2695 N N . GLY B 1 73 ? 2.119 -21.734 -8.352 1 98.69 73 GLY B N 1
ATOM 2696 C CA . GLY B 1 73 ? 3.262 -22.5 -8.828 1 98.69 73 GLY B CA 1
ATOM 2697 C C . GLY B 1 73 ? 4.484 -21.641 -9.094 1 98.69 73 GLY B C 1
ATOM 2698 O O . GLY B 1 73 ? 4.395 -20.406 -9.117 1 98.69 73 GLY B O 1
ATOM 2699 N N . ASN B 1 74 ? 5.602 -22.312 -9.32 1 98.38 74 ASN B N 1
ATOM 2700 C CA . ASN B 1 74 ? 6.863 -21.656 -9.633 1 98.38 74 ASN B CA 1
ATOM 2701 C C . ASN B 1 74 ? 6.785 -20.891 -10.953 1 98.38 74 ASN B C 1
ATOM 2703 O O . ASN B 1 74 ? 5.766 -20.953 -11.648 1 98.38 74 ASN B O 1
ATOM 2707 N N . ILE B 1 75 ? 7.77 -20.047 -11.172 1 95.94 75 ILE B N 1
ATOM 2708 C CA . ILE B 1 75 ? 7.922 -19.406 -12.477 1 95.94 75 ILE B CA 1
ATOM 2709 C C . ILE B 1 75 ? 8.102 -20.469 -13.555 1 95.94 75 ILE B C 1
ATOM 2711 O O . ILE B 1 75 ? 8.867 -21.406 -13.391 1 95.94 75 ILE B O 1
ATOM 2715 N N . ALA B 1 76 ? 7.336 -20.344 -14.656 1 96 76 ALA B N 1
ATOM 2716 C CA . ALA B 1 76 ? 7.379 -21.266 -15.789 1 96 76 ALA B CA 1
ATOM 2717 C C . ALA B 1 76 ? 6.844 -22.641 -15.406 1 96 76 ALA B C 1
ATOM 2719 O O . ALA B 1 76 ? 7.285 -23.656 -15.938 1 96 76 ALA B O 1
ATOM 2720 N N . SER B 1 77 ? 5.918 -22.672 -14.461 1 97.38 77 SER B N 1
ATOM 2721 C CA . SER B 1 77 ? 5.359 -23.938 -14.023 1 97.38 77 SER B CA 1
ATOM 2722 C C . SER B 1 77 ? 4.168 -24.344 -14.883 1 97.38 77 SER B C 1
ATOM 2724 O O . SER B 1 77 ? 3.645 -25.453 -14.742 1 97.38 77 SER B O 1
ATOM 2726 N N . GLY B 1 78 ? 3.664 -23.438 -15.766 1 95.19 78 GLY B N 1
ATOM 2727 C CA . GLY B 1 78 ? 2.57 -23.766 -16.656 1 95.19 78 GLY B CA 1
ATOM 2728 C C . GLY B 1 78 ? 1.242 -23.172 -16.234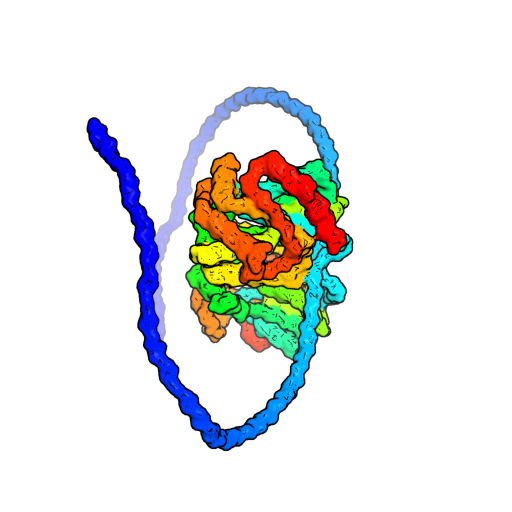 1 95.19 78 GLY B C 1
ATOM 2729 O O . GLY B 1 78 ? 0.185 -23.609 -16.703 1 95.19 78 GLY B O 1
ATOM 2730 N N . LYS B 1 79 ? 1.226 -22.219 -15.344 1 97.31 79 LYS B N 1
ATOM 2731 C CA . LYS B 1 79 ? 0.006 -21.594 -14.844 1 97.31 79 LYS B CA 1
ATOM 2732 C C . LYS B 1 79 ? -0.814 -20.984 -15.977 1 97.31 79 LYS B C 1
ATOM 2734 O O . LYS B 1 79 ? -2.027 -21.203 -16.047 1 97.31 79 LYS B O 1
ATOM 2739 N N . THR B 1 80 ? -0.136 -20.25 -16.875 1 94 80 THR B N 1
ATOM 2740 C CA . THR B 1 80 ? -0.815 -19.594 -17.984 1 94 80 THR B CA 1
ATOM 2741 C C . THR B 1 80 ? -1.478 -20.625 -18.891 1 94 80 THR B C 1
ATOM 2743 O O . THR B 1 80 ? -2.592 -20.406 -19.375 1 94 80 THR B O 1
ATOM 2746 N N . THR B 1 81 ? -0.814 -21.703 -19.141 1 94.56 81 THR B N 1
ATOM 2747 C CA . THR B 1 81 ? -1.371 -22.781 -19.953 1 94.56 81 THR B CA 1
ATOM 2748 C C . THR B 1 81 ? -2.613 -23.375 -19.281 1 94.56 81 THR B C 1
ATOM 2750 O O . THR B 1 81 ? -3.609 -23.641 -19.953 1 94.56 81 THR B O 1
ATOM 2753 N N . CYS B 1 82 ? -2.518 -23.594 -18.016 1 96.94 82 CYS B N 1
ATOM 2754 C CA . CYS B 1 82 ? -3.66 -24.094 -17.25 1 96.94 82 CYS B CA 1
ATOM 2755 C C . CYS B 1 82 ? -4.855 -23.156 -17.391 1 96.94 82 CYS B C 1
ATOM 2757 O O . CYS B 1 82 ? -5.961 -23.594 -17.703 1 96.94 82 CYS B O 1
ATOM 2759 N N . LEU B 1 83 ? -4.672 -21.875 -17.188 1 97.25 83 LEU B N 1
ATOM 2760 C CA . LEU B 1 83 ? -5.734 -20.875 -17.297 1 97.25 83 LEU B CA 1
ATOM 2761 C C . LEU B 1 83 ? -6.32 -20.875 -18.703 1 97.25 83 LEU B C 1
ATOM 2763 O O . LEU B 1 83 ? -7.539 -20.797 -18.875 1 97.25 83 LEU B O 1
ATOM 2767 N N . GLU B 1 84 ? -5.461 -20.953 -19.688 1 95.81 84 GLU B N 1
ATOM 2768 C CA . GLU B 1 84 ? -5.91 -20.969 -21.078 1 95.81 84 GLU B CA 1
ATOM 2769 C C . GLU B 1 84 ? -6.793 -22.188 -21.359 1 95.81 84 GLU B C 1
ATOM 2771 O O . GLU B 1 84 ? -7.801 -22.062 -22.062 1 95.81 84 GLU B O 1
ATOM 2776 N N . TYR B 1 85 ? -6.422 -23.297 -20.828 1 96.56 85 TYR B N 1
ATOM 2777 C CA . TYR B 1 85 ? -7.207 -24.5 -21.016 1 96.56 85 TYR B CA 1
ATOM 2778 C C . TYR B 1 85 ? -8.633 -24.312 -20.5 1 96.56 85 TYR B C 1
ATOM 2780 O O . TYR B 1 85 ? -9.594 -24.578 -21.219 1 96.56 85 TYR B O 1
ATOM 2788 N N . PHE B 1 86 ? -8.797 -23.812 -19.328 1 95.75 86 PHE B N 1
ATOM 2789 C CA . PHE B 1 86 ? -10.109 -23.688 -18.719 1 95.75 86 PHE B CA 1
ATOM 2790 C C . PHE B 1 86 ? -10.891 -22.531 -19.328 1 95.75 86 PHE B C 1
ATOM 2792 O O . PHE B 1 86 ? -12.117 -22.562 -19.391 1 95.75 86 PHE B O 1
ATOM 2799 N N . SER B 1 87 ? -10.148 -21.516 -19.781 1 95.12 87 SER B N 1
ATOM 2800 C CA . SER B 1 87 ? -10.805 -20.422 -20.484 1 95.12 87 SER B CA 1
ATOM 2801 C C . SER B 1 87 ? -11.508 -20.922 -21.75 1 95.12 87 SER B C 1
ATOM 2803 O O . SER B 1 87 ? -12.586 -20.438 -22.094 1 95.12 87 SER B O 1
ATOM 2805 N N . LYS B 1 88 ? -11 -21.938 -22.359 1 94.31 88 LYS B N 1
ATOM 2806 C CA . LYS B 1 88 ? -11.508 -22.453 -23.625 1 94.31 88 LYS B CA 1
ATOM 2807 C C . LYS B 1 88 ? -12.562 -23.531 -23.391 1 94.31 88 LYS B C 1
ATOM 2809 O O . LYS B 1 88 ? -13.422 -23.766 -24.25 1 94.31 88 LYS B O 1
ATOM 2814 N N . THR B 1 89 ? -12.531 -24.094 -22.266 1 91.12 89 THR B N 1
ATOM 2815 C CA . THR B 1 89 ? -13.328 -25.297 -22.109 1 91.12 89 THR B CA 1
ATOM 2816 C C . THR B 1 89 ? -14.445 -25.094 -21.094 1 91.12 89 THR B C 1
ATOM 2818 O O . THR B 1 89 ? -15.305 -25.953 -20.906 1 91.12 89 THR B O 1
ATOM 2821 N N . SER B 1 90 ? -14.398 -23.969 -20.375 1 89.94 90 SER B N 1
ATOM 2822 C CA . SER B 1 90 ? -15.367 -23.734 -19.312 1 89.94 90 SER B CA 1
ATOM 2823 C C . SER B 1 90 ? -15.859 -22.281 -19.328 1 89.94 90 SER B C 1
ATOM 2825 O O . SER B 1 90 ? -15.203 -21.406 -19.891 1 89.94 90 SER B O 1
ATOM 2827 N N . ASN B 1 91 ? -17 -22.078 -18.766 1 90.88 91 ASN B N 1
ATOM 2828 C CA . ASN B 1 91 ? -17.562 -20.75 -18.609 1 90.88 91 ASN B CA 1
ATOM 2829 C C . ASN B 1 91 ? -17.062 -20.078 -17.328 1 90.88 91 ASN B C 1
ATOM 2831 O O . ASN B 1 91 ? -17.812 -19.922 -16.375 1 90.88 91 ASN B O 1
ATOM 2835 N N . ILE B 1 92 ? -15.812 -19.641 -17.406 1 92.38 92 ILE B N 1
ATOM 2836 C CA . ILE B 1 92 ? -15.203 -19.047 -16.219 1 92.38 92 ILE B CA 1
ATOM 2837 C C . ILE B 1 92 ? -14.508 -17.75 -16.594 1 92.38 92 ILE B C 1
ATOM 2839 O O . ILE B 1 92 ? -14.164 -17.531 -17.766 1 92.38 92 ILE B O 1
ATOM 2843 N N . GLU B 1 93 ? -14.344 -16.906 -15.664 1 93.88 93 GLU B N 1
ATOM 2844 C CA . GLU B 1 93 ? -13.547 -15.688 -15.805 1 93.88 93 GLU B CA 1
ATOM 2845 C C . GLU B 1 93 ? -12.078 -15.938 -15.461 1 93.88 93 GLU B C 1
ATOM 2847 O O . GLU B 1 93 ? -11.773 -16.516 -14.422 1 93.88 93 GLU B O 1
ATOM 2852 N N . ILE B 1 94 ? -11.258 -15.492 -16.406 1 95.38 94 ILE B N 1
ATOM 2853 C CA . ILE B 1 94 ? -9.828 -15.688 -16.172 1 95.38 94 ILE B CA 1
ATOM 2854 C C . ILE B 1 94 ? -9.164 -14.344 -15.883 1 95.38 94 ILE B C 1
ATOM 2856 O O . ILE B 1 94 ? -9.414 -13.359 -16.578 1 95.38 94 ILE B O 1
ATOM 2860 N N . LEU B 1 95 ? -8.336 -14.336 -14.852 1 95.62 95 LEU B N 1
ATOM 2861 C CA . LEU B 1 95 ? -7.504 -13.18 -14.555 1 95.62 95 LEU B CA 1
ATOM 2862 C C . LEU B 1 95 ? -6.027 -13.562 -14.5 1 95.62 95 LEU B C 1
ATOM 2864 O O . LEU B 1 95 ? -5.582 -14.195 -13.547 1 95.62 95 LEU B O 1
ATOM 2868 N N . THR B 1 96 ? -5.332 -13.156 -15.5 1 95.56 96 THR B N 1
ATOM 2869 C CA . THR B 1 96 ? -3.902 -13.438 -15.539 1 95.56 96 THR B CA 1
ATOM 2870 C C . THR B 1 96 ? -3.129 -12.43 -14.695 1 95.56 96 THR B C 1
ATOM 2872 O O . THR B 1 96 ? -3.633 -11.336 -14.406 1 95.56 96 THR B O 1
ATOM 2875 N N . GLU B 1 97 ? -1.942 -12.812 -14.336 1 94 97 GLU B N 1
ATOM 2876 C CA . GLU B 1 97 ? -1.059 -11.844 -13.695 1 94 97 GLU B CA 1
ATOM 2877 C C . GLU B 1 97 ? -0.831 -10.633 -14.586 1 94 97 GLU B C 1
ATOM 2879 O O . GLU B 1 97 ? -0.579 -10.773 -15.789 1 94 97 GLU B O 1
ATOM 2884 N N . PRO B 1 98 ? -0.862 -9.516 -14.039 1 94.69 98 PRO B N 1
ATOM 2885 C CA . PRO B 1 98 ? -0.688 -8.312 -14.859 1 94.69 98 PRO B CA 1
ATOM 2886 C C . PRO B 1 98 ? 0.779 -7.926 -15.039 1 94.69 98 PRO B C 1
ATOM 2888 O O . PRO B 1 98 ? 1.179 -6.82 -14.672 1 94.69 98 PRO B O 1
ATOM 2891 N N . ILE B 1 99 ? 1.572 -8.727 -15.664 1 92.94 99 ILE B N 1
ATOM 2892 C CA . ILE B 1 99 ? 3.012 -8.555 -15.828 1 92.94 99 ILE B CA 1
ATOM 2893 C C . ILE B 1 99 ? 3.291 -7.277 -16.625 1 92.94 99 ILE B C 1
ATOM 2895 O O . ILE B 1 99 ? 4.273 -6.578 -16.344 1 92.94 99 ILE B O 1
ATOM 2899 N N . SER B 1 100 ? 2.436 -7.023 -17.547 1 94.75 100 SER B N 1
ATOM 2900 C CA . SER B 1 100 ? 2.613 -5.82 -18.359 1 94.75 100 SER B CA 1
ATOM 2901 C C . SER B 1 100 ? 2.623 -4.566 -17.5 1 94.75 100 SER B C 1
ATOM 2903 O O . SER B 1 100 ? 3.355 -3.617 -17.781 1 94.75 100 SER B O 1
ATOM 2905 N N . LYS B 1 101 ? 1.838 -4.555 -16.469 1 97.19 101 LYS B N 1
ATOM 2906 C CA . LYS B 1 101 ? 1.832 -3.418 -15.547 1 97.19 101 LYS B CA 1
ATOM 2907 C C . LYS B 1 101 ? 3.166 -3.295 -14.82 1 97.19 101 LYS B C 1
ATOM 2909 O O . LYS B 1 101 ? 3.65 -2.186 -14.578 1 97.19 101 LYS B O 1
ATOM 2914 N N . TRP B 1 102 ? 3.742 -4.418 -14.492 1 97.5 102 TRP B N 1
ATOM 2915 C CA . TRP B 1 102 ? 4.996 -4.43 -13.75 1 97.5 102 TRP B CA 1
ATOM 2916 C C . TRP B 1 102 ? 6.164 -4.016 -14.633 1 97.5 102 TRP B C 1
ATOM 2918 O O . TRP B 1 102 ? 7.195 -3.553 -14.141 1 97.5 102 TRP B O 1
ATOM 2928 N N . ARG B 1 103 ? 5.977 -4.16 -15.922 1 96.56 103 ARG B N 1
ATOM 2929 C CA . ARG B 1 103 ? 7.012 -3.805 -16.891 1 96.56 103 ARG B CA 1
ATOM 2930 C C . ARG B 1 103 ? 6.93 -2.328 -17.25 1 96.56 103 A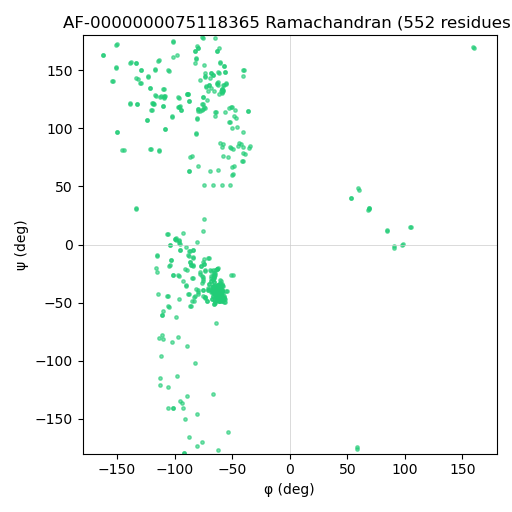RG B C 1
ATOM 2932 O O . ARG B 1 103 ? 7.859 -1.779 -17.844 1 96.56 103 ARG B O 1
ATOM 2939 N N . ASN B 1 104 ? 5.805 -1.807 -16.938 1 97.81 104 ASN B N 1
ATOM 2940 C CA . ASN B 1 104 ? 5.629 -0.398 -17.281 1 97.81 104 ASN B CA 1
ATOM 2941 C C . ASN B 1 104 ? 4.684 0.3 -16.297 1 97.81 104 ASN B C 1
ATOM 2943 O O . ASN B 1 104 ? 3.471 0.322 -16.516 1 97.81 104 ASN B O 1
ATOM 2947 N N . VAL B 1 105 ? 5.23 0.93 -15.352 1 98 105 VAL B N 1
ATOM 2948 C CA . VAL B 1 105 ? 4.484 1.791 -14.438 1 98 105 VAL B CA 1
ATOM 2949 C C . VAL B 1 105 ? 4.812 3.254 -14.727 1 98 105 VAL B C 1
ATOM 2951 O O . VAL B 1 105 ? 5.84 3.768 -14.273 1 98 105 VAL B O 1
ATOM 2954 N N . ARG B 1 106 ? 3.934 3.857 -15.438 1 97.19 106 ARG B N 1
ATOM 2955 C CA . ARG B 1 106 ? 4.113 5.25 -15.844 1 97.19 106 ARG B CA 1
ATOM 2956 C C . ARG B 1 106 ? 5.461 5.449 -16.531 1 97.19 106 ARG B C 1
ATOM 2958 O O . ARG B 1 106 ? 6.191 6.387 -16.203 1 97.19 106 ARG B O 1
ATOM 2965 N N . GLY B 1 107 ? 5.832 4.496 -17.344 1 97.31 107 GLY B N 1
ATOM 2966 C CA . GLY B 1 107 ? 7.027 4.625 -18.156 1 97.31 107 GLY B CA 1
ATOM 2967 C C . GLY B 1 107 ? 8.242 3.938 -17.562 1 97.31 107 GLY B C 1
ATOM 2968 O O . GLY B 1 107 ? 9.312 3.932 -18.156 1 97.31 107 GLY B O 1
ATOM 2969 N N . HIS B 1 108 ? 8.086 3.309 -16.391 1 97.94 108 HIS B N 1
ATOM 2970 C CA . HIS B 1 108 ? 9.211 2.66 -15.719 1 97.94 108 HIS B CA 1
ATOM 2971 C C . HIS B 1 108 ? 8.984 1.155 -15.602 1 97.94 108 HIS B C 1
ATOM 2973 O O . HIS B 1 108 ? 7.84 0.699 -15.523 1 97.94 108 HIS B O 1
ATOM 2979 N N . ASN B 1 109 ? 10.055 0.395 -15.586 1 97.56 109 ASN B N 1
ATOM 2980 C CA . ASN B 1 109 ? 9.992 -1.062 -15.523 1 97.56 109 ASN B CA 1
ATOM 2981 C C . ASN B 1 109 ? 10.555 -1.59 -14.203 1 97.56 109 ASN B C 1
ATOM 2983 O O . ASN B 1 109 ? 11.68 -2.088 -14.164 1 97.56 109 ASN B O 1
ATOM 2987 N N . PRO B 1 110 ? 9.75 -1.55 -13.188 1 98.12 110 PRO B N 1
ATOM 2988 C CA . PRO B 1 110 ? 10.266 -1.982 -11.883 1 98.12 110 PRO B CA 1
ATOM 2989 C C . PRO B 1 110 ? 10.609 -3.471 -11.852 1 98.12 110 PRO B C 1
ATOM 2991 O O . PRO B 1 110 ? 11.406 -3.904 -11.008 1 98.12 110 PRO B O 1
ATOM 2994 N N . LEU B 1 111 ? 9.992 -4.273 -12.703 1 97 111 LEU B N 1
ATOM 2995 C CA . LEU B 1 111 ? 10.328 -5.691 -12.773 1 97 111 LEU B CA 1
ATOM 2996 C C . LEU B 1 111 ? 11.781 -5.887 -13.172 1 97 111 LEU B C 1
ATOM 2998 O O . LEU B 1 111 ? 12.523 -6.621 -12.516 1 97 111 LEU B O 1
ATOM 3002 N N . ALA B 1 112 ? 12.172 -5.199 -14.188 1 95.44 112 ALA B N 1
ATOM 3003 C CA . ALA B 1 112 ? 13.562 -5.27 -14.633 1 95.44 112 ALA B CA 1
ATOM 3004 C C . ALA B 1 112 ? 14.516 -4.75 -13.562 1 95.44 112 ALA B C 1
ATOM 3006 O O . ALA B 1 112 ? 15.562 -5.348 -13.305 1 95.44 112 ALA B O 1
ATOM 3007 N N . LEU B 1 113 ? 14.141 -3.648 -12.938 1 96.81 113 LEU B N 1
ATOM 3008 C CA . LEU B 1 113 ? 14.977 -3.061 -11.891 1 96.81 113 LEU B CA 1
ATOM 3009 C C . LEU B 1 113 ? 15.18 -4.047 -10.742 1 96.81 113 LEU B C 1
ATOM 3011 O O . LEU B 1 113 ? 16.297 -4.176 -10.227 1 96.81 113 LEU B O 1
ATOM 3015 N N . MET B 1 114 ? 14.188 -4.734 -10.422 1 96.62 114 MET B N 1
ATOM 3016 C CA . MET B 1 114 ? 14.266 -5.688 -9.312 1 96.62 114 MET B CA 1
ATOM 3017 C C . MET B 1 114 ? 15.234 -6.816 -9.641 1 96.62 114 MET B C 1
ATOM 3019 O O . MET B 1 114 ? 16.062 -7.188 -8.812 1 96.62 114 MET B O 1
ATOM 3023 N N . TYR B 1 115 ? 15.094 -7.363 -10.805 1 91.31 115 TYR B N 1
ATOM 3024 C CA . TYR B 1 115 ? 15.984 -8.469 -11.148 1 91.31 115 TYR B CA 1
ATOM 3025 C C . TYR B 1 115 ? 17.422 -8 -11.25 1 91.31 115 TYR B C 1
ATOM 3027 O O . TYR B 1 115 ? 18.359 -8.758 -10.969 1 91.31 115 TYR B O 1
ATOM 3035 N N . GLN B 1 116 ? 17.609 -6.754 -11.547 1 93.06 116 GLN B N 1
ATOM 3036 C CA . GLN B 1 116 ? 18.953 -6.195 -11.648 1 93.06 116 GLN B CA 1
ATOM 3037 C C . GLN B 1 116 ? 19.531 -5.875 -10.273 1 93.06 116 GLN B C 1
ATOM 3039 O O . GLN B 1 116 ? 20.719 -6.094 -10.023 1 93.06 116 GLN B O 1
ATOM 3044 N N . ASP B 1 117 ? 18.719 -5.336 -9.414 1 95.81 117 ASP B N 1
ATOM 3045 C CA . ASP B 1 117 ? 19.141 -4.953 -8.07 1 95.81 117 ASP B CA 1
ATOM 3046 C C . ASP B 1 117 ? 18 -5.172 -7.066 1 95.81 117 ASP B C 1
ATOM 3048 O O . ASP B 1 117 ? 17.359 -4.215 -6.629 1 95.81 117 ASP B O 1
ATOM 3052 N N . PRO B 1 118 ? 17.875 -6.441 -6.633 1 96.5 118 PRO B N 1
ATOM 3053 C CA . PRO B 1 118 ? 16.75 -6.762 -5.746 1 96.5 118 PRO B CA 1
ATOM 3054 C C . PRO B 1 118 ? 16.859 -6.059 -4.395 1 96.5 118 PRO B C 1
ATOM 3056 O O . PRO B 1 118 ? 15.828 -5.75 -3.779 1 96.5 118 PRO B O 1
ATOM 3059 N N . GLU B 1 119 ? 17.984 -5.777 -3.951 1 97.06 119 GLU B N 1
ATOM 3060 C CA . GLU B 1 119 ? 18.156 -5.152 -2.641 1 97.06 119 GLU B CA 1
ATOM 3061 C C . GLU B 1 119 ? 17.578 -3.738 -2.627 1 97.06 119 GLU B C 1
ATOM 3063 O O . GLU B 1 119 ? 16.969 -3.32 -1.638 1 97.06 119 GLU B O 1
ATOM 3068 N N . ARG B 1 120 ? 17.75 -3.123 -3.713 1 97.56 120 ARG B N 1
ATOM 3069 C CA . ARG B 1 120 ? 17.25 -1.754 -3.775 1 97.56 120 ARG B CA 1
ATOM 3070 C C . ARG B 1 120 ? 15.789 -1.724 -4.219 1 97.56 120 ARG B C 1
ATOM 3072 O O . ARG B 1 120 ? 14.984 -0.964 -3.676 1 97.56 120 ARG B O 1
ATOM 3079 N N . TRP B 1 121 ? 15.438 -2.525 -5.203 1 98.25 121 TRP B N 1
ATOM 3080 C CA . TRP B 1 121 ? 14.188 -2.293 -5.914 1 98.25 121 TRP B CA 1
ATOM 3081 C C . TRP B 1 121 ? 13.125 -3.301 -5.484 1 98.25 121 TRP B C 1
ATOM 3083 O O . TRP B 1 121 ? 11.977 -3.229 -5.934 1 98.25 121 TRP B O 1
ATOM 3093 N N . GLY B 1 122 ? 13.484 -4.195 -4.57 1 98.44 122 GLY B N 1
ATOM 3094 C CA . GLY B 1 122 ? 12.516 -5.164 -4.086 1 98.44 122 GLY B CA 1
ATOM 3095 C C . GLY B 1 122 ? 11.281 -4.523 -3.477 1 98.44 122 GLY B C 1
ATOM 3096 O O . GLY B 1 122 ? 10.156 -4.895 -3.807 1 98.44 122 GLY B O 1
ATOM 3097 N N . ILE B 1 123 ? 11.516 -3.529 -2.648 1 98.75 123 ILE B N 1
ATOM 3098 C CA . ILE B 1 123 ? 10.398 -2.873 -1.969 1 98.75 123 ILE B CA 1
ATOM 3099 C C . ILE B 1 123 ? 9.523 -2.152 -2.99 1 98.75 123 ILE B C 1
ATOM 3101 O O . ILE B 1 123 ? 8.297 -2.15 -2.873 1 98.75 123 ILE B O 1
ATOM 3105 N N . THR B 1 124 ? 10.102 -1.582 -3.998 1 98.81 124 THR B N 1
ATOM 3106 C CA . THR B 1 124 ? 9.359 -0.84 -5.008 1 98.81 124 THR B CA 1
ATOM 3107 C C . THR B 1 124 ? 8.445 -1.771 -5.801 1 98.81 124 THR B C 1
ATOM 3109 O O . THR B 1 124 ? 7.234 -1.543 -5.879 1 98.81 124 THR B O 1
ATOM 3112 N N . LEU B 1 125 ? 9.008 -2.826 -6.297 1 98.81 125 LEU B N 1
ATOM 3113 C CA . LEU B 1 125 ? 8.219 -3.746 -7.102 1 98.81 125 LEU B CA 1
ATOM 3114 C C . LEU B 1 125 ? 7.164 -4.445 -6.25 1 98.81 125 LEU B C 1
ATOM 3116 O O . LEU B 1 125 ? 6 -4.543 -6.648 1 98.81 125 LEU B O 1
ATOM 3120 N N . GLN B 1 126 ? 7.59 -4.949 -5.094 1 98.88 126 GLN B N 1
ATOM 3121 C CA . GLN B 1 126 ? 6.672 -5.738 -4.277 1 98.88 126 GLN B CA 1
ATOM 3122 C C . GLN B 1 126 ? 5.52 -4.879 -3.76 1 98.88 126 GLN B C 1
ATOM 3124 O O . GLN B 1 126 ? 4.398 -5.363 -3.611 1 98.88 126 GLN B O 1
ATOM 3129 N N . THR B 1 127 ? 5.789 -3.586 -3.514 1 98.88 127 THR B N 1
ATOM 3130 C CA . THR B 1 127 ? 4.711 -2.654 -3.188 1 98.88 127 THR B CA 1
ATOM 3131 C C . THR B 1 127 ? 3.701 -2.578 -4.328 1 98.88 127 THR B C 1
ATOM 3133 O O . THR B 1 127 ? 2.49 -2.609 -4.094 1 98.88 127 THR B O 1
ATOM 3136 N N . TYR B 1 128 ? 4.156 -2.559 -5.508 1 98.81 128 TYR B N 1
ATOM 3137 C CA . TYR B 1 128 ? 3.281 -2.447 -6.668 1 98.81 128 TYR B CA 1
ATOM 3138 C C . TYR B 1 128 ? 2.576 -3.768 -6.949 1 98.81 128 TYR B C 1
ATOM 3140 O O . TYR B 1 128 ? 1.403 -3.783 -7.332 1 98.81 128 TYR B O 1
ATOM 3148 N N . ILE B 1 129 ? 3.26 -4.855 -6.789 1 98.62 129 ILE B N 1
ATOM 3149 C CA . ILE B 1 129 ? 2.656 -6.172 -6.977 1 98.62 129 ILE B CA 1
ATOM 3150 C C . ILE B 1 129 ? 1.509 -6.359 -5.988 1 98.62 129 ILE B C 1
ATOM 3152 O O . ILE B 1 129 ? 0.442 -6.859 -6.352 1 98.62 129 ILE B O 1
ATOM 3156 N N . GLN B 1 130 ? 1.75 -5.926 -4.773 1 98.44 130 GLN B N 1
ATOM 3157 C CA . GLN B 1 130 ? 0.692 -6.039 -3.773 1 98.44 130 GLN B CA 1
ATOM 3158 C C . GLN B 1 130 ? -0.55 -5.258 -4.199 1 98.44 130 GLN B C 1
ATOM 3160 O O . GLN B 1 130 ? -1.672 -5.758 -4.078 1 98.44 130 GLN B O 1
ATOM 3165 N N . LEU B 1 131 ? -0.357 -4.125 -4.742 1 98.5 131 LEU B N 1
ATOM 3166 C CA . LEU B 1 131 ? -1.464 -3.307 -5.223 1 98.5 131 LEU B CA 1
ATOM 3167 C C . LEU B 1 131 ? -2.184 -3.994 -6.379 1 98.5 131 LEU B C 1
ATOM 3169 O O . LEU B 1 131 ? -3.412 -4.109 -6.371 1 98.5 131 LEU B O 1
ATOM 3173 N N . THR B 1 132 ? -1.457 -4.441 -7.348 1 98.31 132 THR B N 1
ATOM 3174 C CA . THR B 1 132 ? -2.059 -4.953 -8.578 1 98.31 132 THR B CA 1
ATOM 3175 C C . THR B 1 132 ? -2.766 -6.281 -8.32 1 98.31 132 THR B C 1
ATOM 3177 O O . THR B 1 132 ? -3.801 -6.566 -8.922 1 98.31 132 THR B O 1
ATOM 3180 N N . MET B 1 133 ? -2.209 -7.074 -7.406 1 97.88 133 MET B N 1
ATOM 3181 C CA . MET B 1 133 ? -2.889 -8.32 -7.059 1 97.88 133 MET B CA 1
ATOM 3182 C C . MET B 1 133 ? -4.16 -8.039 -6.262 1 97.88 133 MET B C 1
ATOM 3184 O O . MET B 1 133 ? -5.168 -8.734 -6.43 1 97.88 133 MET B O 1
ATOM 3188 N N . LEU B 1 134 ? -4.074 -7.055 -5.363 1 97.12 134 LEU B N 1
ATOM 3189 C CA . LEU B 1 134 ? -5.285 -6.637 -4.664 1 97.12 134 LEU B CA 1
ATOM 3190 C C . LEU B 1 134 ? -6.363 -6.207 -5.648 1 97.12 134 LEU B C 1
ATOM 3192 O O . LEU B 1 134 ? -7.52 -6.621 -5.531 1 97.12 134 LEU B O 1
ATOM 3196 N N . ASP B 1 135 ? -5.98 -5.465 -6.582 1 95.62 135 ASP B N 1
ATOM 3197 C CA . ASP B 1 135 ? -6.898 -4.977 -7.609 1 95.62 135 ASP B CA 1
ATOM 3198 C C . ASP B 1 135 ? -7.527 -6.141 -8.375 1 95.62 135 ASP B C 1
ATOM 3200 O O . ASP B 1 135 ? -8.711 -6.102 -8.719 1 95.62 135 ASP B O 1
ATOM 3204 N N . ARG B 1 136 ? -6.789 -7.148 -8.664 1 94.75 136 ARG B N 1
ATOM 3205 C CA . ARG B 1 136 ? -7.297 -8.328 -9.352 1 94.75 136 ARG B CA 1
ATOM 3206 C C . ARG B 1 136 ? -8.32 -9.062 -8.492 1 94.75 136 ARG B C 1
ATOM 3208 O O . ARG B 1 136 ? -9.367 -9.484 -8.992 1 94.75 136 ARG B O 1
ATOM 3215 N N . HIS B 1 137 ? -8.008 -9.188 -7.273 1 94.62 137 HIS B N 1
ATOM 3216 C CA . HIS B 1 137 ? -8.922 -9.867 -6.359 1 94.62 137 HIS B CA 1
ATOM 3217 C C . HIS B 1 137 ? -10.258 -9.148 -6.277 1 94.62 137 HIS B C 1
ATOM 3219 O O . HIS B 1 137 ? -11.305 -9.781 -6.102 1 94.62 137 HIS B O 1
ATOM 3225 N N . LEU B 1 138 ? -10.219 -7.824 -6.406 1 91.75 138 LEU B N 1
ATOM 3226 C CA . LEU B 1 138 ? -11.414 -7.016 -6.188 1 91.75 138 LEU B CA 1
ATOM 3227 C C . LEU B 1 138 ? -12.109 -6.703 -7.512 1 91.75 138 LEU B C 1
ATOM 3229 O O . LEU B 1 138 ? -13.094 -5.961 -7.539 1 91.75 138 LEU B O 1
ATOM 3233 N N . SER B 1 139 ? -11.594 -7.242 -8.586 1 88.31 139 SER B N 1
ATOM 3234 C CA . SER B 1 139 ? -12.219 -6.98 -9.883 1 88.31 139 SER B CA 1
ATOM 3235 C C . SER B 1 139 ? -13.695 -7.359 -9.867 1 88.31 139 SER B C 1
ATOM 3237 O O . SER B 1 139 ? -14.078 -8.367 -9.273 1 88.31 139 SER B O 1
ATOM 3239 N N . PRO B 1 140 ? -14.469 -6.516 -10.469 1 78.94 140 PRO B N 1
ATOM 3240 C CA . PRO B 1 140 ? -15.914 -6.742 -10.43 1 78.94 140 PRO B CA 1
ATOM 3241 C C . PRO B 1 140 ? -16.312 -8.109 -10.984 1 78.94 140 PRO B C 1
ATOM 3243 O O . PRO B 1 140 ? -15.617 -8.656 -11.844 1 78.94 140 PRO B O 1
ATOM 3246 N N . VAL B 1 141 ? -17.406 -8.477 -10.453 1 67.94 141 VAL B N 1
ATOM 3247 C CA . VAL B 1 141 ? -17.953 -9.773 -10.82 1 67.94 141 VAL B CA 1
ATOM 3248 C C . VAL B 1 141 ? -18.578 -9.695 -12.219 1 67.94 141 VAL B C 1
ATOM 3250 O O . VAL B 1 141 ? -19.281 -8.742 -12.547 1 67.94 141 VAL B O 1
ATOM 3253 N N . THR B 1 142 ? -18.109 -10.57 -12.898 1 79.56 142 THR B N 1
ATOM 3254 C CA . THR B 1 142 ? -18.656 -10.727 -14.242 1 79.56 142 THR B CA 1
ATOM 3255 C C . THR B 1 142 ? -19.797 -11.727 -14.242 1 79.56 142 THR B C 1
ATOM 3257 O O . THR B 1 142 ? -20.219 -12.203 -13.188 1 79.56 142 THR B O 1
ATOM 3260 N N . SER B 1 143 ? -20.312 -11.922 -15.422 1 80.69 143 SER B N 1
ATOM 3261 C CA . SER B 1 143 ? -21.422 -12.844 -15.594 1 80.69 143 SER B CA 1
ATOM 3262 C C . SER B 1 143 ? -20.984 -14.289 -15.406 1 80.69 143 SER B C 1
ATOM 3264 O O . SER B 1 143 ? -21.812 -15.188 -15.242 1 80.69 143 SER B O 1
ATOM 3266 N N . HIS B 1 144 ? -19.734 -14.5 -15.367 1 88.44 144 HIS B N 1
ATOM 3267 C CA . HIS B 1 144 ? -19.219 -15.859 -15.227 1 88.44 144 HIS B CA 1
ATOM 3268 C C . HIS B 1 144 ? -19.422 -16.375 -13.805 1 88.44 144 HIS B C 1
ATOM 3270 O O . HIS B 1 144 ? -19.266 -15.625 -12.836 1 88.44 144 HIS B O 1
ATOM 3276 N N . PRO B 1 145 ? -19.688 -17.641 -13.688 1 86.81 145 PRO B N 1
ATOM 3277 C CA . PRO B 1 145 ? -20.016 -18.203 -12.375 1 86.81 145 PRO B CA 1
ATOM 3278 C C . PRO B 1 145 ? -18.781 -18.422 -11.508 1 86.81 145 PRO B C 1
ATOM 3280 O O . PRO B 1 145 ? -18.891 -18.609 -10.297 1 86.81 145 PRO B O 1
ATOM 3283 N N . VAL B 1 146 ? -17.594 -18.594 -12.133 1 91.19 146 VAL B N 1
ATOM 3284 C CA . VAL B 1 146 ? -16.359 -18.875 -11.43 1 91.19 146 VAL B CA 1
ATOM 3285 C C . VAL B 1 146 ? -15.25 -17.953 -11.922 1 91.19 146 VAL B C 1
ATOM 3287 O O . VAL B 1 146 ? -15.211 -17.594 -13.102 1 91.19 146 VAL B O 1
ATOM 3290 N N . LYS B 1 147 ? -14.477 -17.594 -10.961 1 93.75 147 LYS B N 1
ATOM 3291 C CA . LYS B 1 147 ? -13.281 -16.812 -11.281 1 93.75 147 LYS B CA 1
ATOM 3292 C C . LYS B 1 147 ? -12.016 -17.609 -11.023 1 93.75 147 LYS B C 1
ATOM 3294 O O . LYS B 1 147 ? -11.859 -18.219 -9.961 1 93.75 147 LYS B O 1
ATOM 3299 N N . MET B 1 148 ? -11.133 -17.688 -12.031 1 96 148 MET B N 1
ATOM 3300 C CA . MET B 1 148 ? -9.828 -18.328 -11.898 1 96 148 MET B CA 1
ATOM 3301 C C . MET B 1 148 ? -8.711 -17.312 -12.117 1 96 148 MET B C 1
ATOM 3303 O O . MET B 1 148 ? -8.68 -16.641 -13.148 1 96 148 MET B O 1
ATOM 3307 N N . MET B 1 149 ? -7.789 -17.281 -11.156 1 97.06 149 MET B N 1
ATOM 3308 C CA . MET B 1 149 ? -6.742 -16.266 -11.195 1 97.06 149 MET B CA 1
ATOM 3309 C C . MET B 1 149 ? -5.359 -16.906 -11.18 1 97.06 149 MET B C 1
ATOM 3311 O O . MET B 1 149 ? -5.148 -17.922 -10.516 1 97.06 149 MET B O 1
ATOM 3315 N N . GLU B 1 150 ? -4.504 -16.203 -11.93 1 97.94 150 GLU B N 1
ATOM 3316 C CA . GLU B 1 150 ? -3.092 -16.562 -11.828 1 97.94 150 GLU B CA 1
ATOM 3317 C C . GLU B 1 150 ? -2.463 -15.961 -10.57 1 97.94 150 GLU B C 1
ATOM 3319 O O . GLU B 1 150 ? -2.346 -14.742 -10.453 1 97.94 150 GLU B O 1
ATOM 3324 N N . ARG B 1 151 ? -2.045 -16.766 -9.664 1 98.06 151 ARG B N 1
ATOM 3325 C CA . ARG B 1 151 ? -1.485 -16.391 -8.367 1 98.06 151 ARG B CA 1
ATOM 3326 C C . ARG B 1 151 ? -2.477 -15.555 -7.566 1 98.06 151 ARG B C 1
ATOM 3328 O O . ARG B 1 151 ? -3.68 -15.578 -7.84 1 98.06 151 ARG B O 1
ATOM 3335 N N . SER B 1 152 ? -2.029 -15.094 -6.422 1 98 152 SER B N 1
ATOM 3336 C CA . SER B 1 152 ? -2.832 -14.312 -5.488 1 98 152 SER B CA 1
ATOM 3337 C C . SER B 1 152 ? -1.966 -13.344 -4.691 1 98 152 SER B C 1
ATOM 3339 O O . SER B 1 152 ? -0.738 -13.367 -4.801 1 98 152 SER B O 1
ATOM 3341 N N . ILE B 1 153 ? -2.605 -12.492 -3.947 1 98.25 153 ILE B N 1
ATOM 3342 C CA . ILE B 1 153 ? -1.888 -11.57 -3.07 1 98.25 153 ILE B CA 1
ATOM 3343 C C . ILE B 1 153 ? -1.117 -12.359 -2.014 1 98.25 153 ILE B C 1
ATOM 3345 O O . ILE B 1 153 ? -0.126 -11.867 -1.467 1 98.25 153 ILE B O 1
ATOM 3349 N N . PHE B 1 154 ? -1.473 -13.602 -1.733 1 98.44 154 PHE B N 1
ATOM 3350 C CA . PHE B 1 154 ? -0.826 -14.438 -0.729 1 98.44 154 PHE B CA 1
ATOM 3351 C C . PHE B 1 154 ? 0.537 -14.914 -1.218 1 98.44 154 PHE B C 1
ATOM 3353 O O . PHE B 1 154 ? 1.525 -14.836 -0.484 1 98.44 154 PHE B O 1
ATOM 3360 N N . SER B 1 155 ? 0.583 -15.352 -2.41 1 98.31 155 SER B N 1
ATOM 3361 C CA . SER B 1 155 ? 1.884 -15.773 -2.914 1 98.31 155 SER B CA 1
ATOM 3362 C C . SER B 1 155 ? 2.822 -14.586 -3.094 1 98.31 155 SER B C 1
ATOM 3364 O O . SER B 1 155 ? 4.035 -14.711 -2.918 1 98.31 155 SER B O 1
ATOM 3366 N N . ALA B 1 156 ? 2.234 -13.414 -3.422 1 98.25 156 ALA B N 1
ATOM 3367 C CA . ALA B 1 156 ? 3.068 -12.219 -3.479 1 98.25 156 ALA B CA 1
ATOM 3368 C C . ALA B 1 156 ? 3.822 -12.016 -2.168 1 98.25 156 ALA B C 1
ATOM 3370 O O . ALA B 1 156 ? 5.012 -11.695 -2.172 1 98.25 156 ALA B O 1
ATOM 3371 N N . LYS B 1 157 ? 3.162 -12.273 -1.111 1 98.62 157 LYS B N 1
ATOM 3372 C CA . LYS B 1 157 ? 3.77 -12.086 0.203 1 98.62 157 LYS B CA 1
ATOM 3373 C C . LYS B 1 157 ? 4.543 -13.328 0.632 1 98.62 157 LYS B C 1
ATOM 3375 O O . LYS B 1 157 ? 5.734 -13.258 0.935 1 98.62 157 LYS B O 1
ATOM 3380 N N . TYR B 1 158 ? 3.924 -14.492 0.609 1 98.56 158 TYR B N 1
ATOM 3381 C CA . TYR B 1 158 ? 4.453 -15.703 1.24 1 98.56 158 TYR B CA 1
ATOM 3382 C C . TYR B 1 158 ? 5.566 -16.312 0.401 1 98.56 158 TYR B C 1
ATOM 3384 O O . TYR B 1 158 ? 6.359 -17.109 0.899 1 98.56 158 TYR B O 1
ATOM 3392 N N . ILE B 1 159 ? 5.598 -15.914 -0.835 1 98.62 159 ILE B N 1
ATOM 3393 C CA . ILE B 1 159 ? 6.621 -16.484 -1.704 1 98.62 159 ILE B CA 1
ATOM 3394 C C . ILE B 1 159 ? 7.645 -15.414 -2.07 1 98.62 159 ILE B C 1
ATOM 3396 O O . ILE B 1 159 ? 8.797 -15.469 -1.625 1 98.62 159 ILE B O 1
ATOM 3400 N N . PHE B 1 160 ? 7.234 -14.375 -2.709 1 98.5 160 PHE B N 1
ATOM 3401 C CA . PHE B 1 160 ? 8.18 -13.484 -3.379 1 98.5 160 PHE B CA 1
ATOM 3402 C C . PHE B 1 160 ? 8.781 -12.492 -2.393 1 98.5 160 PHE B C 1
ATOM 3404 O O . PHE B 1 160 ? 9.992 -12.258 -2.4 1 98.5 160 PHE B O 1
ATOM 3411 N N . VAL B 1 161 ? 7.977 -11.898 -1.544 1 98.75 161 VAL B N 1
ATOM 3412 C CA . VAL B 1 161 ? 8.516 -11.031 -0.504 1 98.75 161 VAL B CA 1
ATOM 3413 C C . VAL B 1 161 ? 9.391 -11.852 0.446 1 98.75 161 VAL B C 1
ATOM 3415 O O . VAL B 1 161 ? 10.508 -11.445 0.773 1 98.75 161 VAL B O 1
ATOM 3418 N N . GLU B 1 162 ? 8.891 -13.023 0.796 1 98.56 162 GLU B N 1
ATOM 3419 C CA . GLU B 1 162 ? 9.633 -13.867 1.726 1 98.56 162 GLU B CA 1
ATOM 3420 C C . GLU B 1 162 ? 10.953 -14.336 1.116 1 98.56 162 GLU B C 1
ATOM 3422 O O . GLU B 1 162 ? 11.961 -14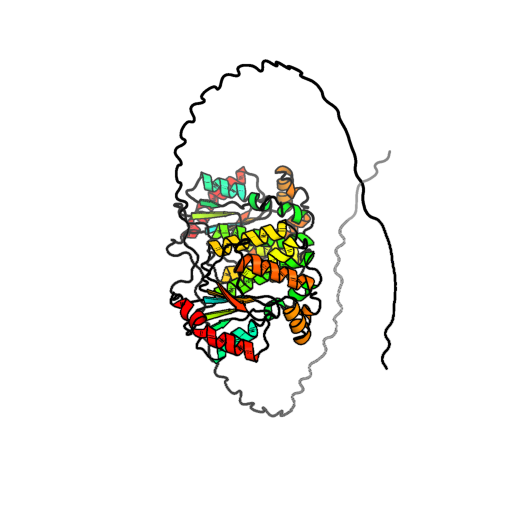.438 1.813 1 98.56 162 GLU B O 1
ATOM 3427 N N . ASN B 1 163 ? 10.93 -14.594 -0.12 1 98.38 163 ASN B N 1
ATOM 3428 C CA . ASN B 1 163 ? 12.164 -15.008 -0.772 1 98.38 163 ASN B CA 1
ATOM 3429 C C . ASN B 1 163 ? 13.227 -13.914 -0.72 1 98.38 163 ASN B C 1
ATOM 3431 O O . ASN B 1 163 ? 14.391 -14.18 -0.451 1 98.38 163 ASN B O 1
ATOM 3435 N N . LEU B 1 164 ? 12.812 -12.711 -1.006 1 98.5 164 LEU B N 1
ATOM 3436 C CA . LEU B 1 164 ? 13.734 -11.586 -0.921 1 98.5 164 LEU B CA 1
ATOM 3437 C C . LEU B 1 164 ? 14.297 -11.445 0.49 1 98.5 164 LEU B C 1
ATOM 3439 O O . LEU B 1 164 ? 15.492 -11.227 0.666 1 98.5 164 LEU B O 1
ATOM 3443 N N . PHE B 1 165 ? 13.469 -11.656 1.433 1 98.56 165 PHE B N 1
ATOM 3444 C CA . PHE B 1 165 ? 13.859 -11.477 2.826 1 98.56 165 PHE B CA 1
ATOM 3445 C C . PHE B 1 165 ? 14.805 -12.586 3.27 1 98.56 165 PHE B C 1
ATOM 3447 O O . PHE B 1 165 ? 15.891 -12.312 3.781 1 98.56 165 PHE B O 1
ATOM 3454 N N . ARG B 1 166 ? 14.477 -13.766 3.008 1 97.44 166 ARG B N 1
ATOM 3455 C CA . ARG B 1 166 ? 15.242 -14.922 3.457 1 97.44 166 ARG B CA 1
ATOM 3456 C C . ARG B 1 166 ? 16.594 -14.992 2.738 1 97.44 166 ARG B C 1
ATOM 3458 O O . ARG B 1 166 ? 17.562 -15.5 3.291 1 97.44 166 ARG B O 1
ATOM 3465 N N . SER B 1 167 ? 16.641 -14.484 1.569 1 96.81 167 SER B N 1
ATOM 3466 C CA . SER B 1 167 ? 17.875 -14.508 0.795 1 96.81 167 SER B CA 1
ATOM 3467 C C . SER B 1 167 ? 18.781 -13.344 1.169 1 96.81 167 SER B C 1
ATOM 3469 O O . SER B 1 167 ? 19.859 -13.172 0.588 1 96.81 167 SER B O 1
ATOM 3471 N N . GLY B 1 168 ? 18.312 -12.461 2.023 1 97.25 168 GLY B N 1
ATOM 3472 C CA . GLY B 1 168 ? 19.125 -11.336 2.473 1 97.25 168 GLY B CA 1
ATOM 3473 C C . GLY B 1 168 ? 19.078 -10.156 1.522 1 97.25 168 GLY B C 1
ATOM 3474 O O . GLY B 1 168 ? 19.859 -9.219 1.653 1 97.25 168 GLY B O 1
ATOM 3475 N N . LYS B 1 169 ? 18.188 -10.211 0.632 1 97.69 169 LYS B N 1
ATOM 3476 C CA . LYS B 1 169 ? 18.141 -9.18 -0.4 1 97.69 169 LYS B CA 1
ATOM 3477 C C . LYS B 1 169 ? 17.078 -8.125 -0.077 1 97.69 169 LYS B C 1
ATOM 3479 O O . LYS B 1 169 ? 16.812 -7.234 -0.885 1 97.69 169 LYS B O 1
ATOM 3484 N N . MET B 1 170 ? 16.484 -8.219 1.03 1 98.5 170 MET B N 1
ATOM 3485 C CA . MET B 1 170 ? 15.516 -7.215 1.479 1 98.5 170 MET B CA 1
ATOM 3486 C C . MET B 1 170 ? 15.797 -6.805 2.92 1 98.5 170 MET B C 1
ATOM 3488 O O . MET B 1 170 ? 15.75 -7.633 3.828 1 98.5 170 MET B O 1
ATOM 3492 N N . PRO B 1 171 ? 16.031 -5.559 3.078 1 98.19 171 PRO B N 1
ATOM 3493 C CA . PRO B 1 171 ? 16.188 -5.062 4.445 1 98.19 171 PRO B CA 1
ATOM 3494 C C . PRO B 1 171 ? 14.992 -5.371 5.336 1 98.19 171 PRO B C 1
ATOM 3496 O O . PRO B 1 171 ? 13.852 -5.355 4.867 1 98.19 171 PRO B O 1
ATOM 3499 N N . GLU B 1 172 ? 15.234 -5.559 6.582 1 98.25 172 GLU B N 1
ATOM 3500 C CA . GLU B 1 172 ? 14.203 -5.945 7.543 1 98.25 172 GLU B CA 1
ATOM 3501 C C . GLU B 1 172 ? 13.078 -4.914 7.59 1 98.25 172 GLU B C 1
ATOM 3503 O O . GLU B 1 172 ? 11.906 -5.27 7.695 1 98.25 172 GLU B O 1
ATOM 3508 N N . VAL B 1 173 ? 13.438 -3.668 7.512 1 98.62 173 VAL B N 1
ATOM 3509 C CA . VAL B 1 173 ? 12.445 -2.605 7.625 1 98.62 173 VAL B CA 1
ATOM 3510 C C . VAL B 1 173 ? 11.508 -2.643 6.418 1 98.62 173 VAL B C 1
ATOM 3512 O O . VAL B 1 173 ? 10.305 -2.396 6.547 1 98.62 173 VAL B O 1
ATOM 3515 N N . ASP B 1 174 ? 12.031 -2.951 5.227 1 98.81 174 ASP B N 1
ATOM 3516 C CA . ASP B 1 174 ? 11.203 -3.107 4.031 1 98.81 174 ASP B CA 1
ATOM 3517 C C . ASP B 1 174 ? 10.219 -4.262 4.191 1 98.81 174 ASP B C 1
ATOM 3519 O O . ASP B 1 174 ? 9.039 -4.129 3.873 1 98.81 174 ASP B O 1
ATOM 3523 N N . HIS B 1 175 ? 10.766 -5.324 4.676 1 98.81 175 HIS B N 1
ATOM 3524 C CA . HIS B 1 175 ? 9.93 -6.496 4.93 1 98.81 175 HIS B CA 1
ATOM 3525 C C . HIS B 1 175 ? 8.828 -6.18 5.934 1 98.81 175 HIS B C 1
ATOM 3527 O O . HIS B 1 175 ? 7.684 -6.602 5.754 1 98.81 175 HIS B O 1
ATOM 3533 N N . ALA B 1 176 ? 9.156 -5.449 6.938 1 98.75 176 ALA B N 1
ATOM 3534 C CA . ALA B 1 176 ? 8.195 -5.07 7.973 1 98.75 176 ALA B CA 1
ATOM 3535 C C . ALA B 1 176 ? 7.062 -4.234 7.383 1 98.75 176 ALA B C 1
ATOM 3537 O O . ALA B 1 176 ? 5.887 -4.504 7.641 1 98.75 176 ALA B O 1
ATOM 3538 N N . VAL B 1 177 ? 7.398 -3.307 6.602 1 98.81 177 VAL B N 1
ATOM 3539 C CA . VAL B 1 177 ? 6.414 -2.387 6.043 1 98.81 177 VAL B CA 1
ATOM 3540 C C . VAL B 1 177 ? 5.488 -3.139 5.086 1 98.81 177 VAL B C 1
ATOM 3542 O O . VAL B 1 177 ? 4.266 -2.98 5.145 1 98.81 177 VAL B O 1
ATOM 3545 N N . LEU B 1 178 ? 6.082 -3.971 4.25 1 98.81 178 LEU B N 1
ATOM 3546 C CA . LEU B 1 178 ? 5.277 -4.77 3.336 1 98.81 178 LEU B CA 1
ATOM 3547 C C . LEU B 1 178 ? 4.355 -5.715 4.105 1 98.81 178 LEU B C 1
ATOM 3549 O O . LEU B 1 178 ? 3.213 -5.938 3.699 1 98.81 178 LEU B O 1
ATOM 3553 N N . SER B 1 179 ? 4.82 -6.188 5.172 1 98.69 179 SER B N 1
ATOM 3554 C CA . SER B 1 179 ? 4.027 -7.09 5.996 1 98.69 179 SER B CA 1
ATOM 3555 C C . SER B 1 179 ? 2.883 -6.352 6.684 1 98.69 179 SER B C 1
ATOM 3557 O O . SER B 1 179 ? 1.779 -6.883 6.809 1 98.69 179 SER B O 1
ATOM 3559 N N . GLU B 1 180 ? 3.15 -5.137 7.105 1 98.69 180 GLU B N 1
ATOM 3560 C CA . GLU B 1 180 ? 2.088 -4.324 7.688 1 98.69 180 GLU B CA 1
ATOM 3561 C C . GLU B 1 180 ? 0.958 -4.09 6.691 1 98.69 180 GLU B C 1
ATOM 3563 O O . GLU B 1 180 ? -0.219 -4.191 7.039 1 98.69 180 GLU B O 1
ATOM 3568 N N . TRP B 1 181 ? 1.328 -3.803 5.512 1 98.56 181 TRP B N 1
ATOM 3569 C CA . TRP B 1 181 ? 0.331 -3.609 4.465 1 98.56 181 TRP B CA 1
ATOM 3570 C C . TRP B 1 181 ? -0.448 -4.898 4.211 1 98.56 181 TRP B C 1
ATOM 3572 O O . TRP B 1 181 ? -1.679 -4.879 4.133 1 98.56 181 TRP B O 1
ATOM 3582 N N . PHE B 1 182 ? 0.244 -5.941 4.082 1 98.69 182 PHE B N 1
ATOM 3583 C CA . PHE B 1 182 ? -0.4 -7.227 3.828 1 98.69 182 PHE B CA 1
ATOM 3584 C C . PHE B 1 182 ? -1.388 -7.566 4.938 1 98.69 182 PHE B C 1
ATOM 3586 O O . PHE B 1 182 ? -2.525 -7.957 4.668 1 98.69 182 PHE B O 1
ATOM 3593 N N . ASP B 1 183 ? -0.931 -7.391 6.168 1 98 183 ASP B N 1
ATOM 3594 C CA . ASP B 1 183 ? -1.784 -7.66 7.32 1 98 183 ASP B CA 1
ATOM 3595 C C . ASP B 1 183 ? -3.027 -6.773 7.305 1 98 183 ASP B C 1
ATOM 3597 O O . ASP B 1 183 ? -4.137 -7.246 7.559 1 98 183 ASP B O 1
ATOM 3601 N N . TRP B 1 184 ? -2.848 -5.574 7.035 1 97.25 184 TRP B N 1
ATOM 3602 C CA . TRP B 1 184 ? -3.977 -4.652 6.992 1 97.25 184 TRP B CA 1
ATOM 3603 C C . TRP B 1 184 ? -4.973 -5.066 5.91 1 97.25 184 TRP B C 1
ATOM 3605 O O . TRP B 1 184 ? -6.184 -5.094 6.148 1 97.25 184 TRP B O 1
ATOM 3615 N N . ILE B 1 185 ? -4.469 -5.406 4.727 1 97.25 185 ILE B N 1
ATOM 3616 C CA . ILE B 1 185 ? -5.316 -5.773 3.598 1 97.25 185 ILE B CA 1
ATOM 3617 C C . ILE B 1 185 ? -6.141 -7.008 3.949 1 97.25 185 ILE B C 1
ATOM 3619 O O . ILE B 1 185 ? -7.363 -7.008 3.797 1 97.25 185 ILE B O 1
ATOM 3623 N N . THR B 1 186 ? -5.531 -7.984 4.449 1 95.88 186 THR B N 1
ATOM 3624 C CA . THR B 1 186 ? -6.207 -9.258 4.68 1 95.88 186 THR B CA 1
ATOM 3625 C C . THR B 1 186 ? -7.141 -9.164 5.883 1 95.88 186 THR B C 1
ATOM 3627 O O . THR B 1 186 ? -8.062 -9.969 6.023 1 95.88 186 THR B O 1
ATOM 3630 N N . THR B 1 187 ? -6.945 -8.141 6.703 1 94.56 187 THR B N 1
ATOM 3631 C CA . THR B 1 187 ? -7.809 -7.938 7.863 1 94.56 187 THR B CA 1
ATOM 3632 C C . THR B 1 187 ? -9.008 -7.062 7.5 1 94.56 187 THR B C 1
ATOM 3634 O O . THR B 1 187 ? -10.117 -7.297 7.98 1 94.56 187 THR B O 1
ATOM 3637 N N . ASN B 1 188 ? -8.789 -6.129 6.645 1 92.75 188 ASN B N 1
ATOM 3638 C CA . ASN B 1 188 ? -9.805 -5.098 6.457 1 92.75 188 ASN B CA 1
ATOM 3639 C C . ASN B 1 188 ? -10.586 -5.309 5.16 1 92.75 188 ASN B C 1
ATOM 3641 O O . ASN B 1 188 ? -11.664 -4.734 4.98 1 92.75 188 ASN B O 1
ATOM 3645 N N . ILE B 1 189 ? -10.07 -6.055 4.301 1 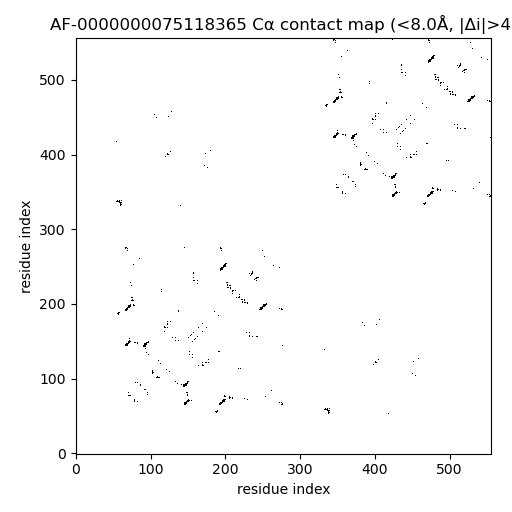91.81 189 ILE B N 1
ATOM 3646 C CA . ILE B 1 189 ? -10.711 -6.277 3.008 1 91.81 189 ILE B CA 1
ATOM 3647 C C . ILE B 1 189 ? -10.992 -7.77 2.824 1 91.81 189 ILE B C 1
ATOM 3649 O O . ILE B 1 189 ? -10.141 -8.609 3.125 1 91.81 189 ILE B O 1
ATOM 3653 N N . SER B 1 190 ? -12.195 -8.07 2.357 1 90.38 190 SER B N 1
ATOM 3654 C CA . SER B 1 190 ? -12.531 -9.461 2.053 1 90.38 190 SER B CA 1
ATOM 3655 C C . SER B 1 190 ? -11.844 -9.922 0.771 1 90.38 190 SER B C 1
ATOM 3657 O O . SER B 1 190 ? -12.086 -9.367 -0.302 1 90.38 190 SER B O 1
ATOM 3659 N N . ILE B 1 191 ? -11.008 -10.914 0.924 1 92.75 191 ILE B N 1
ATOM 3660 C CA . ILE B 1 191 ? -10.281 -11.492 -0.201 1 92.75 191 ILE B CA 1
ATOM 3661 C C . ILE B 1 191 ? -10.609 -12.984 -0.312 1 92.75 191 ILE B C 1
ATOM 3663 O O . ILE B 1 191 ? -9.82 -13.828 0.109 1 92.75 191 ILE B O 1
ATOM 3667 N N . PRO B 1 192 ? -11.68 -13.258 -0.907 1 90.56 192 PRO B N 1
ATOM 3668 C CA . PRO B 1 192 ? -12.078 -14.664 -0.958 1 90.56 192 PRO B CA 1
ATOM 3669 C C . PRO B 1 192 ? -11.18 -15.5 -1.861 1 90.56 192 PRO B C 1
ATOM 3671 O O . PRO B 1 192 ? -10.781 -15.047 -2.936 1 90.56 192 PRO B O 1
ATOM 3674 N N . VAL B 1 193 ? -10.836 -16.625 -1.449 1 95.31 193 VAL B N 1
ATOM 3675 C CA . VAL B 1 193 ? -10.195 -17.719 -2.172 1 95.31 193 VAL B CA 1
ATOM 3676 C C . VAL B 1 193 ? -10.828 -19.062 -1.766 1 95.31 193 VAL B C 1
ATOM 3678 O O . VAL B 1 193 ? -10.797 -19.422 -0.59 1 95.31 193 VAL B O 1
ATOM 3681 N N . ASP B 1 194 ? -11.336 -19.719 -2.756 1 95.88 194 ASP B N 1
ATOM 3682 C CA . ASP B 1 194 ? -12.086 -20.922 -2.418 1 95.88 194 ASP B CA 1
ATOM 3683 C C . ASP B 1 194 ? -11.25 -22.172 -2.666 1 95.88 194 ASP B C 1
ATOM 3685 O O . ASP B 1 194 ? -11.492 -23.219 -2.053 1 95.88 194 ASP B O 1
ATOM 3689 N N . LEU B 1 195 ? -10.328 -22.047 -3.557 1 97.44 195 LEU B N 1
ATOM 3690 C CA . LEU B 1 195 ? -9.461 -23.172 -3.885 1 97.44 195 LEU B CA 1
ATOM 3691 C C . LEU B 1 195 ? -8.125 -22.688 -4.426 1 97.44 195 LEU B C 1
ATOM 3693 O O . LEU B 1 195 ? -8.07 -21.734 -5.207 1 97.44 195 LEU B O 1
ATOM 3697 N N . ILE B 1 196 ? -7.086 -23.359 -4.027 1 98.12 196 ILE B N 1
ATOM 3698 C CA . ILE B 1 196 ? -5.766 -23.172 -4.621 1 98.12 196 ILE B CA 1
ATOM 3699 C C . ILE B 1 196 ? -5.383 -24.406 -5.43 1 98.12 196 ILE B C 1
ATOM 3701 O O . ILE B 1 196 ? -5.379 -25.516 -4.91 1 98.12 196 ILE B O 1
ATOM 3705 N N . VAL B 1 197 ? -5.188 -24.188 -6.664 1 98.31 197 VAL B N 1
ATOM 3706 C CA . VAL B 1 197 ? -4.602 -25.234 -7.496 1 98.31 197 VAL B CA 1
ATOM 3707 C C . VAL B 1 197 ? -3.092 -25.031 -7.586 1 98.31 197 VAL B C 1
ATOM 3709 O O . VAL B 1 197 ? -2.619 -24.047 -8.148 1 98.31 197 VAL B O 1
ATOM 3712 N N . TYR B 1 198 ? -2.357 -25.969 -7.066 1 98.81 198 TYR B N 1
ATOM 3713 C CA . TYR B 1 198 ? -0.901 -25.875 -7.051 1 98.81 198 TYR B CA 1
ATOM 3714 C C . TYR B 1 198 ? -0.289 -26.75 -8.133 1 98.81 198 TYR B C 1
ATOM 3716 O O . TYR B 1 198 ? -0.368 -27.984 -8.07 1 98.81 198 TYR B O 1
ATOM 3724 N N . LEU B 1 199 ? 0.273 -26.109 -9.133 1 98.75 199 LEU B N 1
ATOM 3725 C CA . LEU B 1 199 ? 1.038 -26.844 -10.141 1 98.75 199 LEU B CA 1
ATOM 3726 C C . LEU B 1 199 ? 2.451 -27.125 -9.641 1 98.75 199 LEU B C 1
ATOM 3728 O O . LEU B 1 199 ? 3.352 -26.297 -9.805 1 98.75 199 LEU B O 1
ATOM 3732 N N . GLN B 1 200 ? 2.611 -28.266 -9.117 1 98.69 200 GLN B N 1
ATOM 3733 C CA . GLN B 1 200 ? 3.873 -28.656 -8.5 1 98.69 200 GLN B CA 1
ATOM 3734 C C . GLN B 1 200 ? 4.891 -29.094 -9.547 1 98.69 200 GLN B C 1
ATOM 3736 O O . GLN B 1 200 ? 4.758 -30.156 -10.141 1 98.69 200 GLN B O 1
ATOM 3741 N N . THR B 1 201 ? 5.875 -28.266 -9.75 1 98.69 201 THR B N 1
ATOM 3742 C CA . THR B 1 201 ? 6.863 -28.484 -10.805 1 98.69 201 THR B CA 1
ATOM 3743 C C . THR B 1 201 ? 8.281 -28.375 -10.242 1 98.69 201 THR B C 1
ATOM 3745 O O . THR B 1 201 ? 8.578 -27.5 -9.445 1 98.69 201 THR B O 1
ATOM 3748 N N . SER B 1 202 ? 9.109 -29.234 -10.672 1 98.62 202 SER B N 1
ATOM 3749 C CA . SER B 1 202 ? 10.492 -29.203 -10.211 1 98.62 202 SER B CA 1
ATOM 3750 C C . SER B 1 202 ? 11.211 -27.969 -10.734 1 98.62 202 SER B C 1
ATOM 3752 O O . SER B 1 202 ? 10.961 -27.516 -11.859 1 98.62 202 SER B O 1
ATOM 3754 N N . PRO B 1 203 ? 12.156 -27.438 -9.945 1 98.56 203 PRO B N 1
ATOM 3755 C CA . PRO B 1 203 ? 12.922 -26.266 -10.391 1 98.56 203 PRO B CA 1
ATOM 3756 C C . PRO B 1 203 ? 13.672 -26.516 -11.695 1 98.56 203 PRO B C 1
ATOM 3758 O O . PRO B 1 203 ? 13.812 -25.609 -12.516 1 98.56 203 PRO B O 1
ATOM 3761 N N . GLN B 1 204 ? 14.156 -27.766 -11.891 1 98.06 204 GLN B N 1
ATOM 3762 C CA . GLN B 1 204 ? 14.867 -28.109 -13.117 1 98.06 204 GLN B CA 1
ATOM 3763 C C . GLN B 1 204 ? 13.953 -27.984 -14.336 1 98.06 204 GLN B C 1
ATOM 3765 O O . GLN B 1 204 ? 14.344 -27.406 -15.352 1 98.06 204 GLN B O 1
ATOM 3770 N N . THR B 1 205 ? 12.797 -28.484 -14.227 1 98 205 THR B N 1
ATOM 3771 C CA . THR B 1 205 ? 11.828 -28.375 -15.305 1 98 205 THR B CA 1
ATOM 3772 C C . THR B 1 205 ? 11.469 -26.906 -15.562 1 98 205 THR B C 1
ATOM 3774 O O . THR B 1 205 ? 11.43 -26.469 -16.719 1 98 205 THR B O 1
ATOM 3777 N N . CYS B 1 206 ? 11.273 -26.156 -14.5 1 97.75 206 CYS B N 1
ATOM 3778 C CA . CYS B 1 206 ? 10.969 -24.734 -14.625 1 97.75 206 CYS B CA 1
ATOM 3779 C C . CYS B 1 206 ? 12.094 -24 -15.328 1 97.75 206 CYS B C 1
ATOM 3781 O O . CYS B 1 206 ? 11.852 -23.156 -16.188 1 97.75 206 CYS B O 1
ATOM 3783 N N . HIS B 1 207 ? 13.297 -24.359 -14.961 1 97.06 207 HIS B N 1
ATOM 3784 C CA . HIS B 1 207 ? 14.461 -23.703 -15.531 1 97.06 207 HIS B CA 1
ATOM 3785 C C . HIS B 1 207 ? 14.57 -23.984 -17.031 1 97.06 207 HIS B C 1
ATOM 3787 O O . HIS B 1 207 ? 14.875 -23.062 -17.812 1 97.06 207 HIS B O 1
ATOM 3793 N N . GLU B 1 208 ? 14.289 -25.172 -17.422 1 95.62 208 GLU B N 1
ATOM 3794 C CA . GLU B 1 208 ? 14.305 -25.531 -18.828 1 95.62 208 GLU B CA 1
ATOM 3795 C C . GLU B 1 208 ? 13.227 -24.781 -19.594 1 95.62 208 GLU B C 1
ATOM 3797 O O . GLU B 1 208 ? 13.484 -24.25 -20.672 1 95.62 208 GLU B O 1
ATOM 3802 N N . ARG B 1 209 ? 12.078 -24.703 -19.047 1 95.19 209 ARG B N 1
ATOM 3803 C CA . ARG B 1 209 ? 10.961 -24 -19.688 1 95.19 209 ARG B CA 1
ATOM 3804 C C . ARG B 1 209 ? 11.227 -22.5 -19.766 1 95.19 209 ARG B C 1
ATOM 3806 O O . ARG B 1 209 ? 10.844 -21.859 -20.75 1 95.19 209 ARG B O 1
ATOM 3813 N N . LEU B 1 210 ? 11.805 -22.031 -18.703 1 93.5 210 LEU B N 1
ATOM 3814 C CA . LEU B 1 210 ? 12.164 -20.609 -18.656 1 93.5 210 LEU B CA 1
ATOM 3815 C C . LEU B 1 210 ? 13.094 -20.25 -19.812 1 93.5 210 LEU B C 1
ATOM 3817 O O . LEU B 1 210 ? 12.93 -19.203 -20.438 1 93.5 210 LEU B O 1
ATOM 3821 N N . LYS B 1 211 ? 14.055 -21.031 -20.156 1 91.5 211 LYS B N 1
ATOM 3822 C CA . LYS B 1 211 ? 15.008 -20.828 -21.234 1 91.5 211 LYS B CA 1
ATOM 3823 C C . LYS B 1 211 ? 14.32 -20.875 -22.594 1 91.5 211 LYS B C 1
ATOM 3825 O O . LYS B 1 211 ? 14.688 -20.125 -23.5 1 91.5 211 LYS B O 1
ATOM 3830 N N . GLN B 1 212 ? 13.273 -21.609 -22.672 1 90.75 212 GLN B N 1
ATOM 3831 C CA . GLN B 1 212 ? 12.555 -21.766 -23.922 1 90.75 212 GLN B CA 1
ATOM 3832 C C . GLN B 1 212 ? 11.625 -20.594 -24.188 1 90.75 212 GLN B C 1
ATOM 3834 O O . GLN B 1 212 ? 11.461 -20.156 -25.328 1 90.75 212 GLN B O 1
ATOM 3839 N N . ARG B 1 213 ? 10.961 -20.047 -23.172 1 86.44 213 ARG B N 1
ATOM 3840 C CA . ARG B 1 213 ? 9.969 -18.984 -23.312 1 86.44 213 ARG B CA 1
ATOM 3841 C C . ARG B 1 213 ? 10.641 -17.641 -23.562 1 86.44 213 ARG B C 1
ATOM 3843 O O . ARG B 1 213 ? 10.031 -16.734 -24.141 1 86.44 213 ARG B O 1
ATOM 3850 N N . CYS B 1 214 ? 11.836 -17.344 -23.156 1 79.94 214 CYS B N 1
ATOM 3851 C CA . CYS B 1 214 ? 12.781 -16.281 -23.5 1 79.94 214 CYS B CA 1
ATOM 3852 C C . CYS B 1 214 ? 12.188 -14.906 -23.203 1 79.94 214 CYS B C 1
ATOM 3854 O O . CYS B 1 214 ? 12.258 -14 -24.047 1 79.94 214 CYS B O 1
ATOM 3856 N N . ARG B 1 215 ? 11.602 -14.695 -22.078 1 81.31 215 ARG B N 1
ATOM 3857 C CA . ARG B 1 215 ? 11.273 -13.336 -21.656 1 81.31 215 ARG B CA 1
ATOM 3858 C C . ARG B 1 215 ? 12.531 -12.57 -21.25 1 81.31 215 ARG B C 1
ATOM 3860 O O . ARG B 1 215 ? 13.359 -13.078 -20.5 1 81.31 215 ARG B O 1
ATOM 3867 N N . GLU B 1 216 ? 12.633 -11.406 -21.656 1 85.56 216 GLU B N 1
ATOM 3868 C CA . GLU B 1 216 ? 13.859 -10.625 -21.516 1 85.56 216 GLU B CA 1
ATOM 3869 C C . GLU B 1 216 ? 14.234 -10.438 -20.047 1 85.56 216 GLU B C 1
ATOM 3871 O O . GLU B 1 216 ? 15.375 -10.68 -19.656 1 85.56 216 GLU B O 1
ATOM 3876 N N . GLU B 1 217 ? 13.305 -10.109 -19.172 1 86.25 217 GLU B N 1
ATOM 3877 C CA . GLU B 1 217 ? 13.586 -9.812 -17.766 1 86.25 217 GLU B CA 1
ATOM 3878 C C . GLU B 1 217 ? 14.023 -11.07 -17.016 1 86.25 217 GLU B C 1
ATOM 3880 O O . GLU B 1 217 ? 14.734 -10.992 -16.016 1 86.25 217 GLU B O 1
ATOM 3885 N N . GLU B 1 218 ? 13.633 -12.273 -17.594 1 86.94 218 GLU B N 1
ATOM 3886 C CA . GLU B 1 218 ? 13.797 -13.516 -16.844 1 86.94 218 GLU B CA 1
ATOM 3887 C C . GLU B 1 218 ? 15.109 -14.211 -17.203 1 86.94 218 GLU B C 1
ATOM 3889 O O . GLU B 1 218 ? 15.492 -15.195 -16.578 1 86.94 218 GLU B O 1
ATOM 3894 N N . LYS B 1 219 ? 15.781 -13.656 -18.141 1 86.94 219 LYS B N 1
ATOM 3895 C CA . LYS B 1 219 ? 17 -14.289 -18.656 1 86.94 219 LYS B CA 1
ATOM 3896 C C . LYS B 1 219 ? 18.062 -14.398 -17.578 1 86.94 219 LYS B C 1
ATOM 3898 O O . LYS B 1 219 ? 18.922 -15.281 -17.625 1 86.94 219 LYS B O 1
ATOM 3903 N N . VAL B 1 220 ? 17.938 -13.633 -16.609 1 86.44 220 VAL B N 1
ATOM 3904 C CA . VAL B 1 220 ? 18.984 -13.547 -15.602 1 86.44 220 VAL B CA 1
ATOM 3905 C C . VAL B 1 220 ? 18.641 -14.461 -14.422 1 86.44 220 VAL B C 1
ATOM 3907 O O . VAL B 1 220 ? 19.422 -14.586 -13.484 1 86.44 220 VAL B O 1
ATOM 3910 N N . ILE B 1 221 ? 17.547 -15.18 -14.453 1 90.88 221 ILE B N 1
ATOM 3911 C CA . ILE B 1 221 ? 17.094 -15.961 -13.305 1 90.88 221 ILE B CA 1
ATOM 3912 C C . ILE B 1 221 ? 17.875 -17.266 -13.234 1 90.88 221 ILE B C 1
ATOM 3914 O O . ILE B 1 221 ? 17.766 -18.109 -14.125 1 90.88 221 ILE B O 1
ATOM 3918 N N . PRO B 1 222 ? 18.609 -17.484 -12.25 1 93.75 222 PRO B N 1
ATOM 3919 C CA . PRO B 1 222 ? 19.359 -18.734 -12.102 1 93.75 222 PRO B CA 1
ATOM 3920 C C . PRO B 1 222 ? 18.5 -19.859 -11.523 1 93.75 222 PRO B C 1
ATOM 3922 O O . PRO B 1 222 ? 17.453 -19.609 -10.938 1 93.75 222 PRO B O 1
ATOM 3925 N N . LEU B 1 223 ? 18.984 -21.047 -11.609 1 97 223 LEU B N 1
ATOM 3926 C CA . LEU B 1 223 ? 18.281 -22.219 -11.094 1 97 223 LEU B CA 1
ATOM 3927 C C . LEU B 1 223 ? 18.109 -22.125 -9.578 1 97 223 LEU B C 1
ATOM 3929 O O . LEU B 1 223 ? 17.062 -22.516 -9.047 1 97 223 LEU B O 1
ATOM 3933 N N . GLU B 1 224 ? 19.109 -21.562 -8.922 1 97 224 GLU B N 1
ATOM 3934 C CA . GLU B 1 224 ? 19.062 -21.438 -7.469 1 97 224 GLU B CA 1
ATOM 3935 C C . GLU B 1 224 ? 17.875 -20.609 -7.016 1 97 224 GLU B C 1
ATOM 3937 O O . GLU B 1 224 ? 17.281 -20.875 -5.969 1 97 224 GLU B O 1
ATOM 3942 N N . TYR B 1 225 ? 17.594 -19.688 -7.75 1 95.81 225 TYR B N 1
ATOM 3943 C CA . TYR B 1 225 ? 16.422 -18.859 -7.438 1 95.81 225 TYR B CA 1
ATOM 3944 C C . TYR B 1 225 ? 15.141 -19.672 -7.516 1 95.81 225 TYR B C 1
ATOM 3946 O O . TYR B 1 225 ? 14.305 -19.609 -6.609 1 95.81 225 TYR B O 1
ATOM 3954 N N . LEU B 1 226 ? 15.031 -20.453 -8.547 1 97.88 226 LEU B N 1
ATOM 3955 C CA . LEU B 1 226 ? 13.852 -21.281 -8.734 1 97.88 226 LEU B CA 1
ATOM 3956 C C . LEU B 1 226 ? 13.75 -22.328 -7.637 1 97.88 226 LEU B C 1
ATOM 3958 O O . LEU B 1 226 ? 12.641 -22.688 -7.215 1 97.88 226 LEU B O 1
ATOM 3962 N N . GLU B 1 227 ? 14.828 -22.812 -7.227 1 98.69 227 GLU B N 1
ATOM 3963 C CA . GLU B 1 227 ? 14.859 -23.766 -6.125 1 98.69 227 GLU B CA 1
ATOM 3964 C C . GLU B 1 227 ? 14.336 -23.141 -4.836 1 98.69 227 GLU B C 1
ATOM 3966 O O . GLU B 1 227 ? 13.562 -23.75 -4.105 1 98.69 227 GLU B O 1
ATOM 3971 N N . SER B 1 228 ? 14.781 -21.922 -4.609 1 98.25 228 SER B N 1
ATOM 3972 C CA . SER B 1 228 ? 14.32 -21.219 -3.424 1 98.25 228 SER B CA 1
ATOM 3973 C C . SER B 1 228 ? 12.812 -20.969 -3.484 1 98.25 228 SER B C 1
ATOM 3975 O O . SER B 1 228 ? 12.102 -21.172 -2.496 1 98.25 228 SER B O 1
ATOM 3977 N N . ILE B 1 229 ? 12.336 -20.547 -4.625 1 98.25 229 ILE B N 1
ATOM 3978 C CA . ILE B 1 229 ? 10.914 -20.297 -4.836 1 98.25 229 ILE B CA 1
ATOM 3979 C C . ILE B 1 229 ? 10.125 -21.594 -4.637 1 98.25 229 ILE B C 1
ATOM 3981 O O . ILE B 1 229 ? 9.062 -21.578 -4.008 1 98.25 229 ILE B O 1
ATOM 3985 N N . HIS B 1 230 ? 10.656 -22.625 -5.152 1 98.69 230 HIS B N 1
ATOM 3986 C CA . HIS B 1 230 ? 10.016 -23.938 -5.012 1 98.69 230 HIS B CA 1
ATOM 3987 C C . HIS B 1 230 ? 9.891 -24.344 -3.547 1 98.69 230 HIS B C 1
ATOM 3989 O O . HIS B 1 230 ? 8.828 -24.781 -3.109 1 98.69 230 HIS B O 1
ATOM 3995 N N . GLN B 1 231 ? 10.93 -24.203 -2.84 1 98.56 231 GLN B N 1
ATOM 3996 C CA . GLN B 1 231 ? 10.93 -24.578 -1.429 1 98.56 231 GLN B CA 1
ATOM 3997 C C . GLN B 1 231 ? 9.883 -23.781 -0.652 1 98.56 231 GLN B C 1
ATOM 3999 O O . GLN B 1 231 ? 9.195 -24.328 0.211 1 98.56 231 GLN B O 1
ATOM 4004 N N . LEU B 1 232 ? 9.781 -22.531 -0.916 1 98.62 232 LEU B N 1
ATOM 4005 C CA . LEU B 1 232 ? 8.789 -21.703 -0.247 1 98.62 232 LEU B CA 1
ATOM 4006 C C . LEU B 1 232 ? 7.375 -22.156 -0.58 1 98.62 232 LEU B C 1
ATOM 4008 O O . LEU B 1 232 ? 6.504 -22.188 0.295 1 98.62 232 LEU B O 1
ATOM 4012 N N . HIS B 1 233 ? 7.188 -22.547 -1.829 1 98.75 233 HIS B N 1
ATOM 4013 C CA . HIS B 1 233 ? 5.887 -23.094 -2.193 1 98.75 233 HIS B CA 1
ATOM 4014 C C . HIS B 1 233 ? 5.59 -24.391 -1.435 1 98.75 233 HIS B C 1
ATOM 4016 O O . HIS B 1 233 ? 4.477 -24.578 -0.943 1 98.75 233 HIS B O 1
ATOM 4022 N N . GLU B 1 234 ? 6.531 -25.219 -1.369 1 98.69 234 GLU B N 1
ATOM 4023 C CA . GLU B 1 234 ? 6.363 -26.484 -0.668 1 98.69 234 GLU B CA 1
ATOM 4024 C C . GLU B 1 234 ? 6.086 -26.266 0.816 1 98.69 234 GLU B C 1
ATOM 4026 O O . GLU B 1 234 ? 5.188 -26.891 1.385 1 98.69 234 GLU B O 1
ATOM 4031 N N . ASP B 1 235 ? 6.824 -25.375 1.429 1 98.31 235 ASP B N 1
ATOM 4032 C CA . ASP B 1 235 ? 6.645 -25.078 2.846 1 98.31 235 ASP B CA 1
ATOM 4033 C C . ASP B 1 235 ? 5.258 -24.5 3.111 1 98.31 235 ASP B C 1
ATOM 4035 O O . ASP B 1 235 ? 4.645 -24.781 4.141 1 98.31 235 ASP B O 1
ATOM 4039 N N . TRP B 1 236 ? 4.758 -23.734 2.186 1 98.5 236 TRP B N 1
ATOM 4040 C CA . TRP B 1 236 ? 3.473 -23.062 2.34 1 98.5 236 TRP B CA 1
ATOM 4041 C C . TRP B 1 236 ? 2.322 -23.984 1.973 1 98.5 236 TRP B C 1
ATOM 4043 O O . TRP B 1 236 ? 1.466 -24.297 2.809 1 98.5 236 TRP B O 1
ATOM 4053 N N . LEU B 1 237 ? 2.381 -24.641 0.849 1 98.44 237 LEU B N 1
ATOM 4054 C CA . LEU B 1 237 ? 1.198 -25.266 0.273 1 98.44 237 LEU B CA 1
ATOM 4055 C C . LEU B 1 237 ? 1.145 -26.75 0.628 1 98.44 237 LEU B C 1
ATOM 4057 O O . LEU B 1 237 ? 0.07 -27.359 0.628 1 98.44 237 LEU B O 1
ATOM 4061 N N . ILE B 1 238 ? 2.195 -27.312 0.852 1 97.94 238 ILE B N 1
ATOM 4062 C CA . ILE B 1 238 ? 2.234 -28.75 1.095 1 97.94 238 ILE B CA 1
ATOM 4063 C C . ILE B 1 238 ? 2.445 -29.016 2.584 1 97.94 238 ILE B C 1
ATOM 4065 O O . ILE B 1 238 ? 1.589 -29.609 3.242 1 97.94 238 ILE B O 1
ATOM 4069 N N . LYS B 1 239 ? 3.475 -28.438 3.193 1 96.94 239 LYS B N 1
ATOM 4070 C CA . LYS B 1 239 ? 3.83 -28.734 4.578 1 96.94 239 LYS B CA 1
ATOM 4071 C C . LYS B 1 239 ? 3.01 -27.891 5.551 1 96.94 239 LYS B C 1
ATOM 4073 O O . LYS B 1 239 ? 2.83 -28.266 6.707 1 96.94 239 LYS B O 1
ATOM 4078 N N . GLY B 1 240 ? 2.588 -26.703 5.156 1 94 240 GLY B N 1
ATOM 4079 C CA . GLY B 1 240 ? 1.831 -25.812 6.016 1 94 240 GLY B CA 1
ATOM 4080 C C . GLY B 1 240 ? 2.646 -25.25 7.168 1 94 240 GLY B C 1
ATOM 4081 O O . GLY B 1 240 ? 2.111 -25 8.25 1 94 240 GLY B O 1
ATOM 4082 N N . THR B 1 241 ? 3.893 -25.062 6.969 1 88.69 241 THR B N 1
ATOM 4083 C CA . THR B 1 241 ? 4.777 -24.703 8.07 1 88.69 241 THR B CA 1
ATOM 4084 C C . THR B 1 241 ? 5.129 -23.219 8.031 1 88.69 241 THR B C 1
ATOM 4086 O O . THR B 1 241 ? 5.645 -22.672 9.008 1 88.69 241 THR B O 1
ATOM 4089 N N . SER B 1 242 ? 4.871 -22.594 7.02 1 90.12 242 SER B N 1
ATOM 4090 C CA . SER B 1 242 ? 5.406 -21.234 6.859 1 90.12 242 SER B CA 1
ATOM 4091 C C . SER B 1 242 ? 4.32 -20.188 7.051 1 90.12 242 SER B C 1
ATOM 4093 O O . SER B 1 242 ? 4.543 -19.172 7.719 1 90.12 242 SER B O 1
ATOM 4095 N N . SER B 1 243 ? 3.162 -20.391 6.48 1 91.19 243 SER B N 1
ATOM 4096 C CA . SER B 1 243 ? 2.092 -19.391 6.512 1 91.19 243 SER B CA 1
ATOM 4097 C C . SER B 1 243 ? 0.721 -20.047 6.453 1 91.19 243 SER B C 1
ATOM 4099 O O . SER B 1 243 ? 0.589 -21.172 5.957 1 91.19 243 SER B O 1
ATOM 4101 N N . PRO B 1 244 ? -0.26 -19.406 7 1 94.81 244 PRO B N 1
ATOM 4102 C CA . PRO B 1 244 ? -1.602 -20 6.957 1 94.81 244 PRO B CA 1
ATOM 4103 C C . PRO B 1 244 ? -2.125 -20.172 5.531 1 94.81 244 PRO B C 1
ATOM 4105 O O . PRO B 1 244 ? -1.808 -19.359 4.656 1 94.81 244 PRO B O 1
ATOM 4108 N N . LEU B 1 245 ? -2.922 -21.188 5.355 1 96.56 245 LEU B N 1
ATOM 4109 C CA . LEU B 1 245 ? -3.586 -21.422 4.078 1 96.56 245 LEU B CA 1
ATOM 4110 C C . LEU B 1 245 ? -4.938 -20.703 4.027 1 96.56 245 LEU B C 1
ATOM 4112 O O . LEU B 1 245 ? -5.793 -20.938 4.883 1 96.56 245 LEU B O 1
ATOM 4116 N N . PRO B 1 246 ? -5.16 -19.969 2.986 1 95.12 246 PRO B N 1
ATOM 4117 C CA . PRO B 1 246 ? -6.445 -19.266 2.887 1 95.12 246 PRO B CA 1
ATOM 4118 C C . PRO B 1 246 ? -7.551 -20.156 2.309 1 95.12 246 PRO B C 1
ATOM 4120 O O . PRO B 1 246 ? -8.719 -19.781 2.324 1 95.12 246 PRO B O 1
ATOM 4123 N N . ALA B 1 247 ? -7.188 -21.312 1.765 1 96.38 247 ALA B N 1
ATOM 4124 C CA . ALA B 1 247 ? -8.117 -22.219 1.097 1 96.38 247 ALA B CA 1
ATOM 4125 C C . ALA B 1 247 ? -7.516 -23.625 0.969 1 96.38 247 ALA B C 1
ATOM 4127 O O . ALA B 1 247 ? -6.309 -23.797 1.132 1 96.38 247 ALA B O 1
ATOM 4128 N N . PRO B 1 248 ? -8.422 -24.594 0.702 1 96.44 248 PRO B N 1
ATOM 4129 C CA . PRO B 1 248 ? -7.863 -25.922 0.411 1 96.44 248 PRO B CA 1
ATOM 4130 C C . PRO B 1 248 ? -6.953 -25.922 -0.815 1 96.44 248 PRO B C 1
ATOM 4132 O O . PRO B 1 248 ? -7.09 -25.062 -1.69 1 96.44 248 PRO B O 1
ATOM 4135 N N . VAL B 1 249 ? -6.082 -26.938 -0.819 1 97.81 249 VAL B N 1
ATOM 4136 C CA . VAL B 1 249 ? -5.094 -26.984 -1.893 1 97.81 249 VAL B CA 1
ATOM 4137 C C . VAL B 1 249 ? -5.266 -28.281 -2.691 1 97.81 249 VAL B C 1
ATOM 4139 O O . VAL B 1 249 ? -5.297 -29.359 -2.119 1 97.81 249 VAL B O 1
ATOM 4142 N N . LEU B 1 250 ? -5.508 -28.125 -3.975 1 97.94 250 LEU B N 1
ATOM 4143 C CA . LEU B 1 250 ? -5.43 -29.25 -4.914 1 97.94 250 LEU B CA 1
ATOM 4144 C C . LEU B 1 250 ? -4.074 -29.266 -5.613 1 97.94 250 LEU B C 1
ATOM 4146 O O . LEU B 1 250 ? -3.73 -28.328 -6.344 1 97.94 250 LEU B O 1
ATOM 4150 N N . VAL B 1 251 ? -3.318 -30.312 -5.426 1 98.31 251 VAL B N 1
ATOM 4151 C CA . VAL B 1 251 ? -1.976 -30.422 -5.984 1 98.31 251 VAL B CA 1
ATOM 4152 C C . VAL B 1 251 ? -2.02 -31.203 -7.297 1 98.31 251 VAL B C 1
ATOM 4154 O O . VAL B 1 251 ? -2.555 -32.312 -7.348 1 98.31 251 VAL B O 1
ATOM 4157 N N . ILE B 1 252 ? -1.479 -30.625 -8.336 1 98 252 ILE B N 1
ATOM 4158 C CA . ILE B 1 252 ? -1.353 -31.297 -9.633 1 98 252 ILE B CA 1
ATOM 4159 C C . ILE B 1 252 ? 0.12 -31.391 -10.023 1 98 252 ILE B C 1
ATOM 4161 O O . ILE B 1 252 ? 0.775 -30.359 -10.234 1 98 252 ILE B O 1
ATOM 4165 N N . PRO B 1 253 ? 0.668 -32.625 -10.133 1 97.75 253 PRO B N 1
ATOM 4166 C CA . PRO B 1 253 ? 2.029 -32.719 -10.664 1 97.75 253 PRO B CA 1
ATOM 4167 C C . PRO B 1 253 ? 2.166 -32.125 -12.062 1 97.75 253 PRO B C 1
ATOM 4169 O O . PRO B 1 253 ? 1.366 -32.438 -12.953 1 97.75 253 PRO B O 1
ATOM 4172 N N . ALA B 1 254 ? 3.256 -31.297 -12.258 1 98 254 ALA B N 1
ATOM 4173 C CA . ALA B 1 254 ? 3.262 -30.516 -13.484 1 98 254 ALA B CA 1
ATOM 4174 C C . ALA B 1 254 ? 4.621 -30.594 -14.18 1 98 254 ALA B C 1
ATOM 4176 O O . ALA B 1 254 ? 5.035 -29.641 -14.852 1 98 254 ALA B O 1
ATOM 4177 N N . ASP B 1 255 ? 5.336 -31.688 -14.039 1 97.81 255 ASP B N 1
ATOM 4178 C CA . ASP B 1 255 ? 6.613 -31.875 -14.727 1 97.81 255 ASP B CA 1
ATOM 4179 C C . ASP B 1 255 ? 6.406 -32.469 -16.125 1 97.81 255 ASP B C 1
ATOM 4181 O O . ASP B 1 255 ? 7.34 -32.5 -16.922 1 97.81 255 ASP B O 1
ATOM 4185 N N . HIS B 1 256 ? 5.195 -32.812 -16.453 1 94.88 256 HIS B N 1
ATOM 4186 C CA . HIS B 1 256 ? 4.895 -33.531 -17.688 1 94.88 256 HIS B CA 1
ATOM 4187 C C . HIS B 1 256 ? 4.863 -32.562 -18.875 1 94.88 256 HIS B C 1
ATOM 4189 O O . HIS B 1 256 ? 4.883 -31.344 -18.688 1 94.88 256 HIS B O 1
ATOM 4195 N N . ASP B 1 257 ? 4.82 -33.156 -20.078 1 93.5 257 ASP B N 1
ATOM 4196 C CA . ASP B 1 257 ? 4.699 -32.344 -21.281 1 93.5 257 ASP B CA 1
ATOM 4197 C C . ASP B 1 257 ? 3.273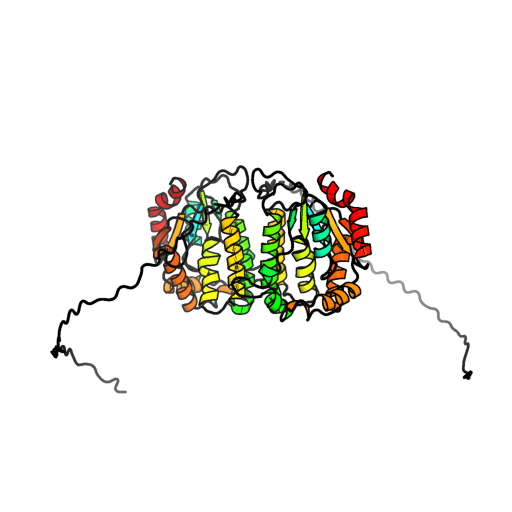 -31.844 -21.453 1 93.5 257 ASP B C 1
ATOM 4199 O O . ASP B 1 257 ? 2.391 -32.156 -20.656 1 93.5 257 ASP B O 1
ATOM 4203 N N . LEU B 1 258 ? 3.043 -31.078 -22.469 1 93.56 258 LEU B N 1
ATOM 4204 C CA . LEU B 1 258 ? 1.791 -30.359 -22.672 1 93.56 258 LEU B CA 1
ATOM 4205 C C . LEU B 1 258 ? 0.621 -31.328 -22.812 1 93.56 258 LEU B C 1
ATOM 4207 O O . LEU B 1 258 ? -0.43 -31.125 -22.203 1 93.56 258 LEU B O 1
ATOM 4211 N N . GLN B 1 259 ? 0.771 -32.312 -23.547 1 94.94 259 GLN B N 1
ATOM 4212 C CA . GLN B 1 259 ? -0.307 -33.281 -23.781 1 94.94 259 GLN B CA 1
ATOM 4213 C C . GLN B 1 259 ? -0.762 -33.938 -22.5 1 94.94 259 GLN B C 1
ATOM 4215 O O . GLN B 1 259 ? -1.962 -34.062 -22.234 1 94.94 259 GLN B O 1
ATOM 4220 N N . LYS B 1 260 ? 0.186 -34.375 -21.766 1 96 260 LYS B N 1
ATOM 4221 C CA . LYS B 1 260 ? -0.133 -35.031 -20.5 1 96 260 LYS B CA 1
ATOM 4222 C C . LYS B 1 260 ? -0.737 -34.031 -19.516 1 96 260 LYS B C 1
ATOM 4224 O O . LYS B 1 260 ? -1.613 -34.375 -18.719 1 96 260 LYS B O 1
ATOM 4229 N N . MET B 1 261 ? -0.271 -32.781 -19.547 1 96.06 261 MET B N 1
ATOM 4230 C CA . MET B 1 261 ? -0.834 -31.781 -18.672 1 96.06 261 MET B CA 1
ATOM 4231 C C . MET B 1 261 ? -2.301 -31.516 -19 1 96.06 261 MET B C 1
ATOM 4233 O O . MET B 1 261 ? -3.127 -31.359 -18.094 1 96.06 261 MET B O 1
ATOM 4237 N N . LEU B 1 262 ? -2.664 -31.5 -20.266 1 95.56 262 LEU B N 1
ATOM 4238 C CA . LEU B 1 262 ? -4.047 -31.297 -20.688 1 95.56 262 LEU B CA 1
ATOM 4239 C C . LEU B 1 262 ? -4.941 -32.438 -20.172 1 95.56 262 LEU B C 1
ATOM 4241 O O . LEU B 1 262 ? -6.078 -32.188 -19.766 1 95.56 262 LEU B O 1
ATOM 4245 N N . GLN B 1 263 ? -4.348 -33.625 -20.156 1 96.12 263 GLN B N 1
ATOM 4246 C CA . GLN B 1 263 ? -5.078 -34.75 -19.609 1 96.12 263 GLN B CA 1
ATOM 4247 C C . GLN B 1 263 ? -5.309 -34.594 -18.109 1 96.12 263 GLN B C 1
ATOM 4249 O O . GLN B 1 263 ? -6.395 -34.906 -17.609 1 96.12 263 GLN B O 1
ATOM 4254 N N . GLN B 1 264 ? -4.297 -34.125 -17.438 1 95.44 264 GLN B N 1
ATOM 4255 C CA . GLN B 1 264 ? -4.41 -33.875 -16 1 95.44 264 GLN B CA 1
ATOM 4256 C C . GLN B 1 264 ? -5.484 -32.844 -15.695 1 95.44 264 GLN B C 1
ATOM 4258 O O . GLN B 1 264 ? -6.246 -33 -14.742 1 95.44 264 GLN B O 1
ATOM 4263 N N . TYR B 1 265 ? -5.59 -31.781 -16.5 1 96.25 265 TYR B N 1
ATOM 4264 C CA . TYR B 1 265 ? -6.598 -30.734 -16.312 1 96.25 265 TYR B CA 1
ATOM 4265 C C . TYR B 1 265 ? -8 -31.297 -16.484 1 96.25 265 TYR B C 1
ATOM 4267 O O . TYR B 1 265 ? -8.898 -31.016 -15.688 1 96.25 265 TYR B O 1
ATOM 4275 N N . GLU B 1 266 ? -8.117 -32.125 -17.484 1 95.75 266 GLU B N 1
ATOM 4276 C CA . GLU B 1 266 ? -9.414 -32.719 -17.75 1 95.75 266 GLU B CA 1
ATOM 4277 C C . GLU B 1 266 ? -9.828 -33.656 -16.609 1 95.75 266 GLU B C 1
ATOM 4279 O O . GLU B 1 266 ? -10.984 -33.625 -16.172 1 95.75 266 GLU B O 1
ATOM 4284 N N . GLU B 1 267 ? -8.898 -34.406 -16.125 1 95.69 267 GLU B N 1
ATOM 4285 C CA . GLU B 1 267 ? -9.18 -35.344 -15.07 1 95.69 267 GLU B CA 1
ATOM 4286 C C . GLU B 1 267 ? -9.562 -34.656 -13.773 1 95.69 267 GLU B C 1
ATOM 4288 O O . GLU B 1 267 ? -10.312 -35.188 -12.961 1 95.69 267 GLU B O 1
ATOM 4293 N N . ASN B 1 268 ? -9.094 -33.438 -13.578 1 95.25 268 ASN B N 1
ATOM 4294 C CA . ASN B 1 268 ? -9.336 -32.75 -12.328 1 95.25 268 ASN B CA 1
ATOM 4295 C C . ASN B 1 268 ? -10.383 -31.641 -12.508 1 95.25 268 ASN B C 1
ATOM 4297 O O . ASN B 1 268 ? -10.609 -30.844 -11.594 1 95.25 268 ASN B O 1
ATOM 4301 N N . ARG B 1 269 ? -11.008 -31.578 -13.586 1 94.69 269 ARG B N 1
ATOM 4302 C CA . ARG B 1 269 ? -11.906 -30.5 -13.961 1 94.69 269 ARG B CA 1
ATOM 4303 C C . ARG B 1 269 ? -13.016 -30.328 -12.93 1 94.69 269 ARG B C 1
ATOM 4305 O O . ARG B 1 269 ? -13.266 -29.219 -12.453 1 94.69 269 ARG B O 1
ATOM 4312 N N . ASP B 1 270 ? -13.656 -31.375 -12.508 1 92.44 270 ASP B N 1
ATOM 4313 C CA . ASP B 1 270 ? -14.789 -31.312 -11.586 1 92.44 270 ASP B CA 1
ATOM 4314 C C . ASP B 1 270 ? -14.344 -30.828 -10.203 1 92.44 270 ASP B C 1
ATOM 4316 O O . ASP B 1 270 ? -15.055 -30.062 -9.555 1 92.44 270 ASP B O 1
ATOM 4320 N N . LYS B 1 271 ? -13.211 -31.328 -9.805 1 93.31 271 LYS B N 1
ATOM 4321 C CA . LYS B 1 271 ? -12.68 -30.906 -8.508 1 93.31 271 LYS B CA 1
ATOM 4322 C C . LYS B 1 271 ? -12.375 -29.406 -8.516 1 93.31 271 LYS B C 1
ATOM 4324 O O . LYS B 1 271 ? -12.586 -28.719 -7.512 1 93.31 271 LYS B O 1
ATOM 4329 N N . ILE B 1 272 ? -11.883 -28.953 -9.602 1 94.25 272 ILE B N 1
ATOM 4330 C CA . ILE B 1 272 ? -11.461 -27.562 -9.719 1 94.25 272 ILE B CA 1
ATOM 4331 C C . ILE B 1 272 ? -12.688 -26.656 -9.805 1 94.25 272 ILE B C 1
ATOM 4333 O O . ILE B 1 272 ? -12.781 -25.656 -9.086 1 94.25 272 ILE B O 1
ATOM 4337 N N . LEU B 1 273 ? -13.648 -27.016 -10.602 1 91.25 273 LEU B N 1
ATOM 4338 C CA . LEU B 1 273 ? -14.773 -26.125 -10.875 1 91.25 273 LEU B CA 1
ATOM 4339 C C . LEU B 1 273 ? -15.867 -26.297 -9.828 1 91.25 273 LEU B C 1
ATOM 4341 O O . LEU B 1 273 ? -16.734 -25.438 -9.688 1 91.25 273 LEU B O 1
ATOM 4345 N N . ALA B 1 274 ? -15.836 -27.359 -9.031 1 82.5 274 ALA B N 1
ATOM 4346 C CA . ALA B 1 274 ? -16.844 -27.594 -8 1 82.5 274 ALA B CA 1
ATOM 4347 C C . ALA B 1 274 ? -16.5 -26.844 -6.719 1 82.5 274 ALA B C 1
ATOM 4349 O O . ALA B 1 274 ? -17.312 -26.797 -5.789 1 82.5 274 ALA B O 1
ATOM 4350 N N . ALA B 1 275 ? -15.328 -26.422 -6.531 1 65.81 275 ALA B N 1
ATOM 4351 C CA . ALA B 1 275 ? -14.883 -25.734 -5.324 1 65.81 275 ALA B CA 1
ATOM 4352 C C . ALA B 1 275 ? -15.82 -24.578 -4.973 1 65.81 275 ALA B C 1
ATOM 4354 O O . ALA B 1 275 ? -15.938 -24.203 -3.807 1 65.81 275 ALA B O 1
ATOM 4355 N N . GLY B 1 276 ? -16.484 -24 -5.84 1 55.34 276 GLY B N 1
ATOM 4356 C CA . GLY B 1 276 ? -17.516 -23.016 -5.52 1 55.34 276 GLY B CA 1
ATOM 4357 C C . GLY B 1 276 ? -18.688 -23.594 -4.77 1 55.34 276 GLY B C 1
ATOM 4358 O O . GLY B 1 276 ? -19.469 -22.875 -4.145 1 55.34 276 GLY B O 1
ATOM 4359 N N . CYS B 1 277 ? -18.844 -24.875 -4.91 1 48.06 277 CYS B N 1
ATOM 4360 C CA . CYS B 1 277 ? -20 -25.547 -4.336 1 48.06 277 CYS B CA 1
ATOM 4361 C C . CYS B 1 277 ? -19.656 -26.203 -3.006 1 48.06 277 CYS B C 1
ATOM 4363 O O . CYS B 1 277 ? -20.5 -26.859 -2.395 1 48.06 277 CYS B O 1
ATOM 4365 N N . LEU B 1 278 ? -18.469 -25.969 -2.576 1 43.41 278 LEU B N 1
ATOM 4366 C CA . LEU B 1 278 ? -18.219 -26.594 -1.275 1 43.41 278 LEU B CA 1
ATOM 4367 C C . LEU B 1 278 ? -18.531 -25.609 -0.148 1 43.41 278 LEU B C 1
ATOM 4369 O O . LEU B 1 278 ? -18.297 -24.406 -0.285 1 43.41 278 LEU B O 1
#

Nearest PDB structures (foldseek):
  6ybh-assembly3_E  TM=9.413E-01  e=1.554E-22  Drosophila melanogaster
  1zm7-assembly1_B  TM=9.630E-01  e=9.304E-22  Drosophila melanogaster
  2jcs-assembly1_B  TM=9.630E-01  e=6.588E-21  Drosophila melanogaster
  2vpp-assembly1_A  TM=9.636E-01  e=8.240E-21  Drosophila melanogaster
  2vp6-assembly2_D  TM=9.598E-01  e=1.153E-20  Drosophila melanogaster

Sequence (556 aa):
MSVTAGGATLLSRCLTLLSARGAVAAGCNRGLTVGARSVSMSQSRSRSSTQHVTAGKLARNGEEKKPVICVEGNIASGKTTCLEYFSKTSNIEILTEPISKWRNVRGHNPLALMYQDPERWGITLQTYIQLTMLDRHLSPVTSHPVKMMERSIFSAKYIFVENLFRSGKMPEVDHAVLSEWFDWITTNISIPVDLIVYLQTSPQTCHERLKQRCREEEKVIPLEYLESIHQLHEDWLIKGTSSPLPAPVLVIPADHDLQKMLQQYEENRDKILAAGCLMSVTAGGATLLSRCLTLLSARGAVAAGCNRGLTVGARSVSMSQSRSRSSTQHVTAGKLARNGEEKKPVICVEGNIASGKTTCLEYFSKTSNIEILTEPISKWRNVRGHNPLALMYQDPERWGITLQTYIQLTMLDRHLSPVTSHPVKMMERSIFSAKYIFVENLFRSGKMPEVDHAVLSEWFDWITTNISIPVDLIVYLQTSPQTCHERLKQRCREEEKVIPLEYLESIHQLHEDWLIKGTSSPLPAPVLVIPADHDLQKMLQQYEENRDKILAAGCL